Protein AF-A0AAJ0BU62-F1 (afdb_monomer)

Nearest PDB structures (foldseek):
  8j9i-assembly1_E3  TM=6.772E-01  e=5.057E-11  Euglena gracilis
  4ilk-assembly1_B  TM=6.597E-01  e=5.753E-09  Escherichia coli CFT073
  6jzu-assembly1_A  TM=4.439E-01  e=1.390E-05  Synechococcus elongatus PCC 7942 = FACHB-805
  8h4q-assembly1_A-2  TM=2.260E-01  e=6.495E-02  Pyrenophora teres f. teres 0-1
  8h4q-assembly1_N-2  TM=2.109E-01  e=2.427E-01  Pyrenophora teres f. teres 0-1

pLDDT: mean 70.89, std 25.56, range [24.36, 98.44]

Solvent-accessible surface area (backbone atoms only — not comparable to full-atom values): 36724 Å² total; per-residue (Å²): 133,83,88,74,76,83,58,76,54,33,54,24,40,27,30,74,58,75,37,57,43,85,61,55,41,81,40,82,42,68,49,79,76,82,85,53,97,57,45,39,79,43,76,47,86,44,44,57,86,65,63,66,61,55,39,51,41,44,40,82,40,52,92,84,48,83,82,76,68,62,36,47,37,70,39,69,56,76,49,38,70,43,46,58,80,74,74,76,45,22,26,40,16,49,46,25,59,44,49,57,80,52,64,75,86,78,55,87,90,54,56,57,55,47,62,41,54,41,53,67,29,36,28,32,40,49,56,37,50,54,54,44,26,50,76,59,29,96,84,51,44,79,46,57,70,32,33,34,39,32,53,38,41,92,37,71,50,26,38,35,37,43,27,42,40,42,68,72,44,48,38,55,38,35,35,28,26,39,50,67,97,42,56,74,51,46,53,74,76,43,64,89,46,58,77,39,82,42,36,66,79,84,48,58,67,61,67,75,73,30,66,40,60,24,42,37,32,52,38,66,49,70,49,56,77,69,50,59,57,30,34,16,51,77,65,7,32,34,36,24,68,26,64,88,47,39,38,69,58,46,25,49,46,50,26,63,87,75,51,54,69,70,56,33,51,52,28,40,51,51,45,52,50,52,50,62,76,44,60,98,40,57,53,46,75,48,68,50,77,65,48,41,67,39,56,69,58,38,50,54,28,49,46,41,46,67,70,61,47,43,74,78,84,82,80,90,69,54,84,86,41,53,65,57,45,26,50,57,50,40,52,46,57,56,50,52,65,45,53,58,55,74,58,55,77,87,71,91,70,95,73,78,82,81,91,80,85,89,80,87,87,81,88,85,92,83,91,84,86,82,88,83,87,89,86,79,85,87,91,81,85,87,87,91,86,83,88,86,88,85,91,90,79,89,77,94,68,84,70,83,82,67,94,82,67,75,54,72,62,57,53,47,54,55,50,50,52,53,52,53,52,51,53,52,55,50,51,61,61,66,78,70,76,89,85,85,86,85,86,84,82,89,88,87,84,88,80,90,85,83,85,88,88,90,87,87,87,88,88,89,88,87,82,88,82,92,77,93,76,82,83,65,78,67,81,78,68,81,69,82,80,82,84,86,87,87,85,87,81,87,79,82,90,78,82,87,71,82,81,76,62,41,15,78,87,75,61,51,60,65,55,99,85,70,76,93,81,89,79,92,78,84,90,75,72,90,76,77,42,41,15,81,84,76,64,49,41,40,43,72,94,48,40,48,64,63,90,83,78,51,44,31,34,53,80,74,68,74,71,82,82,91,66,87,96,60,77,98,75,88,83,90,78,89,81,87,132

Sequence (577 aa):
MASTSIPKRMRSLAVPKYCEPAGYQVMELPVPEIQEPDEILVKVHAAALNTGETQMLGGDMRLLFTPTFPVKLVYGLHFKHPTFPPQAPGFCSEYALTNECFLLAKPTHLSFEEAASLPGSTLTVYQSIKLALEYMGPSGGTLEGKTVFVPGALSATGSVGCQVLKNVYGVGKLISTVSTPKVPLVEQYMPGIVDEVIDYQTQNIVREVGAGKVDFIYNTQWGLTSTFPLANPKTGVIVSIASIPGSQTMRKVLGAHNIPFWMAWILDLVQLWYSFRLRGTNVQAAFVSGNPGNREDLEAAGEMIATGKVKAVMRVASLDDLEAVKKGAQEMVLKRKRSDSELSFSSGSAFSSPPRPCGGNIFDFSTMAMDADGHQHHSAFSPLRPSSTPSHLPSRTMKRFRDNRPSDEEVHQHTLSLLYSAQHHHQFRHSSGTSSSSNQQQQQQTVAAAVTAPVPPPPQTQNQTQATAQRSLHSFWNLPAPPTSSTIAPSPPTHRASAPTHCEDCGTGLGPGAGDASMDVDGCGLGDCSCGACGRAVCFGCSISNLGEQRRCLVCAGRRVWVGGIGWTGGAGVGVC

Foldseek 3Di:
DDPPPDDQWWWFFWAQAQAQLVRTDTDIDGQDDDDDPQKDKDQADEFEAAQVQNCVSNCVCVVLDDDDPRQGHDFFLAAAWQCPPPDRWRNSMRITIHGPLRDDDDQPPDDSHFSRLQQQLLLQLLVLQQVLQVLQDVVGHAQALFAEEQEDCLHSNNVSNLLCCVLPRNHNAYEYEDAPVCQVVNCVPPNPSHRYYDHLVPDQPCVVLPFQRHQEYEAEAALQLLCLRNANQEHHEYEYQHYQAALVVVCRHNNVVSQDPVNNVVSVVVVVVVCVSSPPGPYHYHYDDRGSVPSVSSVVSVVCSNVVSHTDSDDDDDPVPSVVVSVVSSVSVVVNVVSVPSSDPDDDPPDDDDDDDDDDDDDDDDDDDDDDDDDDDDDDDDDDDDDDDDDDDDDPDDPPDDPPDDDVVVVVVVVVVVVVVVVVVVVVVVVPDDDDDDDDDDDDDDDDDDDDDDDDDDDDDDDDDDDDDDDDPCVVPPDDDDDDDDDDDDDDDDDDDDDDQAFPVPGQGPDPPRDDDDDDDDDDPPDQQAFPVPRGRHDPVQWDDDPPDTIHGPVVVPDDDDDPDDDDDDDDDDDDD

InterPro domains:
  IPR011032 GroES-like superfamily [SSF50129] (6-157)
  IPR036291 NAD(P)-binding domain superfamily [SSF51735] (110-314)
  IPR050700 YIM1 and Zinc-containing Alcohol Dehydrogenase Families [PTHR11695] (86-322)

Mean predicted aligned error: 20.16 Å

Structure (mmCIF, N/CA/C/O backbone):
data_AF-A0AAJ0BU62-F1
#
_entry.id   AF-A0AAJ0BU62-F1
#
loop_
_atom_site.group_PDB
_atom_site.id
_atom_site.type_symbol
_atom_site.label_atom_id
_atom_site.label_alt_id
_atom_site.label_comp_id
_atom_site.label_asym_id
_atom_site.label_entity_id
_atom_site.label_seq_id
_atom_site.pdbx_PDB_ins_code
_atom_site.Cartn_x
_atom_site.Cartn_y
_atom_site.Cartn_z
_atom_site.occupancy
_atom_site.B_iso_or_equiv
_atom_site.auth_seq_id
_atom_site.auth_comp_id
_atom_site.auth_asym_id
_atom_site.auth_atom_id
_atom_site.pdbx_PDB_model_num
ATOM 1 N N . MET A 1 1 ? 19.453 -26.652 -20.756 1.00 41.22 1 MET A N 1
ATOM 2 C CA . MET A 1 1 ? 18.957 -25.262 -20.619 1.00 41.22 1 MET A CA 1
ATOM 3 C C . MET A 1 1 ? 19.431 -24.488 -21.837 1.00 41.22 1 MET A C 1
ATOM 5 O O . MET A 1 1 ? 20.573 -24.696 -22.228 1.00 41.22 1 MET A O 1
ATOM 9 N N . ALA A 1 2 ? 18.594 -23.663 -22.470 1.00 40.53 2 ALA A N 1
ATOM 10 C CA . ALA A 1 2 ? 19.044 -22.844 -23.597 1.00 40.53 2 ALA A CA 1
ATOM 11 C C . ALA A 1 2 ? 19.855 -21.649 -23.074 1.00 40.53 2 ALA A C 1
ATOM 13 O O . ALA A 1 2 ? 19.330 -20.858 -22.288 1.00 40.53 2 ALA A O 1
ATOM 14 N N . SER A 1 3 ? 21.114 -21.516 -23.505 1.00 45.94 3 SER A N 1
ATOM 15 C CA . SER A 1 3 ? 21.937 -20.340 -23.198 1.00 45.94 3 SER A CA 1
ATOM 16 C C . SER A 1 3 ? 21.379 -19.135 -23.954 1.00 45.94 3 SER A C 1
ATOM 18 O O . SER A 1 3 ? 21.709 -18.887 -25.112 1.00 45.94 3 SER A O 1
ATOM 20 N N . THR A 1 4 ? 20.442 -18.439 -23.316 1.00 60.41 4 THR A N 1
ATOM 21 C CA . THR A 1 4 ? 19.772 -17.278 -23.897 1.00 60.41 4 THR A CA 1
ATOM 22 C C . THR A 1 4 ? 20.652 -16.068 -23.620 1.00 60.41 4 THR A C 1
ATOM 24 O O . THR A 1 4 ? 20.589 -15.495 -22.535 1.00 60.41 4 THR A O 1
ATOM 27 N N . SER A 1 5 ? 21.521 -15.726 -24.575 1.00 85.56 5 SER A N 1
ATOM 28 C CA . SER A 1 5 ? 22.445 -14.595 -24.458 1.00 85.56 5 SER A CA 1
ATOM 29 C C . SER A 1 5 ? 21.695 -13.318 -24.073 1.00 85.56 5 SER A C 1
ATOM 31 O O . SER A 1 5 ? 20.761 -12.921 -24.775 1.00 85.56 5 SER A O 1
ATOM 33 N N . ILE A 1 6 ? 22.114 -12.678 -22.981 1.00 88.56 6 ILE A N 1
ATOM 34 C CA . ILE A 1 6 ? 21.528 -11.422 -22.504 1.00 88.56 6 ILE A CA 1
ATOM 35 C C . ILE A 1 6 ? 21.673 -10.364 -23.617 1.00 88.56 6 ILE A C 1
ATOM 37 O O . ILE A 1 6 ? 22.780 -10.179 -24.134 1.00 88.56 6 ILE A O 1
ATOM 41 N N . PRO A 1 7 ? 20.586 -9.696 -24.045 1.00 91.94 7 PRO A N 1
ATOM 42 C CA . PRO A 1 7 ? 20.655 -8.717 -25.121 1.00 91.94 7 PRO A CA 1
ATOM 43 C C . PRO A 1 7 ? 21.332 -7.427 -24.638 1.00 91.94 7 PRO A C 1
ATOM 45 O O . PRO A 1 7 ? 21.220 -7.047 -23.479 1.00 91.94 7 PRO A O 1
ATOM 48 N N . LYS A 1 8 ? 21.997 -6.695 -25.541 1.00 91.44 8 LYS A N 1
ATOM 49 C CA . LYS A 1 8 ? 22.639 -5.405 -25.198 1.00 91.44 8 LYS A CA 1
ATOM 50 C C . LYS A 1 8 ? 21.639 -4.269 -24.936 1.00 91.44 8 LYS A C 1
ATOM 52 O O . LYS A 1 8 ? 22.002 -3.234 -24.385 1.00 91.44 8 LYS A O 1
ATOM 57 N N . ARG A 1 9 ? 20.393 -4.428 -25.387 1.00 92.88 9 ARG A N 1
ATOM 58 C CA . ARG A 1 9 ? 19.305 -3.445 -25.296 1.00 92.88 9 ARG A CA 1
ATOM 59 C C . ARG A 1 9 ? 18.025 -4.157 -24.872 1.00 92.88 9 ARG A C 1
ATOM 61 O O . ARG A 1 9 ? 17.854 -5.338 -25.157 1.00 92.88 9 ARG A O 1
ATOM 68 N N . MET A 1 10 ? 17.149 -3.421 -24.205 1.00 91.06 10 MET A N 1
ATOM 69 C CA . MET A 1 10 ? 15.844 -3.872 -23.729 1.00 91.06 10 MET A CA 1
ATOM 70 C C . MET A 1 10 ? 14.812 -2.763 -23.889 1.00 91.06 10 MET A C 1
ATOM 72 O O . MET A 1 10 ? 15.153 -1.578 -23.858 1.00 91.06 10 MET A O 1
ATOM 76 N N . ARG A 1 11 ? 13.541 -3.141 -23.981 1.00 91.50 11 ARG A N 1
ATOM 77 C CA . ARG A 1 11 ? 12.420 -2.207 -23.889 1.00 91.50 11 ARG A CA 1
ATOM 78 C C . ARG A 1 11 ? 12.145 -1.866 -22.427 1.00 91.50 11 ARG A C 1
ATOM 80 O O . ARG A 1 11 ? 12.226 -2.720 -21.543 1.00 91.50 11 ARG A O 1
ATOM 87 N N . SER A 1 12 ? 11.834 -0.598 -22.181 1.00 89.56 12 SER A N 1
ATOM 88 C CA . SER A 1 12 ? 11.598 -0.018 -20.860 1.00 89.56 12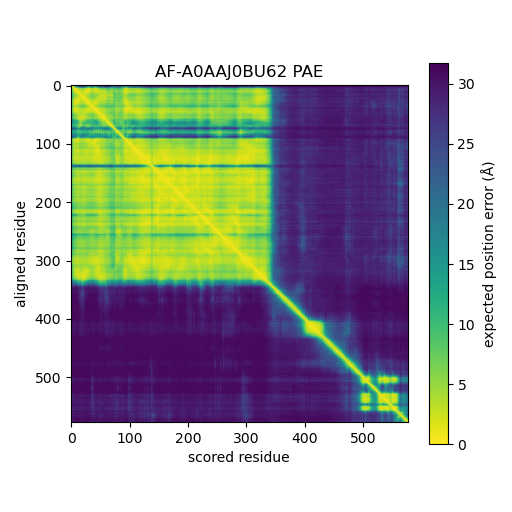 SER A CA 1
ATOM 89 C C . SER A 1 12 ? 10.511 1.044 -20.944 1.00 89.56 12 SER A C 1
ATOM 91 O O . SER A 1 12 ? 10.608 1.954 -21.766 1.00 89.56 12 SER A O 1
ATOM 93 N N . LEU A 1 13 ? 9.490 0.958 -20.094 1.00 88.25 13 LEU A N 1
ATOM 94 C CA . LEU A 1 13 ? 8.571 2.063 -19.854 1.00 88.25 13 LEU A CA 1
ATOM 95 C C . LEU A 1 13 ? 9.332 3.141 -19.078 1.00 88.25 13 LEU A C 1
ATOM 97 O O . LEU A 1 13 ? 9.721 2.952 -17.923 1.00 88.25 13 LEU A O 1
ATOM 101 N N . ALA A 1 14 ? 9.564 4.267 -19.736 1.00 85.31 14 ALA A N 1
ATOM 102 C CA . ALA A 1 14 ? 10.441 5.316 -19.265 1.00 85.31 14 ALA A CA 1
ATOM 103 C C . ALA A 1 14 ? 9.786 6.698 -19.353 1.00 85.31 14 ALA A C 1
ATOM 105 O O . ALA A 1 14 ? 8.870 6.967 -20.137 1.00 85.31 14 ALA A O 1
ATOM 106 N N . VAL A 1 15 ? 10.297 7.587 -18.512 1.00 84.31 15 VAL A N 1
ATOM 107 C CA . VAL A 1 15 ? 9.875 8.975 -18.374 1.00 84.31 15 VAL A CA 1
ATOM 108 C C . VAL A 1 15 ? 11.049 9.860 -18.797 1.00 84.31 15 VAL A C 1
ATOM 110 O O . VAL A 1 15 ? 12.072 9.852 -18.112 1.00 84.31 15 VAL A O 1
ATOM 113 N N . PRO A 1 16 ? 10.965 10.615 -19.911 1.00 81.50 16 PRO A N 1
ATOM 114 C CA . PRO A 1 16 ? 12.096 11.398 -20.426 1.00 81.50 16 PRO A CA 1
ATOM 115 C C . PRO A 1 16 ? 12.309 12.737 -19.698 1.00 81.50 16 PRO A C 1
ATOM 117 O O . PRO A 1 16 ? 13.363 13.352 -19.824 1.00 81.50 16 PRO A O 1
ATOM 120 N N . LYS A 1 17 ? 11.299 13.204 -18.959 1.00 84.44 17 LYS A N 1
ATOM 121 C CA . LYS A 1 17 ? 11.283 14.391 -18.087 1.00 84.44 17 LYS A CA 1
ATOM 122 C C . LYS A 1 17 ? 10.064 14.285 -17.170 1.00 84.44 17 LYS A C 1
ATOM 124 O O . LYS A 1 17 ? 9.131 13.576 -17.535 1.00 84.44 17 LYS A O 1
ATOM 129 N N . TYR A 1 18 ? 10.018 15.032 -16.065 1.00 84.62 18 TYR A N 1
ATOM 130 C CA . TYR A 1 18 ? 8.816 15.127 -15.220 1.00 84.62 18 TYR A CA 1
ATOM 131 C C . TYR A 1 18 ? 7.538 15.352 -16.054 1.00 84.62 18 TYR A C 1
ATOM 133 O O . TYR A 1 18 ? 7.469 16.312 -16.831 1.00 84.62 18 TYR A O 1
ATOM 141 N N . CYS A 1 19 ? 6.553 14.459 -15.921 1.00 85.19 19 CYS A N 1
ATOM 142 C CA . CYS A 1 19 ? 5.299 14.501 -16.672 1.00 85.19 19 CYS A CA 1
ATOM 143 C C . CYS A 1 19 ? 4.162 13.709 -15.998 1.00 85.19 19 CYS A C 1
ATOM 145 O O . CYS A 1 19 ? 4.378 12.720 -15.299 1.00 85.19 19 CYS A O 1
ATOM 147 N N . GLU A 1 20 ? 2.924 14.136 -16.262 1.00 87.31 20 GLU A N 1
ATOM 148 C CA . GLU A 1 20 ? 1.722 13.320 -16.036 1.00 87.31 20 GLU A CA 1
ATOM 149 C C . GLU A 1 20 ? 1.759 12.048 -16.917 1.00 87.31 20 GLU A C 1
ATOM 151 O O . GLU A 1 20 ? 2.364 12.084 -17.996 1.00 87.31 20 GLU A O 1
ATOM 156 N N . PRO A 1 21 ? 1.086 10.945 -16.525 1.00 88.19 21 PRO A N 1
ATOM 157 C CA . PRO A 1 21 ? 1.196 9.639 -17.182 1.00 88.19 21 PRO A CA 1
ATOM 158 C C . PRO A 1 21 ? 1.031 9.600 -18.704 1.00 88.19 21 PRO A C 1
ATOM 160 O O . PRO A 1 21 ? 1.674 8.783 -19.354 1.00 88.19 21 PRO A O 1
ATOM 163 N N . ALA A 1 22 ? 0.249 10.503 -19.304 1.00 88.38 22 ALA A N 1
ATOM 164 C CA . ALA A 1 22 ? 0.147 10.635 -20.762 1.00 88.38 22 ALA A CA 1
ATOM 165 C C . ALA A 1 22 ? 1.508 10.816 -21.480 1.00 88.38 22 ALA A C 1
ATOM 167 O O . ALA A 1 22 ? 1.636 10.469 -22.655 1.00 88.38 22 ALA A O 1
ATOM 168 N N . GLY A 1 23 ? 2.525 11.338 -20.782 1.00 88.44 23 GLY A N 1
ATOM 169 C CA . GLY A 1 23 ? 3.886 11.532 -21.287 1.00 88.44 23 GLY A CA 1
ATOM 170 C C . GLY A 1 23 ? 4.832 10.332 -21.142 1.00 88.44 23 GLY A C 1
ATOM 171 O O . GLY A 1 23 ? 6.008 10.481 -21.476 1.00 88.44 23 GLY A O 1
ATOM 172 N N . TYR A 1 24 ? 4.371 9.181 -20.638 1.00 90.06 24 TYR A N 1
ATOM 173 C CA . TYR A 1 24 ? 5.183 7.960 -20.525 1.00 90.06 24 TYR A CA 1
ATOM 174 C C . TYR A 1 24 ? 5.417 7.326 -21.907 1.00 90.06 24 TYR A C 1
ATOM 176 O O . TYR A 1 24 ? 4.551 7.387 -22.784 1.00 90.06 24 TYR A O 1
ATOM 184 N N . GLN A 1 25 ? 6.589 6.720 -22.116 1.00 90.50 25 GLN A N 1
ATOM 185 C CA . GLN A 1 25 ? 7.013 6.170 -23.410 1.00 90.50 25 GLN A CA 1
ATOM 186 C C . GLN A 1 25 ? 7.675 4.803 -23.226 1.00 90.50 25 GLN A C 1
ATOM 188 O O . GLN A 1 25 ? 8.401 4.608 -22.257 1.00 90.50 25 GLN A O 1
ATOM 193 N N . VAL A 1 26 ? 7.488 3.871 -24.164 1.00 91.00 26 VAL A N 1
ATOM 194 C CA . VAL A 1 26 ? 8.362 2.690 -24.245 1.00 91.00 26 VAL A CA 1
ATOM 195 C C . VAL A 1 26 ? 9.615 3.091 -25.019 1.00 91.00 26 VAL A C 1
ATOM 197 O O . VAL A 1 26 ? 9.529 3.511 -26.170 1.00 91.00 26 VAL A O 1
ATOM 200 N N . MET A 1 27 ? 10.774 2.987 -24.377 1.00 90.06 27 MET A N 1
ATOM 201 C CA . MET A 1 27 ? 12.081 3.329 -24.933 1.00 90.06 27 MET A CA 1
ATOM 202 C C . MET A 1 27 ? 12.975 2.089 -24.971 1.00 90.06 27 MET A C 1
ATOM 204 O O . MET A 1 27 ? 12.943 1.267 -24.054 1.00 90.06 27 MET A O 1
ATOM 208 N N . GLU A 1 28 ? 13.824 1.974 -25.991 1.00 91.75 28 GLU A N 1
ATOM 209 C CA . GLU A 1 28 ? 14.951 1.044 -25.930 1.00 91.75 28 GLU A CA 1
ATOM 210 C C . GLU A 1 28 ? 16.109 1.653 -25.134 1.00 91.75 28 GLU A C 1
ATOM 212 O O . GLU A 1 28 ? 16.685 2.673 -25.526 1.00 91.75 28 GLU A O 1
ATOM 217 N N . LEU A 1 29 ? 16.498 0.981 -24.056 1.00 88.06 29 LEU A N 1
ATOM 218 C CA . LEU A 1 29 ? 17.595 1.366 -23.172 1.00 88.06 29 LEU A CA 1
ATOM 219 C C . LEU A 1 29 ? 18.621 0.224 -23.086 1.00 88.06 29 LEU A C 1
ATOM 221 O O . LEU A 1 29 ? 18.272 -0.926 -23.365 1.00 88.06 29 LEU A O 1
ATOM 225 N N . PRO A 1 30 ? 19.885 0.489 -22.705 1.00 89.50 30 PRO A N 1
ATOM 226 C CA . PRO A 1 30 ? 20.825 -0.587 -22.407 1.00 89.50 30 PRO A CA 1
ATOM 227 C C . PRO A 1 30 ? 20.295 -1.468 -21.268 1.00 89.50 30 PRO A C 1
ATOM 229 O O . PRO A 1 30 ? 19.728 -0.964 -20.283 1.00 89.50 30 PRO A O 1
ATOM 232 N N . VAL A 1 31 ? 20.500 -2.781 -21.405 1.00 89.25 31 VAL A N 1
ATOM 233 C CA . VAL A 1 31 ? 20.364 -3.709 -20.274 1.00 89.25 31 VAL A CA 1
ATOM 234 C C . VAL A 1 31 ? 21.411 -3.311 -19.231 1.00 89.25 31 VAL A C 1
ATOM 236 O O . VAL A 1 31 ? 22.554 -3.054 -19.606 1.00 89.25 31 VAL A O 1
ATOM 239 N N . PRO A 1 32 ? 21.036 -3.172 -17.949 1.00 86.19 32 PRO A N 1
ATOM 240 C CA . PRO A 1 32 ? 21.987 -2.788 -16.916 1.00 86.19 32 PRO A CA 1
ATOM 241 C C . PRO A 1 32 ? 22.954 -3.945 -16.609 1.00 86.19 32 PRO A C 1
ATOM 243 O O . PRO A 1 32 ? 22.543 -5.101 -16.529 1.00 86.19 32 PRO A O 1
ATOM 246 N N . GLU A 1 33 ? 24.235 -3.621 -16.449 1.00 86.94 33 GLU A N 1
ATOM 247 C CA . GLU A 1 33 ? 25.305 -4.567 -16.113 1.00 86.94 33 GLU A CA 1
ATOM 248 C C . GLU A 1 33 ? 25.519 -4.585 -14.592 1.00 86.94 33 GLU A C 1
ATOM 250 O O . GLU A 1 33 ? 25.486 -3.524 -13.972 1.00 86.94 33 GLU A O 1
ATOM 255 N N . ILE A 1 34 ? 25.719 -5.774 -14.011 1.00 88.12 34 ILE A N 1
ATOM 256 C CA . ILE A 1 34 ? 25.971 -5.981 -12.572 1.00 88.12 34 ILE A CA 1
ATOM 257 C C . ILE A 1 34 ? 27.283 -5.284 -12.180 1.00 88.12 34 ILE A C 1
ATOM 259 O O . ILE A 1 34 ? 28.311 -5.523 -12.817 1.00 88.12 34 ILE A O 1
ATOM 263 N N . GLN A 1 35 ? 27.244 -4.445 -11.142 1.00 85.25 35 GLN A N 1
ATOM 264 C CA . GLN A 1 35 ? 28.392 -3.680 -10.635 1.00 85.25 35 GLN A CA 1
ATOM 265 C C . GLN A 1 35 ? 28.791 -4.122 -9.224 1.00 85.25 35 GLN A C 1
ATOM 267 O O . GLN A 1 35 ? 29.983 -4.196 -8.922 1.00 85.25 35 GLN A O 1
ATOM 272 N N . GLU A 1 36 ? 27.811 -4.437 -8.374 1.00 86.19 36 GLU A N 1
ATOM 273 C CA . GLU A 1 36 ? 28.018 -4.867 -6.985 1.00 86.19 36 GLU A CA 1
ATOM 274 C C . GLU A 1 36 ? 27.847 -6.399 -6.843 1.00 86.19 36 GLU A C 1
ATOM 276 O O . GLU A 1 36 ? 27.101 -7.014 -7.606 1.00 86.19 36 GLU A O 1
ATOM 281 N N . PRO A 1 37 ? 28.544 -7.071 -5.905 1.00 87.94 37 PRO A N 1
ATOM 282 C CA . PRO A 1 37 ? 28.557 -8.538 -5.832 1.00 87.94 37 PRO A CA 1
ATOM 283 C C . PRO A 1 37 ? 27.237 -9.160 -5.349 1.00 87.94 37 PRO A C 1
ATOM 285 O O . PRO A 1 37 ? 27.037 -10.358 -5.541 1.00 87.94 37 PRO A O 1
ATOM 288 N N . ASP A 1 38 ? 26.352 -8.378 -4.725 1.00 86.44 38 ASP A N 1
ATOM 289 C CA . ASP A 1 38 ? 25.009 -8.786 -4.305 1.00 86.44 38 ASP A CA 1
ATOM 290 C C . ASP A 1 38 ? 23.899 -8.350 -5.283 1.00 86.44 38 ASP A C 1
ATOM 292 O O . ASP A 1 38 ? 22.730 -8.677 -5.058 1.00 86.44 38 ASP A O 1
ATOM 296 N N . GLU A 1 39 ? 24.237 -7.659 -6.382 1.00 87.12 39 GLU A N 1
ATOM 297 C CA . GLU A 1 39 ? 23.305 -7.329 -7.467 1.00 87.12 39 GLU A CA 1
ATOM 298 C C . GLU A 1 39 ? 22.999 -8.538 -8.366 1.00 87.12 39 GLU A C 1
ATOM 300 O O . GLU A 1 39 ? 23.877 -9.236 -8.873 1.00 87.12 39 GLU A O 1
ATOM 305 N N . ILE A 1 40 ? 21.712 -8.731 -8.652 1.00 87.06 40 ILE A N 1
ATOM 306 C CA . ILE A 1 40 ? 21.184 -9.785 -9.516 1.00 87.06 40 ILE A CA 1
ATOM 307 C C . ILE A 1 40 ? 20.428 -9.146 -10.682 1.00 87.06 40 ILE A C 1
ATOM 309 O O . ILE A 1 40 ? 19.495 -8.363 -10.490 1.00 87.06 40 ILE A O 1
ATOM 313 N N . LEU A 1 41 ? 20.793 -9.523 -11.911 1.00 88.62 41 LEU A N 1
ATOM 314 C CA . LEU A 1 41 ? 20.069 -9.132 -13.120 1.00 88.62 41 LEU A CA 1
ATOM 315 C C . LEU A 1 41 ? 18.841 -10.031 -13.327 1.00 88.62 41 LEU A C 1
ATOM 317 O O . LEU A 1 41 ? 18.936 -11.158 -13.814 1.00 88.62 41 LEU A O 1
ATOM 321 N N . VAL A 1 42 ? 17.667 -9.509 -12.986 1.00 87.62 42 VAL A N 1
ATOM 322 C CA . VAL A 1 42 ? 16.377 -10.187 -13.132 1.00 87.62 42 VAL A CA 1
ATOM 323 C C . VAL A 1 42 ? 15.786 -9.893 -14.508 1.00 87.62 42 VAL A C 1
ATOM 325 O O . VAL A 1 42 ? 15.598 -8.735 -14.878 1.00 87.62 42 VAL A O 1
ATOM 328 N N . LYS A 1 43 ? 15.421 -10.944 -15.253 1.00 90.38 43 LYS A N 1
ATOM 329 C CA . LYS A 1 43 ? 14.521 -10.823 -16.408 1.00 90.38 43 LYS A CA 1
ATOM 330 C C . LYS A 1 43 ? 13.088 -10.667 -15.897 1.00 90.38 43 LYS A C 1
ATOM 332 O O . LYS A 1 43 ? 12.572 -11.568 -15.235 1.00 90.38 43 LYS A O 1
ATOM 337 N N . VAL A 1 44 ? 12.449 -9.540 -16.185 1.00 89.75 44 VAL A N 1
ATOM 338 C CA . VAL A 1 44 ? 11.126 -9.222 -15.635 1.00 89.75 44 VAL A CA 1
ATOM 339 C C . VAL A 1 44 ? 10.027 -9.820 -16.512 1.00 89.75 44 VAL A C 1
ATOM 341 O O . VAL A 1 44 ? 10.057 -9.704 -17.735 1.00 89.75 44 VAL A O 1
ATOM 344 N N . HIS A 1 45 ? 9.045 -10.456 -15.871 1.00 90.75 45 HIS A N 1
ATOM 345 C CA . HIS A 1 45 ? 7.859 -11.015 -16.530 1.00 90.75 45 HIS A CA 1
ATOM 346 C C . HIS A 1 45 ? 6.592 -10.164 -16.321 1.00 90.75 45 HIS A C 1
ATOM 348 O O . HIS A 1 45 ? 5.736 -10.143 -17.198 1.00 90.75 45 HIS A O 1
ATOM 354 N N . ALA A 1 46 ? 6.470 -9.458 -15.189 1.00 90.12 46 ALA A N 1
ATOM 355 C CA . ALA A 1 46 ? 5.349 -8.570 -14.870 1.00 90.12 46 ALA A CA 1
ATOM 356 C C . ALA A 1 46 ? 5.777 -7.460 -13.886 1.00 90.12 46 ALA A C 1
ATOM 358 O O . ALA A 1 46 ? 6.781 -7.605 -13.190 1.00 90.12 46 ALA A O 1
ATOM 359 N N . ALA A 1 47 ? 5.008 -6.367 -13.829 1.00 88.31 47 ALA A N 1
ATOM 360 C CA . ALA A 1 47 ? 5.275 -5.157 -13.041 1.00 88.31 47 ALA A CA 1
ATOM 361 C C . ALA A 1 47 ? 3.959 -4.510 -12.531 1.00 88.31 47 ALA A C 1
ATOM 363 O O . ALA A 1 47 ? 2.887 -4.923 -12.958 1.00 88.31 47 ALA A O 1
ATOM 364 N N . ALA A 1 48 ? 4.063 -3.521 -11.625 1.00 86.69 48 ALA A N 1
ATOM 365 C CA . ALA A 1 48 ? 3.020 -2.936 -10.749 1.00 86.69 48 ALA A CA 1
ATOM 366 C C . ALA A 1 48 ? 1.649 -2.520 -11.365 1.00 86.69 48 ALA A C 1
ATOM 368 O O . ALA A 1 48 ? 0.824 -3.358 -11.708 1.00 86.69 48 ALA A O 1
ATOM 369 N N . LEU A 1 49 ? 1.241 -1.242 -11.413 1.00 82.75 49 LEU A N 1
ATOM 370 C CA . LEU A 1 49 ? 1.904 0.025 -11.055 1.00 82.75 49 LEU A CA 1
ATOM 371 C C . LEU A 1 49 ? 1.324 0.640 -9.756 1.00 82.75 49 LEU A C 1
ATOM 373 O O . LEU A 1 49 ? 0.148 0.424 -9.463 1.00 82.75 49 LEU A O 1
ATOM 377 N N . ASN A 1 50 ? 2.094 1.458 -9.015 1.00 81.50 50 ASN A N 1
ATOM 378 C CA . ASN A 1 50 ? 1.638 2.107 -7.772 1.00 81.50 50 ASN A CA 1
ATOM 379 C C . ASN A 1 50 ? 1.426 3.629 -7.923 1.00 81.50 50 ASN A C 1
ATOM 381 O O . ASN A 1 50 ? 1.863 4.280 -8.871 1.00 81.50 50 ASN A O 1
ATOM 385 N N . THR A 1 51 ? 0.770 4.235 -6.927 1.00 79.81 51 THR A N 1
ATOM 386 C CA . THR A 1 51 ? 0.534 5.689 -6.884 1.00 79.81 51 THR A CA 1
ATOM 387 C C . THR A 1 51 ? 1.820 6.487 -6.633 1.00 79.81 51 THR A C 1
ATOM 389 O O . THR A 1 51 ? 1.991 7.559 -7.214 1.00 79.81 51 THR A O 1
ATOM 392 N N . GLY A 1 52 ? 2.732 5.979 -5.793 1.00 76.19 52 GLY A N 1
ATOM 393 C CA . GLY A 1 52 ? 3.928 6.706 -5.347 1.00 76.19 52 GLY A CA 1
ATOM 394 C C . GLY A 1 52 ? 4.856 7.109 -6.494 1.00 76.19 52 GLY A C 1
ATOM 395 O O . GLY A 1 52 ? 5.269 8.268 -6.573 1.00 76.19 52 GLY A O 1
ATOM 396 N N . GLU A 1 53 ? 5.104 6.203 -7.447 1.00 75.19 53 GLU A N 1
ATOM 397 C CA . GLU A 1 53 ? 5.932 6.527 -8.614 1.00 75.19 53 GLU A CA 1
ATOM 398 C C . GLU A 1 53 ? 5.246 7.570 -9.507 1.00 75.19 53 GLU A C 1
ATOM 400 O O . GLU A 1 53 ? 5.914 8.482 -9.987 1.00 75.19 53 GLU A O 1
ATOM 405 N N . THR A 1 54 ? 3.916 7.519 -9.677 1.00 79.44 54 THR A N 1
ATOM 406 C CA . THR A 1 54 ? 3.203 8.534 -10.482 1.00 79.44 54 THR A CA 1
ATOM 407 C C . THR A 1 54 ? 3.301 9.941 -9.887 1.00 79.44 54 THR A C 1
ATOM 409 O O . THR A 1 54 ? 3.422 10.906 -10.639 1.00 79.44 54 THR A O 1
ATOM 412 N N . GLN A 1 55 ? 3.334 10.073 -8.555 1.00 76.44 55 GLN A N 1
ATOM 413 C CA . GLN A 1 55 ? 3.580 11.355 -7.882 1.00 76.44 55 GLN A CA 1
ATOM 414 C C . GLN A 1 55 ? 5.030 11.818 -8.073 1.00 76.44 55 GLN A C 1
ATOM 416 O O . GLN A 1 55 ? 5.282 12.966 -8.443 1.00 76.44 55 GLN A O 1
ATOM 421 N N . MET A 1 56 ? 5.988 10.910 -7.869 1.00 76.50 56 MET A N 1
ATOM 422 C CA . MET A 1 56 ? 7.417 11.178 -8.039 1.00 76.50 56 MET A CA 1
ATOM 423 C C . MET A 1 56 ? 7.744 11.648 -9.464 1.00 76.50 56 MET A C 1
ATOM 425 O O . MET A 1 56 ? 8.442 12.642 -9.643 1.00 76.50 56 MET A O 1
ATOM 429 N N . LEU A 1 57 ? 7.187 10.974 -10.473 1.00 78.25 57 LEU A N 1
ATOM 430 C CA . LEU A 1 57 ? 7.417 11.231 -11.898 1.00 78.25 57 LEU A CA 1
ATOM 431 C C . LEU A 1 57 ? 6.578 12.398 -12.443 1.00 78.25 57 LEU A C 1
ATOM 433 O O . LEU A 1 57 ? 7.017 13.066 -13.377 1.00 78.25 57 LEU A O 1
ATOM 437 N N . GLY A 1 58 ? 5.430 12.701 -11.828 1.00 80.06 58 GLY A N 1
ATOM 438 C CA . GLY A 1 58 ? 4.681 13.939 -12.070 1.00 80.06 58 GLY A CA 1
ATOM 439 C C . GLY A 1 58 ? 5.396 15.190 -11.543 1.00 80.06 58 GLY A C 1
ATOM 440 O O . GLY A 1 58 ? 5.230 16.273 -12.100 1.00 80.06 58 GLY A O 1
ATOM 441 N N . GLY A 1 59 ? 6.245 15.031 -10.521 1.00 78.44 59 GLY A N 1
ATOM 442 C CA . GLY A 1 59 ? 7.057 16.098 -9.935 1.00 78.44 59 GLY A CA 1
ATOM 443 C C . GLY A 1 59 ? 6.621 16.562 -8.541 1.00 78.44 59 GLY A C 1
ATOM 444 O O . GLY A 1 59 ? 7.271 17.461 -8.005 1.00 78.44 59 GLY A O 1
ATOM 445 N N . ASP A 1 60 ? 5.608 15.932 -7.920 1.00 72.12 60 ASP A N 1
ATOM 446 C CA . ASP A 1 60 ? 5.112 16.248 -6.559 1.00 72.12 60 ASP A CA 1
ATOM 447 C C . ASP A 1 60 ? 6.257 16.271 -5.517 1.00 72.12 60 ASP A C 1
ATOM 449 O O . ASP A 1 60 ? 6.187 16.998 -4.529 1.00 72.12 60 ASP A O 1
ATOM 453 N N . MET A 1 61 ? 7.328 15.492 -5.737 1.00 67.81 61 MET A N 1
ATOM 454 C CA . MET A 1 61 ? 8.474 15.353 -4.822 1.00 67.81 61 MET A CA 1
ATOM 455 C C . MET A 1 61 ? 9.783 15.994 -5.323 1.00 67.81 61 MET A C 1
ATOM 457 O O . MET A 1 61 ? 10.841 15.735 -4.751 1.00 67.81 61 MET A O 1
ATOM 461 N N . ARG A 1 62 ? 9.748 16.863 -6.348 1.00 72.06 62 ARG A N 1
ATOM 462 C CA . ARG A 1 62 ? 10.949 17.443 -6.998 1.00 72.06 62 ARG A CA 1
ATOM 463 C C . ARG A 1 62 ? 11.913 18.197 -6.056 1.00 72.06 62 ARG A C 1
ATOM 465 O O . ARG A 1 62 ? 13.077 18.373 -6.398 1.00 72.06 62 ARG A O 1
ATOM 472 N N . LEU A 1 63 ? 11.445 18.655 -4.890 1.00 67.25 63 LEU A N 1
ATOM 473 C CA . LEU A 1 63 ? 12.282 19.310 -3.870 1.00 67.25 63 LEU A CA 1
ATOM 474 C C . LEU A 1 63 ? 13.123 18.318 -3.044 1.00 67.25 63 LEU A C 1
ATOM 476 O O . LEU A 1 63 ? 14.159 18.696 -2.508 1.00 67.25 63 LEU A O 1
ATOM 480 N N . LEU A 1 64 ? 12.672 17.066 -2.934 1.00 64.69 64 LEU A N 1
ATOM 481 C CA . LEU A 1 64 ? 13.361 15.984 -2.222 1.00 64.69 64 LEU A CA 1
ATOM 482 C C . LEU A 1 64 ? 14.160 15.098 -3.181 1.00 64.69 64 LEU A C 1
ATOM 484 O O . LEU A 1 64 ? 15.206 14.574 -2.820 1.00 64.69 64 LEU A O 1
ATOM 488 N N . PHE A 1 65 ? 13.645 14.910 -4.395 1.00 65.44 65 PHE A N 1
ATOM 489 C CA . PHE A 1 65 ? 14.103 13.913 -5.351 1.00 65.44 65 PHE A CA 1
ATOM 490 C C . PHE A 1 65 ? 14.452 14.582 -6.683 1.00 65.44 65 PHE A C 1
ATOM 492 O O . PHE A 1 65 ? 13.624 15.266 -7.283 1.00 65.44 65 PHE A O 1
ATOM 499 N N . THR A 1 66 ? 15.677 14.373 -7.164 1.00 66.38 66 THR A N 1
ATOM 500 C CA . THR A 1 66 ? 16.155 14.854 -8.470 1.00 66.38 66 THR A CA 1
ATOM 501 C C . THR A 1 66 ? 16.802 13.692 -9.228 1.00 66.38 66 THR A C 1
ATOM 503 O O . THR A 1 66 ? 17.979 13.413 -9.000 1.00 66.38 66 THR A O 1
ATOM 506 N N . PRO A 1 67 ? 16.063 12.981 -10.097 1.00 68.88 67 PRO A N 1
ATOM 507 C CA . PRO A 1 67 ? 16.593 11.819 -10.789 1.00 68.88 67 PRO A CA 1
ATOM 508 C C . PRO A 1 67 ? 17.348 12.217 -12.060 1.00 68.88 67 PRO A C 1
ATOM 510 O O . PRO A 1 67 ? 17.058 13.237 -12.692 1.00 68.88 67 PRO A O 1
ATOM 513 N N . THR A 1 68 ? 18.261 11.353 -12.492 1.00 68.75 68 THR A N 1
ATOM 514 C CA . THR A 1 68 ? 18.817 11.400 -13.847 1.00 68.75 68 THR A CA 1
ATOM 515 C C . THR A 1 68 ? 17.775 10.866 -14.832 1.00 68.75 68 THR A C 1
ATOM 517 O O . THR A 1 68 ? 17.296 9.743 -14.690 1.00 68.75 68 THR A O 1
ATOM 520 N N . PHE A 1 69 ? 17.408 11.672 -15.829 1.00 68.81 69 PHE A N 1
ATOM 521 C CA . PHE A 1 69 ? 16.480 11.275 -16.891 1.00 68.81 69 PHE A CA 1
ATOM 522 C C . PHE A 1 69 ? 17.232 10.618 -18.072 1.00 68.81 69 PHE A C 1
ATOM 524 O O . PHE A 1 69 ? 18.371 11.009 -18.338 1.00 68.81 69 PHE A O 1
ATOM 531 N N . PRO A 1 70 ? 16.622 9.671 -18.817 1.00 66.12 70 PRO A N 1
ATOM 532 C CA . PRO A 1 70 ? 15.261 9.156 -18.659 1.00 66.12 70 PRO A CA 1
ATOM 533 C C . PRO A 1 70 ? 15.132 8.195 -17.469 1.00 66.12 70 PRO A C 1
ATOM 535 O O . PRO A 1 70 ? 15.934 7.279 -17.300 1.00 66.12 70 PRO A O 1
ATOM 538 N N . VAL A 1 71 ? 14.083 8.374 -16.665 1.00 62.09 71 VAL A N 1
ATOM 539 C CA . VAL A 1 71 ? 13.808 7.496 -15.522 1.00 62.09 71 VAL A CA 1
ATOM 540 C C . VAL A 1 71 ? 13.054 6.270 -16.011 1.00 62.09 71 VAL A C 1
ATOM 542 O O . VAL A 1 71 ? 11.936 6.388 -16.514 1.00 62.09 71 VAL A O 1
ATOM 545 N N . LYS A 1 72 ? 13.654 5.092 -15.843 1.00 60.94 72 LYS A N 1
ATOM 546 C CA . LYS A 1 72 ? 12.972 3.804 -16.002 1.00 60.94 72 LYS A CA 1
ATOM 547 C C . LYS A 1 72 ? 11.924 3.669 -14.888 1.00 60.94 72 LYS A C 1
ATOM 549 O O . LYS A 1 72 ? 12.262 3.891 -13.727 1.00 60.94 72 LYS A O 1
ATOM 554 N N . LEU A 1 73 ? 10.676 3.311 -15.197 1.00 51.84 73 LEU A N 1
ATOM 555 C CA . LEU A 1 73 ? 9.653 3.125 -14.158 1.00 51.84 73 LEU A CA 1
ATOM 556 C C . LEU A 1 73 ? 9.998 1.930 -13.244 1.00 51.84 73 LEU A C 1
ATOM 558 O O . LEU A 1 73 ? 10.491 0.894 -13.698 1.00 51.84 73 LEU A O 1
ATOM 562 N N . VAL A 1 74 ? 9.771 2.104 -11.939 1.00 48.88 74 VAL A N 1
ATOM 563 C CA . VAL A 1 74 ? 10.323 1.265 -10.860 1.00 48.88 74 VAL A CA 1
ATOM 564 C C . VAL A 1 74 ? 9.258 0.316 -10.310 1.00 48.88 74 VAL A C 1
ATOM 566 O O . VAL A 1 74 ? 8.277 0.789 -9.752 1.00 48.88 74 VAL A O 1
ATOM 569 N N . TYR A 1 75 ? 9.467 -1.004 -10.416 1.00 44.69 75 TYR A N 1
ATOM 570 C CA . TYR A 1 75 ? 8.555 -2.049 -9.902 1.00 44.69 75 TYR A CA 1
ATOM 571 C C . TYR A 1 75 ? 9.251 -3.275 -9.307 1.00 44.69 75 TYR A C 1
ATOM 573 O O . TYR A 1 75 ? 9.170 -4.384 -9.826 1.00 44.69 75 TYR A O 1
ATOM 581 N N . GLY A 1 76 ? 9.896 -3.065 -8.169 1.00 48.97 76 GLY A N 1
ATOM 582 C CA . GLY A 1 76 ? 10.356 -4.134 -7.295 1.00 48.97 76 GLY A CA 1
ATOM 583 C C . GLY A 1 76 ? 10.375 -3.641 -5.856 1.00 48.97 76 GLY A C 1
ATOM 584 O O . GLY A 1 76 ? 10.192 -2.451 -5.595 1.00 48.97 76 GLY A O 1
ATOM 585 N N . LEU A 1 77 ? 10.638 -4.542 -4.915 1.00 56.38 77 LEU A N 1
ATOM 586 C CA . LEU A 1 77 ? 10.823 -4.219 -3.496 1.00 56.38 77 LEU A CA 1
ATOM 587 C C . LEU A 1 77 ? 12.196 -3.581 -3.209 1.00 56.38 77 LEU A C 1
ATOM 589 O O . LEU A 1 77 ? 12.822 -3.844 -2.191 1.00 56.38 77 LEU A O 1
ATOM 593 N N . HIS A 1 78 ? 12.684 -2.750 -4.122 1.00 61.53 78 HIS A N 1
ATOM 594 C CA . HIS A 1 78 ? 14.043 -2.232 -4.111 1.00 61.53 78 HIS A CA 1
ATOM 595 C C . HIS A 1 78 ? 14.056 -0.795 -3.590 1.00 61.53 78 HIS A C 1
ATOM 597 O O . HIS A 1 78 ? 14.175 0.170 -4.342 1.00 61.53 78 HIS A O 1
ATOM 603 N N . PHE A 1 79 ? 13.868 -0.664 -2.280 1.00 67.19 79 PHE A N 1
ATOM 604 C CA . PHE A 1 79 ? 14.237 0.527 -1.521 1.00 67.19 79 PHE A CA 1
ATOM 605 C C . PHE A 1 79 ? 14.383 0.147 -0.046 1.00 67.19 79 PHE A C 1
ATOM 607 O O . PHE A 1 79 ? 13.419 -0.202 0.632 1.00 67.19 79 PHE A O 1
ATOM 614 N N . LYS A 1 80 ? 15.609 0.204 0.469 1.00 70.31 80 LYS A N 1
ATOM 615 C CA . LYS A 1 80 ? 15.888 0.076 1.902 1.00 70.31 80 LYS A CA 1
ATOM 616 C C . LYS A 1 80 ? 15.843 1.463 2.537 1.00 70.31 80 LYS A C 1
ATOM 618 O O . LYS A 1 80 ? 16.233 2.441 1.909 1.00 70.31 80 LYS A O 1
ATOM 623 N N . HIS A 1 81 ? 15.381 1.567 3.779 1.00 78.00 81 HIS A N 1
ATOM 624 C CA . HIS A 1 81 ? 15.548 2.801 4.551 1.00 78.00 81 HIS A CA 1
ATOM 625 C C . HIS A 1 81 ? 16.986 2.882 5.114 1.00 78.00 81 HIS A C 1
ATOM 627 O O . HIS A 1 81 ? 17.419 1.912 5.746 1.00 78.00 81 HIS A O 1
ATOM 633 N N . PRO A 1 82 ? 17.715 4.007 4.956 1.00 74.81 82 PRO A N 1
ATOM 634 C CA . PRO A 1 82 ? 17.315 5.239 4.270 1.00 74.81 82 PRO A CA 1
ATOM 635 C C . PRO A 1 82 ? 17.431 5.150 2.736 1.00 74.81 82 PRO A C 1
ATOM 637 O O . PRO A 1 82 ? 18.420 4.648 2.215 1.00 74.81 82 PRO A O 1
ATOM 640 N N . THR A 1 83 ? 16.464 5.713 2.007 1.00 70.75 83 THR A N 1
ATOM 641 C CA . THR A 1 83 ? 16.331 5.595 0.539 1.00 70.75 83 THR A CA 1
ATOM 642 C C . THR A 1 83 ? 17.252 6.535 -0.262 1.00 70.75 83 THR A C 1
ATOM 644 O O . THR A 1 83 ? 16.870 7.000 -1.338 1.00 70.75 83 THR A O 1
ATOM 647 N N . PHE A 1 84 ? 18.414 6.905 0.283 1.00 61.50 84 PHE A N 1
ATOM 648 C CA . PHE A 1 84 ? 19.342 7.864 -0.326 1.00 61.50 84 PHE A CA 1
ATOM 649 C C . PHE A 1 84 ? 20.786 7.332 -0.334 1.00 61.50 84 PHE A C 1
ATOM 651 O O . PHE A 1 84 ? 21.256 6.902 0.720 1.00 61.50 84 PHE A O 1
ATOM 658 N N . PRO A 1 85 ? 21.518 7.427 -1.465 1.00 57.59 85 PRO A N 1
ATOM 659 C CA . PRO A 1 85 ? 21.094 8.002 -2.748 1.00 57.59 85 PRO A CA 1
ATOM 660 C C . PRO A 1 85 ? 19.962 7.193 -3.412 1.00 57.59 85 PRO A C 1
ATOM 662 O O . PRO A 1 85 ? 19.847 5.993 -3.168 1.00 57.59 85 PRO A O 1
ATOM 665 N N . PRO A 1 86 ? 19.097 7.832 -4.222 1.00 59.06 86 PRO A N 1
ATOM 666 C CA . PRO A 1 86 ? 17.977 7.150 -4.855 1.00 59.06 86 PRO A CA 1
ATOM 667 C C . PRO A 1 86 ? 18.464 6.187 -5.945 1.00 59.06 86 PRO A C 1
ATOM 669 O O . PRO A 1 86 ? 18.676 6.580 -7.093 1.00 59.06 86 PRO A O 1
ATOM 672 N N . GLN A 1 87 ? 18.618 4.913 -5.585 1.00 56.66 87 GLN A N 1
ATOM 673 C CA . GLN A 1 87 ? 18.791 3.822 -6.542 1.00 56.66 87 GLN A CA 1
ATOM 674 C C . GLN A 1 87 ? 17.560 3.773 -7.468 1.00 56.66 87 GLN A C 1
ATOM 676 O O . GLN A 1 87 ? 16.421 3.847 -7.004 1.00 56.66 87 GLN A O 1
ATOM 681 N N . ALA A 1 88 ? 17.781 3.682 -8.785 1.00 52.00 88 ALA A N 1
ATOM 682 C CA . ALA A 1 88 ? 16.731 3.785 -9.809 1.00 52.00 88 ALA A CA 1
ATOM 683 C C . ALA A 1 88 ? 16.578 2.489 -10.645 1.00 52.00 88 ALA A C 1
ATOM 685 O O . ALA A 1 88 ? 16.835 2.487 -11.855 1.00 52.00 88 ALA A O 1
ATOM 686 N N . PRO A 1 89 ? 16.169 1.366 -10.025 1.00 57.19 89 PRO A N 1
ATOM 687 C CA . PRO A 1 89 ? 16.030 0.074 -10.691 1.00 57.19 89 PRO A CA 1
ATOM 688 C C . PRO A 1 89 ? 14.769 0.036 -11.565 1.00 57.19 89 PRO A C 1
ATOM 690 O O . PRO A 1 89 ? 13.625 0.036 -11.108 1.00 57.19 89 PRO A O 1
ATOM 693 N N . GLY A 1 90 ? 14.979 -0.004 -12.874 1.00 57.72 90 GLY A N 1
ATOM 694 C CA . GLY A 1 90 ? 13.905 0.057 -13.856 1.00 57.72 90 GLY A CA 1
ATOM 695 C C . GLY A 1 90 ? 13.179 -1.260 -14.093 1.00 57.72 90 GLY A C 1
ATOM 696 O O . GLY A 1 90 ? 13.364 -1.833 -15.160 1.00 57.72 90 GLY A O 1
ATOM 697 N N . PHE A 1 91 ? 12.351 -1.746 -13.169 1.00 61.84 91 PHE A N 1
ATOM 698 C CA . PHE A 1 91 ? 11.621 -3.012 -13.375 1.00 61.84 91 PHE A CA 1
ATOM 699 C C . PHE A 1 91 ? 10.401 -2.924 -14.304 1.00 61.84 91 PHE A C 1
ATOM 701 O O . PHE A 1 91 ? 9.879 -3.955 -14.707 1.00 61.84 91 PHE A O 1
ATOM 708 N N . CYS A 1 92 ? 9.948 -1.740 -14.724 1.00 76.00 92 CYS A N 1
ATOM 709 C CA . CYS A 1 92 ? 9.011 -1.627 -15.851 1.00 76.00 92 CYS A CA 1
ATOM 710 C C . CYS A 1 92 ? 9.749 -1.792 -17.202 1.00 76.00 92 CYS A C 1
ATOM 712 O O . CYS A 1 92 ? 9.518 -1.055 -18.156 1.00 76.00 92 CYS A O 1
ATOM 714 N N . SER A 1 93 ? 10.692 -2.735 -17.259 1.00 86.06 93 SER A N 1
ATOM 715 C CA . SER A 1 93 ? 11.571 -3.042 -18.391 1.00 86.06 93 SER A CA 1
ATOM 716 C C . SER A 1 93 ? 11.807 -4.543 -18.451 1.00 86.06 93 SER A C 1
ATOM 718 O O . SER A 1 93 ? 11.672 -5.221 -17.441 1.00 86.06 93 SER A O 1
ATOM 720 N N . GLU A 1 94 ? 12.238 -5.062 -19.598 1.00 89.31 94 GLU A N 1
ATOM 721 C CA . GLU A 1 94 ? 12.445 -6.510 -19.777 1.00 89.31 94 GLU A CA 1
ATOM 722 C C . GLU A 1 94 ? 13.564 -7.085 -18.876 1.00 89.31 94 GLU A C 1
ATOM 724 O O . GLU A 1 94 ? 13.561 -8.283 -18.589 1.00 89.31 94 GLU A O 1
ATOM 729 N N . TYR A 1 95 ? 14.482 -6.241 -18.382 1.00 87.56 95 TYR A N 1
ATOM 730 C CA . TYR A 1 95 ? 15.498 -6.590 -17.382 1.00 87.56 95 TYR A CA 1
ATOM 731 C C . TYR A 1 95 ? 15.686 -5.478 -16.333 1.00 87.56 95 TYR A C 1
ATOM 733 O O . TYR A 1 95 ? 15.599 -4.288 -16.645 1.00 87.56 95 TYR A O 1
ATOM 741 N N . ALA A 1 96 ? 16.015 -5.853 -15.096 1.00 86.69 96 ALA A N 1
ATOM 742 C CA . ALA A 1 96 ? 16.346 -4.927 -14.012 1.00 86.69 96 ALA A CA 1
ATOM 743 C C . ALA A 1 96 ? 17.405 -5.513 -13.067 1.00 86.69 96 ALA A C 1
ATOM 745 O O . ALA A 1 96 ? 17.421 -6.720 -12.838 1.00 86.69 96 ALA A O 1
ATOM 746 N N . LEU A 1 97 ? 18.263 -4.659 -12.503 1.00 85.31 97 LEU A N 1
ATOM 747 C CA . LEU A 1 97 ? 19.124 -5.035 -11.379 1.00 85.31 97 LEU A CA 1
ATOM 748 C C . LEU A 1 97 ? 18.338 -4.953 -10.072 1.00 85.31 97 LEU A C 1
ATOM 750 O O . LEU A 1 97 ? 17.512 -4.054 -9.890 1.00 85.31 97 LEU A O 1
ATOM 754 N N . THR A 1 98 ? 18.614 -5.880 -9.159 1.00 84.06 98 THR A N 1
ATOM 755 C CA . THR A 1 98 ? 18.196 -5.786 -7.762 1.00 84.06 98 THR A CA 1
ATOM 756 C C . THR A 1 98 ? 19.116 -6.572 -6.848 1.00 84.06 98 THR A C 1
ATOM 758 O O . THR A 1 98 ? 19.570 -7.647 -7.224 1.00 84.06 98 THR A O 1
ATOM 761 N N . ASN A 1 99 ? 19.332 -6.092 -5.627 1.00 85.75 99 ASN A N 1
ATOM 762 C CA . ASN A 1 99 ? 20.140 -6.815 -4.653 1.00 85.75 99 ASN A CA 1
ATOM 763 C C . ASN A 1 99 ? 19.364 -8.029 -4.112 1.00 85.75 99 ASN A C 1
ATOM 765 O O . ASN A 1 99 ? 18.137 -7.965 -3.947 1.00 85.75 99 ASN A O 1
ATOM 769 N N . GLU A 1 100 ? 20.073 -9.124 -3.823 1.00 83.50 100 GLU A N 1
ATOM 770 C CA . GLU A 1 100 ? 19.493 -10.415 -3.413 1.00 83.50 100 GLU A CA 1
ATOM 771 C C . GLU A 1 100 ? 18.534 -10.295 -2.218 1.00 83.50 100 GLU A C 1
ATOM 773 O O . GLU A 1 100 ? 17.473 -10.922 -2.197 1.00 83.50 100 GLU A O 1
ATOM 778 N N . CYS A 1 101 ? 18.854 -9.436 -1.246 1.00 84.94 101 CYS A N 1
ATOM 779 C CA . CYS A 1 101 ? 18.066 -9.279 -0.022 1.00 84.94 101 CYS A CA 1
ATOM 780 C C . CYS A 1 101 ? 16.589 -8.899 -0.260 1.00 84.94 101 CYS A C 1
ATOM 782 O O . CYS A 1 101 ? 15.739 -9.257 0.562 1.00 84.94 101 CYS A O 1
ATOM 784 N N . PHE A 1 102 ? 16.275 -8.245 -1.386 1.00 85.56 102 PHE A N 1
ATOM 785 C CA . PHE A 1 102 ? 14.919 -7.846 -1.783 1.00 85.56 102 PHE A CA 1
ATOM 786 C C . PHE A 1 102 ? 14.126 -8.948 -2.513 1.00 85.56 102 PHE A C 1
ATOM 788 O O . PHE A 1 102 ? 12.947 -8.751 -2.817 1.00 85.56 102 PHE A O 1
ATOM 795 N N . LEU A 1 103 ? 14.745 -10.093 -2.824 1.00 86.12 103 LEU A N 1
ATOM 796 C CA . LEU A 1 103 ? 14.116 -11.188 -3.564 1.00 86.12 103 LEU A CA 1
ATOM 797 C C . LEU A 1 103 ? 13.458 -12.226 -2.647 1.00 86.12 103 LEU A C 1
ATOM 799 O O . LEU A 1 103 ? 13.980 -12.604 -1.598 1.00 86.12 103 LEU A O 1
ATOM 803 N N . LEU A 1 104 ? 12.321 -12.745 -3.107 1.00 89.25 104 LEU A N 1
ATOM 804 C CA . LEU A 1 104 ? 11.615 -13.887 -2.531 1.00 89.25 104 LEU A CA 1
ATOM 805 C C . LEU A 1 104 ? 11.384 -14.945 -3.611 1.00 89.25 104 LEU A C 1
ATOM 807 O O . LEU A 1 104 ? 11.186 -14.618 -4.784 1.00 89.25 104 LEU A O 1
ATOM 811 N N . ALA A 1 105 ? 11.355 -16.217 -3.214 1.00 89.62 105 ALA A N 1
ATOM 812 C CA . ALA A 1 105 ? 10.979 -17.300 -4.113 1.00 89.62 105 ALA A CA 1
ATOM 813 C C . ALA A 1 105 ? 9.504 -17.151 -4.523 1.00 89.62 105 ALA A C 1
ATOM 815 O O . ALA A 1 105 ? 8.607 -17.208 -3.682 1.00 89.62 105 ALA A O 1
ATOM 816 N N . LYS A 1 106 ? 9.242 -16.968 -5.824 1.00 92.62 106 LYS A N 1
ATOM 817 C CA . LYS A 1 106 ? 7.876 -16.878 -6.356 1.00 92.62 106 LYS A CA 1
ATOM 818 C C . LYS A 1 106 ? 7.113 -18.190 -6.078 1.00 92.62 106 LYS A C 1
ATOM 820 O O . LYS A 1 106 ? 7.549 -19.234 -6.570 1.00 92.62 106 LYS A O 1
ATOM 825 N N . PRO A 1 107 ? 5.936 -18.158 -5.422 1.00 91.94 107 PRO A N 1
ATOM 826 C CA . PRO A 1 107 ? 5.082 -19.336 -5.286 1.00 91.94 107 PRO A CA 1
ATOM 827 C C . PRO A 1 107 ? 4.695 -19.920 -6.651 1.00 91.94 107 PRO A C 1
ATOM 829 O O . PRO A 1 107 ? 4.330 -19.197 -7.586 1.00 91.94 107 PRO A O 1
ATOM 832 N N . THR A 1 108 ? 4.777 -21.243 -6.779 1.00 90.81 108 THR A N 1
ATOM 833 C CA . THR A 1 108 ? 4.594 -21.958 -8.056 1.00 90.81 108 THR A CA 1
ATOM 834 C C . THR A 1 108 ? 3.184 -21.829 -8.628 1.00 90.81 108 THR A C 1
ATOM 836 O O . THR A 1 108 ? 3.035 -21.797 -9.845 1.00 90.81 108 THR A O 1
ATOM 839 N N . HIS A 1 109 ? 2.171 -21.712 -7.766 1.00 93.50 109 HIS A N 1
ATOM 840 C CA . HIS A 1 109 ? 0.753 -21.672 -8.133 1.00 93.50 109 HIS A CA 1
ATOM 841 C C . HIS A 1 109 ? 0.228 -20.283 -8.539 1.00 93.50 109 HIS A C 1
ATOM 843 O O . HIS A 1 109 ? -0.866 -20.204 -9.087 1.00 93.50 109 HIS A O 1
ATOM 849 N N . LEU A 1 110 ? 0.969 -19.202 -8.265 1.00 94.06 110 LEU A N 1
ATOM 850 C CA . LEU A 1 110 ? 0.578 -17.839 -8.652 1.00 94.06 110 LEU A CA 1
ATOM 851 C C . LEU A 1 110 ? 0.968 -17.530 -10.101 1.00 94.06 110 LEU A C 1
ATOM 853 O O . LEU A 1 110 ? 1.934 -18.088 -10.628 1.00 94.06 110 LEU A O 1
ATOM 857 N N . SER A 1 111 ? 0.297 -16.564 -10.719 1.00 95.12 111 SER A N 1
ATOM 858 C CA . SER A 1 111 ? 0.753 -15.931 -11.959 1.00 95.12 111 SER A CA 1
ATOM 859 C C . SER A 1 111 ? 1.989 -15.034 -11.715 1.00 95.12 111 SER A C 1
ATOM 861 O O . SER A 1 111 ? 2.425 -14.835 -10.575 1.00 95.12 111 SER A O 1
ATOM 863 N N . PHE A 1 112 ? 2.613 -14.501 -12.773 1.00 93.06 112 PHE A N 1
ATOM 864 C CA . PHE A 1 112 ? 3.701 -13.521 -12.607 1.00 93.06 112 PHE A CA 1
ATOM 865 C C . PHE A 1 112 ? 3.166 -12.150 -12.174 1.00 93.06 112 PHE A C 1
ATOM 867 O O . PHE A 1 112 ? 3.788 -11.461 -11.373 1.00 93.06 112 PHE A O 1
ATOM 874 N N . GLU A 1 113 ? 1.988 -11.788 -12.665 1.00 93.12 113 GLU A N 1
ATOM 875 C CA . GLU A 1 113 ? 1.236 -10.571 -12.373 1.00 93.12 113 GLU A CA 1
ATOM 876 C C . GLU A 1 113 ? 0.756 -10.542 -10.909 1.00 93.12 113 GLU A C 1
ATOM 878 O O . GLU A 1 113 ? 0.871 -9.521 -10.227 1.00 93.12 113 GLU A O 1
ATOM 883 N N . GLU A 1 114 ? 0.298 -11.679 -10.373 1.00 92.62 114 GLU A N 1
ATOM 884 C CA . GLU A 1 114 ? -0.025 -11.829 -8.946 1.00 92.62 114 GLU A CA 1
ATOM 885 C C . GLU A 1 114 ? 1.233 -11.674 -8.083 1.00 92.62 114 GLU A C 1
ATOM 887 O O . GLU A 1 114 ? 1.247 -10.903 -7.121 1.00 92.62 114 GLU A O 1
ATOM 892 N N . ALA A 1 115 ? 2.321 -12.344 -8.472 1.00 91.81 115 ALA A N 1
ATOM 893 C CA . ALA A 1 115 ? 3.598 -12.263 -7.771 1.00 91.81 115 ALA A CA 1
ATOM 894 C C . ALA A 1 115 ? 4.234 -10.858 -7.808 1.00 91.81 115 ALA A C 1
ATOM 896 O O . ALA A 1 115 ? 4.934 -10.493 -6.867 1.00 91.81 115 ALA A O 1
ATOM 897 N N . ALA A 1 116 ? 3.984 -10.062 -8.852 1.00 89.88 116 ALA A N 1
ATOM 898 C CA . ALA A 1 116 ? 4.473 -8.686 -8.965 1.00 89.88 116 ALA A CA 1
ATOM 899 C C . ALA A 1 116 ? 3.616 -7.668 -8.187 1.00 89.88 116 ALA A C 1
ATOM 901 O O . ALA A 1 116 ? 4.147 -6.694 -7.654 1.00 89.88 116 ALA A O 1
ATOM 902 N N . SER A 1 117 ? 2.297 -7.875 -8.110 1.00 90.94 117 SER A N 1
ATOM 903 C CA . SER A 1 117 ? 1.354 -6.901 -7.533 1.00 90.94 117 SER A CA 1
ATOM 904 C C . SER A 1 117 ? 1.213 -6.970 -6.005 1.00 90.94 117 SER A C 1
ATOM 906 O O . SER A 1 117 ? 0.929 -5.955 -5.363 1.00 90.94 117 SER A O 1
ATOM 908 N N . LEU A 1 118 ? 1.417 -8.144 -5.402 1.00 92.94 118 LEU A N 1
ATOM 909 C CA . LEU A 1 118 ? 1.167 -8.372 -3.973 1.00 92.94 118 LEU A CA 1
ATOM 910 C C . LEU A 1 118 ? 2.270 -7.918 -2.987 1.00 92.94 118 LEU A C 1
ATOM 912 O O . LEU A 1 118 ? 1.898 -7.374 -1.939 1.00 92.94 118 LEU A O 1
ATOM 916 N N . PRO A 1 119 ? 3.586 -8.112 -3.229 1.00 91.62 119 PRO A N 1
ATOM 917 C CA . PRO A 1 119 ? 4.591 -8.008 -2.160 1.00 91.62 119 PRO A CA 1
ATOM 918 C C . PRO A 1 119 ? 4.702 -6.626 -1.499 1.00 91.62 119 PRO A C 1
ATOM 920 O O . PRO A 1 119 ? 4.677 -6.535 -0.273 1.00 91.62 119 PRO A O 1
ATOM 923 N N . GLY A 1 120 ? 4.742 -5.540 -2.283 1.00 89.38 120 GLY A N 1
ATOM 924 C CA . GLY A 1 120 ? 4.841 -4.162 -1.766 1.00 89.38 120 GLY A CA 1
ATOM 925 C C . GLY A 1 120 ? 3.667 -3.754 -0.877 1.00 89.38 120 GLY A C 1
ATOM 926 O O . GLY A 1 120 ? 3.857 -3.193 0.207 1.00 89.38 120 GLY A O 1
ATOM 927 N N . SER A 1 121 ? 2.451 -4.102 -1.301 1.00 93.00 121 SER A N 1
ATOM 928 C CA . SER A 1 121 ? 1.237 -3.852 -0.522 1.00 93.00 121 SER A CA 1
ATOM 929 C C . SER A 1 121 ? 1.196 -4.714 0.742 1.00 93.00 121 SER A C 1
ATOM 931 O O . SER A 1 121 ? 0.898 -4.196 1.815 1.00 93.00 121 SER A O 1
ATOM 933 N N . THR A 1 122 ? 1.552 -5.999 0.645 1.00 95.62 122 THR A N 1
ATOM 934 C CA . THR A 1 122 ? 1.480 -6.954 1.769 1.00 95.62 122 THR A CA 1
ATOM 935 C C . THR A 1 122 ? 2.488 -6.625 2.864 1.00 95.62 122 THR A C 1
ATOM 937 O O . THR A 1 122 ? 2.117 -6.573 4.034 1.00 95.62 122 THR A O 1
ATOM 940 N N . LEU A 1 123 ? 3.729 -6.298 2.496 1.00 95.31 123 LEU A N 1
ATOM 941 C CA . LEU A 1 123 ? 4.757 -5.838 3.430 1.00 95.31 123 LEU A CA 1
ATOM 942 C C . LEU A 1 123 ? 4.338 -4.555 4.159 1.00 95.31 123 LEU A C 1
ATOM 944 O O . LEU A 1 123 ? 4.432 -4.470 5.382 1.00 95.31 123 LEU A O 1
ATOM 948 N N . THR A 1 124 ? 3.844 -3.564 3.413 1.00 94.62 124 THR A N 1
ATOM 949 C CA . THR A 1 124 ? 3.441 -2.272 3.986 1.00 94.62 124 THR A CA 1
ATOM 950 C C . THR A 1 124 ? 2.249 -2.433 4.935 1.00 94.62 124 THR A C 1
ATOM 952 O O . THR A 1 124 ? 2.210 -1.799 5.990 1.00 94.62 124 THR A O 1
ATOM 955 N N . VAL A 1 125 ? 1.295 -3.309 4.600 1.00 97.00 125 VAL A N 1
ATOM 956 C CA . VAL A 1 125 ? 0.175 -3.693 5.473 1.00 97.00 125 VAL A CA 1
ATOM 957 C C . VAL A 1 125 ? 0.681 -4.396 6.734 1.00 97.00 125 VAL A C 1
ATOM 959 O O . VAL A 1 125 ? 0.317 -3.984 7.833 1.00 97.00 125 VAL A O 1
ATOM 962 N N . TYR A 1 126 ? 1.561 -5.393 6.602 1.00 97.19 126 TYR A N 1
ATOM 963 C CA . TYR A 1 126 ? 2.123 -6.136 7.733 1.00 97.19 126 TYR A CA 1
ATOM 964 C C . TYR A 1 126 ? 2.862 -5.221 8.716 1.00 97.19 126 TYR A C 1
ATOM 966 O O . TYR A 1 126 ? 2.547 -5.213 9.903 1.00 97.19 126 TYR A O 1
ATOM 974 N N . GLN A 1 127 ? 3.770 -4.373 8.222 1.00 96.44 127 GLN A N 1
ATOM 975 C CA . GLN A 1 127 ? 4.504 -3.404 9.045 1.00 96.44 127 GLN A CA 1
ATOM 976 C C . GLN A 1 127 ? 3.571 -2.366 9.694 1.00 96.44 127 GLN A C 1
ATOM 978 O O . GLN A 1 127 ? 3.808 -1.945 10.826 1.00 96.44 127 GLN A O 1
ATOM 983 N N . SER A 1 128 ? 2.472 -2.001 9.025 1.00 97.06 128 SER A N 1
ATOM 984 C CA . SER A 1 128 ? 1.457 -1.105 9.593 1.00 97.06 128 SER A CA 1
ATOM 985 C C . SER A 1 128 ? 0.642 -1.760 10.712 1.00 97.06 128 SER A C 1
ATOM 987 O O . SER A 1 128 ? 0.346 -1.104 11.708 1.00 97.06 128 SER A O 1
ATOM 989 N N . ILE A 1 129 ? 0.297 -3.044 10.577 1.00 96.94 129 ILE A N 1
ATOM 990 C CA . ILE A 1 129 ? -0.415 -3.801 11.616 1.00 96.94 129 ILE A CA 1
ATOM 991 C C . ILE A 1 129 ? 0.519 -4.099 12.793 1.00 96.94 129 ILE A C 1
ATOM 993 O O . ILE A 1 129 ? 0.127 -3.874 13.931 1.00 96.94 129 ILE A O 1
ATOM 997 N N . LYS A 1 130 ? 1.767 -4.511 12.538 1.00 95.44 130 LYS A N 1
ATOM 998 C CA . LYS A 1 130 ? 2.806 -4.739 13.559 1.00 95.44 130 LYS A CA 1
ATOM 999 C C . LYS A 1 130 ? 2.949 -3.525 14.489 1.00 95.44 130 LYS A C 1
ATOM 1001 O O . LYS A 1 130 ? 2.746 -3.652 15.694 1.00 95.44 130 LYS A O 1
ATOM 1006 N N . LEU A 1 131 ? 3.135 -2.333 13.914 1.00 94.94 131 LEU A N 1
ATOM 1007 C CA . LEU A 1 131 ? 3.181 -1.076 14.669 1.00 94.94 131 LEU A CA 1
ATOM 1008 C C . LEU A 1 131 ? 1.857 -0.763 15.393 1.00 94.94 131 LEU A C 1
ATOM 1010 O O . LEU A 1 131 ? 1.864 -0.220 16.497 1.00 94.94 131 LEU A O 1
ATOM 1014 N N . ALA A 1 132 ? 0.705 -1.102 14.807 1.00 95.88 132 ALA A N 1
ATOM 1015 C CA . ALA A 1 132 ? -0.581 -0.907 15.473 1.00 95.88 132 ALA A CA 1
ATOM 1016 C C . ALA A 1 132 ? -0.733 -1.789 16.724 1.00 95.88 132 ALA A C 1
ATOM 1018 O O . ALA A 1 132 ? -1.222 -1.312 17.747 1.00 95.88 132 ALA A O 1
ATOM 1019 N N . LEU A 1 133 ? -0.275 -3.045 16.668 1.00 95.19 133 LEU A N 1
ATOM 1020 C CA . LEU A 1 133 ? -0.275 -3.964 17.809 1.00 95.19 133 LEU A CA 1
ATOM 1021 C C . LEU A 1 133 ? 0.671 -3.494 18.923 1.00 95.19 133 LEU A C 1
ATOM 1023 O O . LEU A 1 133 ? 0.310 -3.612 20.093 1.00 95.19 133 LEU A O 1
ATOM 1027 N N . GLU A 1 134 ? 1.825 -2.915 18.576 1.00 93.81 134 GLU A N 1
ATOM 1028 C CA . GLU A 1 134 ? 2.746 -2.271 19.530 1.00 93.81 134 GLU A CA 1
ATOM 1029 C C . GLU A 1 134 ? 2.072 -1.089 20.258 1.00 93.81 134 GLU A C 1
ATOM 1031 O O . GLU A 1 134 ? 2.134 -0.995 21.485 1.00 93.81 134 GLU A O 1
ATOM 1036 N N . TYR A 1 135 ? 1.349 -0.223 19.534 1.00 93.12 135 TYR A N 1
ATOM 1037 C CA . TYR A 1 135 ? 0.584 0.880 20.137 1.00 93.12 135 TYR A CA 1
ATOM 1038 C C . TYR A 1 135 ? -0.621 0.427 20.977 1.00 93.12 135 TYR A C 1
ATOM 1040 O O . TYR A 1 135 ? -1.060 1.175 21.852 1.00 93.12 135 TYR A O 1
ATOM 1048 N N . MET A 1 136 ? -1.163 -0.772 20.737 1.00 90.62 136 MET A N 1
ATOM 1049 C CA . MET A 1 136 ? -2.261 -1.333 21.534 1.00 90.62 136 MET A CA 1
ATOM 1050 C C . MET A 1 136 ? -1.811 -1.924 22.879 1.00 90.62 136 MET A C 1
ATOM 1052 O O . MET A 1 136 ? -2.647 -2.079 23.770 1.00 90.62 136 MET A O 1
ATOM 1056 N N . GLY A 1 137 ? -0.522 -2.226 23.065 1.00 83.00 137 GLY A N 1
ATOM 1057 C CA . GLY A 1 137 ? 0.016 -2.610 24.370 1.00 83.00 137 GLY A CA 1
ATOM 1058 C C . GLY A 1 137 ? 1.417 -3.232 24.325 1.00 83.00 137 GLY A C 1
ATOM 1059 O O . GLY A 1 137 ? 1.799 -3.829 23.320 1.00 83.00 137 GLY A O 1
ATOM 1060 N N . PRO A 1 138 ? 2.179 -3.175 25.437 1.00 66.25 138 PRO A N 1
ATOM 1061 C CA . PRO A 1 138 ? 3.577 -3.622 25.493 1.00 66.25 138 PRO A CA 1
ATOM 1062 C C . PRO A 1 138 ? 3.774 -5.140 25.327 1.00 66.25 138 PRO A C 1
ATOM 1064 O O . PRO A 1 138 ? 4.898 -5.588 25.135 1.00 66.25 138 PRO A O 1
ATOM 1067 N N . SER A 1 139 ? 2.703 -5.934 25.400 1.00 59.34 139 SER A N 1
ATOM 1068 C CA . SER A 1 139 ? 2.714 -7.380 25.122 1.00 59.34 139 SER A CA 1
ATOM 1069 C C . SER A 1 139 ? 2.401 -7.723 23.657 1.00 59.34 139 SER A C 1
ATOM 1071 O O . SER A 1 139 ? 2.353 -8.901 23.315 1.00 59.34 139 SER A O 1
ATOM 1073 N N . GLY A 1 140 ? 2.150 -6.711 22.818 1.00 62.75 140 GLY A N 1
ATOM 1074 C CA . GLY A 1 140 ? 1.388 -6.848 21.580 1.00 62.75 140 GLY A CA 1
ATOM 1075 C C . GLY A 1 140 ? -0.115 -6.902 21.876 1.00 62.75 140 GLY A C 1
ATOM 1076 O O . GLY A 1 140 ? -0.573 -7.695 22.698 1.00 62.75 140 GLY A O 1
ATOM 1077 N N . GLY A 1 141 ? -0.895 -6.029 21.238 1.00 82.25 141 GLY A N 1
ATOM 1078 C CA . GLY A 1 141 ? -2.357 -6.103 21.281 1.00 82.25 141 GLY A CA 1
ATOM 1079 C C . GLY A 1 141 ? -2.927 -7.289 20.491 1.00 82.25 141 GLY A C 1
ATOM 1080 O O . GLY A 1 141 ? -2.198 -8.066 19.880 1.00 82.25 141 GLY A O 1
ATOM 1081 N N . THR A 1 142 ? -4.258 -7.380 20.438 1.00 90.94 142 THR A N 1
ATOM 1082 C CA . THR A 1 142 ? -4.977 -8.244 19.486 1.00 90.94 142 THR A CA 1
ATOM 1083 C C . THR A 1 142 ? -6.017 -7.438 18.710 1.00 90.94 142 THR A C 1
ATOM 1085 O O . THR A 1 142 ? -6.604 -6.485 19.233 1.00 90.94 142 THR A O 1
ATOM 1088 N N . LEU A 1 143 ? -6.234 -7.834 17.454 1.00 94.44 143 LEU A N 1
ATOM 1089 C CA . LEU A 1 143 ? -7.287 -7.322 16.575 1.00 94.44 143 LEU A CA 1
ATOM 1090 C C . LEU A 1 143 ? -8.507 -8.258 16.508 1.00 94.44 143 LEU A C 1
ATOM 1092 O O . LEU A 1 143 ? -9.527 -7.894 15.919 1.00 94.44 143 LEU A O 1
ATOM 1096 N N . GLU A 1 144 ? -8.446 -9.423 17.156 1.00 94.81 144 GLU A N 1
ATOM 1097 C CA . GLU A 1 144 ? -9.573 -10.348 17.254 1.00 94.81 144 GLU A CA 1
ATOM 1098 C C . GLU A 1 144 ? -10.770 -9.675 17.938 1.00 94.81 144 GLU A C 1
ATOM 1100 O O . GLU A 1 144 ? -10.638 -8.996 18.959 1.00 94.81 144 GLU A O 1
ATOM 1105 N N . GLY A 1 145 ? -11.956 -9.805 17.338 1.00 93.44 145 GLY A N 1
ATOM 1106 C CA . GLY A 1 145 ? -13.178 -9.164 17.839 1.00 93.44 145 GLY A CA 1
ATOM 1107 C C . GLY A 1 145 ? -13.208 -7.626 17.752 1.00 93.44 145 GLY A C 1
ATOM 1108 O O . GLY A 1 145 ? -14.233 -7.029 18.077 1.00 93.44 145 GLY A O 1
ATOM 1109 N N . LYS A 1 146 ? -12.131 -6.966 17.301 1.00 96.19 146 LYS A N 1
ATOM 1110 C CA . LYS A 1 146 ? -12.058 -5.502 17.181 1.00 96.19 146 LYS A CA 1
ATOM 1111 C C . LYS A 1 146 ? -12.828 -4.962 15.977 1.00 96.19 146 LYS A C 1
ATOM 1113 O O . LYS A 1 146 ? -13.050 -5.671 14.993 1.00 96.19 146 LYS A O 1
ATOM 1118 N N . THR A 1 147 ? -13.189 -3.677 16.042 1.00 98.31 147 THR A N 1
ATOM 1119 C CA . THR A 1 147 ? -13.703 -2.926 14.888 1.00 98.31 147 THR A CA 1
ATOM 1120 C C . THR A 1 147 ? -12.560 -2.187 14.198 1.00 98.31 147 THR A C 1
ATOM 1122 O O . THR A 1 147 ? -11.847 -1.407 14.830 1.00 98.31 147 THR A O 1
ATOM 1125 N N . VAL A 1 148 ? -12.402 -2.400 12.892 1.00 98.38 148 VAL A N 1
ATOM 1126 C CA . VAL A 1 148 ? -11.313 -1.844 12.079 1.00 98.38 148 VAL A CA 1
ATOM 1127 C C . VAL A 1 148 ? -11.867 -1.099 10.866 1.00 98.38 148 VAL A C 1
ATOM 1129 O O . VAL A 1 148 ? -12.809 -1.565 10.227 1.00 98.38 148 VAL A O 1
ATOM 1132 N N . PHE A 1 149 ? -11.275 0.051 10.533 1.00 98.31 149 PHE A N 1
ATOM 1133 C CA . PHE A 1 149 ? -11.627 0.843 9.351 1.00 98.31 149 PHE A CA 1
ATOM 1134 C C . PHE A 1 149 ? -10.467 0.911 8.351 1.00 98.31 149 PHE A C 1
ATOM 1136 O O . PHE A 1 149 ? -9.350 1.301 8.701 1.00 98.31 149 PHE A O 1
ATOM 1143 N N . VAL A 1 150 ? -10.754 0.576 7.092 1.00 98.00 150 VAL A N 1
ATOM 1144 C CA . VAL A 1 150 ? -9.805 0.621 5.970 1.00 98.00 150 VAL A CA 1
ATOM 1145 C C . VAL A 1 150 ? -10.452 1.382 4.809 1.00 98.00 150 VAL A C 1
ATOM 1147 O O . VAL A 1 150 ? -11.258 0.797 4.090 1.00 98.00 150 VAL A O 1
ATOM 1150 N N . PRO A 1 151 ? -10.169 2.673 4.571 1.00 95.56 151 PRO A N 1
ATOM 1151 C CA . PRO A 1 151 ? -10.735 3.368 3.420 1.00 95.56 151 PRO A CA 1
ATOM 1152 C C . PRO A 1 151 ? -10.198 2.791 2.098 1.00 95.56 151 PRO A C 1
ATOM 1154 O O . PRO A 1 151 ? -9.026 2.426 1.989 1.00 95.56 151 PRO A O 1
ATOM 1157 N N . GLY A 1 152 ? -11.047 2.746 1.068 1.00 93.81 152 GLY A N 1
ATOM 1158 C CA . GLY A 1 152 ? -10.666 2.337 -0.285 1.00 93.81 152 GLY A CA 1
ATOM 1159 C C . GLY A 1 152 ? -10.466 0.828 -0.477 1.00 93.81 152 GLY A C 1
ATOM 1160 O O . GLY A 1 152 ? -9.379 0.428 -0.898 1.00 93.81 152 GLY A O 1
ATOM 1161 N N . ALA A 1 153 ? -11.506 0.009 -0.258 1.00 95.44 153 ALA A N 1
ATOM 1162 C CA . ALA A 1 153 ? -11.459 -1.465 -0.342 1.00 95.44 153 ALA A CA 1
ATOM 1163 C C . ALA A 1 153 ? -10.780 -1.988 -1.620 1.00 95.44 153 ALA A C 1
ATOM 1165 O O . ALA A 1 153 ? -10.008 -2.935 -1.587 1.00 95.44 153 ALA A O 1
ATOM 1166 N N . LEU A 1 154 ? -11.054 -1.345 -2.760 1.00 94.06 154 LEU A N 1
ATOM 1167 C CA . LEU A 1 154 ? -10.518 -1.699 -4.079 1.00 94.06 154 LEU A CA 1
ATOM 1168 C C . LEU A 1 154 ? -9.416 -0.710 -4.500 1.00 94.06 154 LEU A C 1
ATOM 1170 O O . LEU A 1 154 ? -9.526 -0.007 -5.516 1.00 94.06 154 LEU A O 1
ATOM 1174 N N . SER A 1 155 ? -8.394 -0.626 -3.648 1.00 91.25 155 SER A N 1
ATOM 1175 C CA . SER A 1 155 ? -7.077 -0.015 -3.877 1.00 91.25 155 SER A CA 1
ATOM 1176 C C . SER A 1 155 ? -5.981 -1.050 -3.575 1.00 91.25 155 SER A C 1
ATOM 1178 O O . SER A 1 155 ? -6.261 -2.044 -2.905 1.00 91.25 155 SER A O 1
ATOM 1180 N N . ALA A 1 156 ? -4.750 -0.851 -4.061 1.00 88.00 156 ALA A N 1
ATOM 1181 C CA . ALA A 1 156 ? -3.678 -1.850 -3.939 1.00 88.00 156 ALA A CA 1
ATOM 1182 C C . ALA A 1 156 ? -3.391 -2.238 -2.473 1.00 88.00 156 ALA A C 1
ATOM 1184 O O . ALA A 1 156 ? -3.501 -3.402 -2.101 1.00 88.00 156 ALA A O 1
ATOM 1185 N N . THR A 1 157 ? -3.144 -1.252 -1.610 1.00 92.00 157 THR A N 1
ATOM 1186 C CA . THR A 1 157 ? -2.949 -1.469 -0.169 1.00 92.00 157 THR A CA 1
ATOM 1187 C C . THR A 1 157 ? -4.251 -1.693 0.594 1.00 92.00 157 THR A C 1
ATOM 1189 O O . THR A 1 157 ? -4.243 -2.440 1.565 1.00 92.00 157 THR A O 1
ATOM 1192 N N . GLY A 1 158 ? -5.380 -1.113 0.170 1.00 95.38 158 GLY A N 1
ATOM 1193 C CA . GLY A 1 158 ? -6.674 -1.327 0.831 1.00 95.38 158 GLY A CA 1
ATOM 1194 C C . GLY A 1 158 ? -7.193 -2.762 0.693 1.00 95.38 158 GLY A C 1
ATOM 1195 O O . GLY A 1 158 ? -7.581 -3.359 1.690 1.00 95.38 158 GLY A O 1
ATOM 1196 N N . SER A 1 159 ? -7.133 -3.348 -0.506 1.00 96.56 159 SER A N 1
ATOM 1197 C CA . SER A 1 159 ? -7.602 -4.722 -0.768 1.00 96.56 159 SER A CA 1
ATOM 1198 C C . SER A 1 159 ? -6.755 -5.775 -0.056 1.00 96.56 159 SER A C 1
ATOM 1200 O O . SER A 1 159 ? -7.286 -6.725 0.521 1.00 96.56 159 SER A O 1
ATOM 1202 N N . VAL A 1 160 ? -5.435 -5.582 -0.039 1.00 97.25 160 VAL A N 1
ATOM 1203 C CA . VAL A 1 160 ? -4.509 -6.410 0.740 1.00 97.25 160 VAL A CA 1
ATOM 1204 C C . VAL A 1 160 ? -4.715 -6.191 2.241 1.00 97.25 160 VAL A C 1
ATOM 1206 O O . VAL A 1 160 ? -4.797 -7.161 2.988 1.00 97.25 160 VAL A O 1
ATOM 1209 N N . GLY A 1 161 ? -4.894 -4.940 2.676 1.00 97.56 161 GLY A N 1
ATOM 1210 C CA . GLY A 1 161 ? -5.201 -4.574 4.058 1.00 97.56 161 GLY A CA 1
ATOM 1211 C C . GLY A 1 161 ? -6.429 -5.302 4.592 1.00 97.56 161 GLY A C 1
ATOM 1212 O O . GLY A 1 161 ? -6.337 -5.984 5.610 1.00 97.56 161 GLY A O 1
ATOM 1213 N N . CYS A 1 162 ? -7.553 -5.227 3.871 1.00 98.38 162 CYS A N 1
ATOM 1214 C CA . CYS A 1 162 ? -8.789 -5.910 4.244 1.00 98.38 162 CYS A CA 1
ATOM 1215 C C . CYS A 1 162 ? -8.589 -7.430 4.384 1.00 98.38 162 CYS A C 1
ATOM 1217 O O . CYS A 1 162 ? -8.994 -8.020 5.384 1.00 98.38 162 CYS A O 1
ATOM 1219 N N . GLN A 1 163 ? -7.917 -8.059 3.415 1.00 98.12 163 GLN A N 1
ATOM 1220 C CA . GLN A 1 163 ? -7.676 -9.504 3.426 1.00 98.12 163 GLN A CA 1
ATOM 1221 C C . GLN A 1 163 ? -6.742 -9.946 4.558 1.00 98.12 163 GLN A C 1
ATOM 1223 O O . GLN A 1 163 ? -7.067 -10.899 5.256 1.00 98.12 163 GLN A O 1
ATOM 1228 N N . VAL A 1 164 ? -5.624 -9.254 4.799 1.00 98.00 164 VAL A N 1
ATOM 1229 C CA . VAL A 1 164 ? -4.707 -9.584 5.907 1.00 98.00 164 VAL A CA 1
ATOM 1230 C C . VAL A 1 164 ? -5.420 -9.439 7.258 1.00 98.00 164 VAL A C 1
ATOM 1232 O O . VAL A 1 164 ? -5.367 -10.343 8.092 1.00 98.00 164 VAL A O 1
ATOM 1235 N N . LEU A 1 165 ? -6.156 -8.343 7.461 1.00 98.00 165 LEU A N 1
ATOM 1236 C CA . LEU A 1 165 ? -6.904 -8.090 8.695 1.00 98.00 165 LEU A CA 1
ATOM 1237 C C . LEU A 1 165 ? -7.950 -9.176 8.994 1.00 98.00 165 LEU A C 1
ATOM 1239 O O . LEU A 1 165 ? -8.054 -9.622 10.137 1.00 98.00 165 LEU A O 1
ATOM 1243 N N . LYS A 1 166 ? -8.689 -9.640 7.977 1.00 96.81 166 LYS A N 1
ATOM 1244 C CA . LYS A 1 166 ? -9.712 -10.684 8.140 1.00 96.81 166 LYS A CA 1
ATOM 1245 C C . LYS A 1 166 ? -9.111 -12.096 8.222 1.00 96.81 166 LYS A C 1
ATOM 1247 O O . LYS A 1 166 ? -9.444 -12.852 9.130 1.00 96.81 166 LYS A O 1
ATOM 1252 N N . ASN A 1 167 ? -8.196 -12.441 7.312 1.00 96.81 167 ASN A N 1
ATOM 1253 C CA . ASN A 1 167 ? -7.714 -13.815 7.107 1.00 96.81 167 ASN A CA 1
ATOM 1254 C C . ASN A 1 167 ? -6.528 -14.209 8.004 1.00 96.81 167 ASN A C 1
ATOM 1256 O O . ASN A 1 167 ? -6.247 -15.406 8.135 1.00 96.81 167 ASN A O 1
ATOM 1260 N N . VAL A 1 168 ? -5.804 -13.237 8.572 1.00 96.25 168 VAL A N 1
ATOM 1261 C CA . VAL A 1 168 ? -4.601 -13.461 9.401 1.00 96.25 168 VAL A CA 1
ATOM 1262 C C . VAL A 1 168 ? -4.805 -12.973 10.836 1.00 96.25 168 VAL A C 1
ATOM 1264 O O . VAL A 1 168 ? -4.446 -13.691 11.761 1.00 96.25 168 VAL A O 1
ATOM 1267 N N . TYR A 1 169 ? -5.428 -11.805 11.031 1.00 95.88 169 TYR A N 1
ATOM 1268 C CA . TYR A 1 169 ? -5.590 -11.175 12.354 1.00 95.88 169 TYR A CA 1
ATOM 1269 C C . TYR A 1 169 ? -6.996 -11.296 12.974 1.00 95.88 169 TYR A C 1
ATOM 1271 O O . TYR A 1 169 ? -7.262 -10.673 14.001 1.00 95.88 169 TYR A O 1
ATOM 1279 N N . GLY A 1 170 ? -7.901 -12.076 12.368 1.00 95.31 170 GLY A N 1
ATOM 1280 C CA . GLY A 1 170 ? -9.186 -12.448 12.978 1.00 95.31 170 GLY A CA 1
ATOM 1281 C C . GLY A 1 170 ? -10.137 -11.280 13.279 1.00 95.31 170 GLY A C 1
ATOM 1282 O O . GLY A 1 170 ? -10.940 -11.371 14.210 1.00 95.31 170 GLY A O 1
ATOM 1283 N N . VAL A 1 171 ? -10.043 -10.173 12.530 1.00 97.00 171 VAL A N 1
ATOM 1284 C CA . VAL A 1 171 ? -10.812 -8.945 12.798 1.00 97.00 171 VAL A CA 1
ATOM 1285 C C . VAL A 1 171 ? -12.318 -9.202 12.882 1.00 97.00 171 VAL A C 1
ATOM 1287 O O . VAL A 1 171 ? -12.941 -9.712 11.945 1.00 97.00 171 VAL A O 1
ATOM 1290 N N . GLY A 1 172 ? -12.905 -8.778 14.007 1.00 96.81 172 GLY A N 1
ATOM 1291 C CA . GLY A 1 172 ? -14.321 -8.978 14.314 1.00 96.81 172 GLY A CA 1
ATOM 1292 C C . GLY A 1 172 ? -15.245 -8.243 13.347 1.00 96.81 172 GLY A C 1
ATOM 1293 O O . GLY A 1 172 ? -16.117 -8.867 12.748 1.00 96.81 172 GLY A O 1
ATOM 1294 N N . LYS A 1 173 ? -15.024 -6.936 13.156 1.00 97.94 173 LYS A N 1
ATOM 1295 C CA . LYS A 1 173 ? -15.760 -6.123 12.179 1.00 97.94 173 LYS A CA 1
ATOM 1296 C C . LYS A 1 173 ? -14.814 -5.254 11.357 1.00 97.94 173 LYS A C 1
ATOM 1298 O O . LYS A 1 173 ? -14.100 -4.419 11.905 1.00 97.94 173 LYS A O 1
ATOM 1303 N N . LEU A 1 174 ? -14.867 -5.402 10.041 1.00 98.44 174 LEU A N 1
ATOM 1304 C CA . LEU A 1 174 ? -14.058 -4.687 9.068 1.00 98.44 174 LEU A CA 1
ATOM 1305 C C . LEU A 1 174 ? -14.954 -3.796 8.206 1.00 98.44 174 LEU A C 1
ATOM 1307 O O . LEU A 1 174 ? -15.783 -4.275 7.434 1.00 98.44 174 LEU A O 1
ATOM 1311 N N . ILE A 1 175 ? -14.773 -2.484 8.346 1.00 98.31 175 ILE A N 1
ATOM 1312 C CA . ILE A 1 175 ? -15.536 -1.462 7.630 1.00 98.31 175 ILE A CA 1
ATOM 1313 C C . ILE A 1 175 ? -14.642 -0.826 6.564 1.00 98.31 175 ILE A C 1
ATOM 1315 O O . ILE A 1 175 ? -13.501 -0.449 6.846 1.00 98.31 175 ILE A O 1
ATOM 1319 N N . SER A 1 176 ? -15.146 -0.675 5.340 1.00 98.00 176 SER A N 1
ATOM 1320 C CA . SER A 1 176 ? -14.379 -0.099 4.233 1.00 98.00 176 SER A CA 1
ATOM 1321 C C . SER A 1 176 ? -15.208 0.824 3.345 1.00 98.00 176 SER A C 1
ATOM 1323 O O . SER A 1 176 ? -16.436 0.775 3.341 1.00 98.00 176 SER A O 1
ATOM 1325 N N . THR A 1 177 ? -14.533 1.685 2.579 1.00 96.81 177 THR A N 1
ATOM 1326 C CA . THR A 1 177 ? -15.179 2.626 1.653 1.00 96.81 177 THR A CA 1
ATOM 1327 C C . THR A 1 177 ? -14.862 2.316 0.197 1.00 96.81 177 THR A C 1
ATOM 1329 O O . THR A 1 177 ? -13.734 1.955 -0.149 1.00 96.81 177 THR A O 1
ATOM 1332 N N . VAL A 1 178 ? -15.836 2.534 -0.684 1.00 95.69 178 VAL A N 1
ATOM 1333 C CA . VAL A 1 178 ? -15.646 2.590 -2.140 1.00 95.69 178 VAL A CA 1
ATOM 1334 C C . VAL A 1 178 ? -16.546 3.663 -2.759 1.00 95.69 178 VAL A C 1
ATOM 1336 O O . VAL A 1 178 ? -17.377 4.253 -2.085 1.00 95.69 178 VAL A O 1
ATOM 1339 N N . SER A 1 179 ? -16.341 3.949 -4.041 1.00 93.56 179 SER A N 1
ATOM 1340 C CA . SER A 1 179 ? -17.205 4.805 -4.864 1.00 93.56 179 SER A CA 1
ATOM 1341 C C . SER A 1 179 ? -18.441 4.037 -5.347 1.00 93.56 179 SER A C 1
ATOM 1343 O O . SER A 1 179 ? -18.281 2.863 -5.678 1.00 93.56 179 SER A O 1
ATOM 1345 N N . THR A 1 180 ? -19.598 4.675 -5.541 1.00 94.06 180 THR A N 1
ATOM 1346 C CA . THR A 1 180 ? -20.863 4.056 -6.005 1.00 94.06 180 THR A CA 1
ATOM 1347 C C . THR A 1 180 ? -20.710 2.930 -7.052 1.00 94.06 180 THR A C 1
ATOM 1349 O O . THR A 1 180 ? -21.126 1.806 -6.767 1.00 94.06 180 THR A O 1
ATOM 1352 N N . PRO A 1 181 ? -20.046 3.119 -8.220 1.00 94.88 181 PRO A N 1
ATOM 1353 C CA . PRO A 1 181 ? -19.917 2.065 -9.244 1.00 94.88 181 PRO A CA 1
ATOM 1354 C C . PRO A 1 181 ? -19.004 0.884 -8.853 1.00 94.88 181 PRO A C 1
ATOM 1356 O O . PRO A 1 181 ? -18.832 -0.048 -9.632 1.00 94.88 181 PRO A O 1
ATOM 1359 N N . LYS A 1 182 ? -18.380 0.928 -7.672 1.00 94.94 182 LYS A N 1
ATOM 1360 C CA . LYS A 1 182 ? -17.510 -0.118 -7.119 1.00 94.94 182 LYS A CA 1
ATOM 1361 C C . LYS A 1 182 ? -18.145 -0.906 -5.971 1.00 94.94 182 LYS A C 1
ATOM 1363 O O . LYS A 1 182 ? -17.566 -1.917 -5.593 1.00 94.94 182 LYS A O 1
ATOM 1368 N N . VAL A 1 183 ? -19.288 -0.483 -5.421 1.00 96.69 183 VAL A N 1
ATOM 1369 C CA . VAL A 1 183 ? -19.972 -1.193 -4.321 1.00 96.69 183 VAL A CA 1
ATOM 1370 C C . VAL A 1 183 ? -20.179 -2.690 -4.626 1.00 96.69 183 VAL A C 1
ATOM 1372 O O . VAL A 1 183 ? -19.672 -3.502 -3.853 1.00 96.69 183 VAL A O 1
ATOM 1375 N N . PRO A 1 184 ? -20.786 -3.102 -5.764 1.00 97.00 184 PRO A N 1
ATOM 1376 C CA . PRO A 1 184 ? -20.948 -4.529 -6.079 1.00 97.00 184 PRO A CA 1
ATOM 1377 C C . PRO A 1 184 ? -19.622 -5.255 -6.364 1.00 97.00 184 PRO A C 1
ATOM 1379 O O . PRO A 1 184 ? -19.545 -6.474 -6.238 1.00 97.00 184 PRO A O 1
ATOM 1382 N N . LEU A 1 185 ? -18.561 -4.522 -6.721 1.00 96.81 185 LEU A N 1
ATOM 1383 C CA . LEU A 1 185 ? -17.255 -5.111 -7.014 1.00 96.81 185 LEU A CA 1
ATOM 1384 C C . LEU A 1 185 ? -16.519 -5.569 -5.743 1.00 96.81 185 LEU A C 1
ATOM 1386 O O . LEU A 1 185 ? -15.592 -6.368 -5.847 1.00 96.81 185 LEU A O 1
ATOM 1390 N N . VAL A 1 186 ? -16.894 -5.081 -4.551 1.00 97.31 186 VAL A N 1
ATOM 1391 C CA . VAL A 1 186 ? -16.254 -5.518 -3.295 1.00 97.31 186 VAL A CA 1
ATOM 1392 C C . VAL A 1 186 ? -16.554 -6.991 -3.038 1.00 97.31 186 VAL A C 1
ATOM 1394 O O . VAL A 1 186 ? -15.619 -7.772 -2.899 1.00 97.31 186 VAL A O 1
ATOM 1397 N N . GLU A 1 187 ? -17.827 -7.384 -3.076 1.00 95.56 187 GLU A N 1
ATOM 1398 C CA . GLU A 1 187 ? -18.233 -8.783 -2.893 1.00 95.56 187 GLU A CA 1
ATOM 1399 C C . GLU A 1 187 ? -17.803 -9.663 -4.081 1.00 95.56 187 GLU A C 1
ATOM 1401 O O . GLU A 1 187 ? -17.441 -10.818 -3.892 1.00 95.56 187 GLU A O 1
ATOM 1406 N N . GLN A 1 188 ? -17.739 -9.115 -5.304 1.00 96.31 188 GLN A N 1
ATOM 1407 C CA . GLN A 1 188 ? -17.242 -9.856 -6.472 1.00 96.31 188 GLN A CA 1
ATOM 1408 C C . GLN A 1 188 ? -15.764 -10.278 -6.339 1.00 96.31 188 GLN A C 1
ATOM 1410 O O . GLN A 1 188 ? -15.412 -11.385 -6.744 1.00 96.31 188 GLN A O 1
ATOM 1415 N N . TYR A 1 189 ? -14.891 -9.399 -5.830 1.00 95.88 189 TYR A N 1
ATOM 1416 C CA . TYR A 1 189 ? -13.442 -9.653 -5.768 1.00 95.88 189 TYR A CA 1
ATOM 1417 C C . TYR A 1 189 ? -12.939 -10.089 -4.385 1.00 95.88 189 TYR A C 1
ATOM 1419 O O . TYR A 1 189 ? -11.874 -10.697 -4.294 1.00 95.88 189 TYR A O 1
ATOM 1427 N N . MET A 1 190 ? -13.669 -9.778 -3.312 1.00 96.31 190 MET A N 1
ATOM 1428 C CA . MET A 1 190 ? -13.295 -10.068 -1.923 1.00 96.31 190 MET A CA 1
ATOM 1429 C C . MET A 1 190 ? -14.516 -10.547 -1.104 1.00 96.31 190 MET A C 1
ATOM 1431 O O . MET A 1 190 ? -14.848 -9.919 -0.093 1.00 96.31 190 MET A O 1
ATOM 1435 N N . PRO A 1 191 ? -15.198 -11.633 -1.525 1.00 95.88 191 PRO A N 1
ATOM 1436 C CA . PRO A 1 191 ? -16.450 -12.077 -0.916 1.00 95.88 191 PRO A CA 1
ATOM 1437 C C . PRO A 1 191 ? -16.298 -12.368 0.579 1.00 95.88 191 PRO A C 1
ATOM 1439 O O . PRO A 1 191 ? -15.381 -13.086 0.985 1.00 95.88 191 PRO A O 1
ATOM 1442 N N . GLY A 1 192 ? -17.175 -11.786 1.401 1.00 94.12 192 GLY A N 1
ATOM 1443 C CA . GLY A 1 192 ? -17.170 -11.957 2.861 1.00 94.12 192 GLY A CA 1
ATOM 1444 C C . GLY A 1 192 ? -15.959 -11.376 3.617 1.00 94.12 192 GLY A C 1
ATOM 1445 O O . GLY A 1 192 ? -15.829 -11.605 4.819 1.00 94.12 192 GLY A O 1
ATOM 1446 N N . ILE A 1 193 ? -15.065 -10.627 2.956 1.00 97.50 193 ILE A N 1
ATOM 1447 C CA . ILE A 1 193 ? -13.881 -10.017 3.599 1.00 97.50 193 ILE A CA 1
ATOM 1448 C C . ILE A 1 193 ? -14.224 -8.700 4.317 1.00 97.50 193 ILE A C 1
ATOM 1450 O O . ILE A 1 193 ? -13.591 -8.357 5.317 1.00 97.50 193 ILE A O 1
ATOM 1454 N N . VAL A 1 194 ? -15.202 -7.949 3.803 1.00 97.94 194 VAL A N 1
ATOM 1455 C CA . VAL A 1 194 ? -15.610 -6.636 4.323 1.00 97.94 194 VAL A CA 1
ATOM 1456 C C . VAL A 1 194 ? -17.028 -6.739 4.881 1.00 97.94 194 VAL A C 1
ATOM 1458 O O . VAL A 1 194 ? -17.968 -6.960 4.125 1.00 97.94 194 VAL A O 1
ATOM 1461 N N . ASP A 1 195 ? -17.188 -6.557 6.192 1.00 97.75 195 ASP A N 1
ATOM 1462 C CA . ASP A 1 195 ? -18.483 -6.701 6.876 1.00 97.75 195 ASP A CA 1
ATOM 1463 C C . ASP A 1 195 ? -19.420 -5.500 6.646 1.00 97.75 195 ASP A C 1
ATOM 1465 O O . ASP A 1 195 ? -20.634 -5.616 6.793 1.00 97.75 195 ASP A O 1
ATOM 1469 N N . GLU A 1 196 ? -18.869 -4.328 6.312 1.00 97.50 196 GLU A N 1
ATOM 1470 C CA . GLU A 1 196 ? -19.635 -3.111 6.019 1.00 97.50 196 GLU A CA 1
ATOM 1471 C C . GLU A 1 196 ? -18.953 -2.288 4.914 1.00 97.50 196 GLU A C 1
ATOM 1473 O O . GLU A 1 196 ? -17.820 -1.823 5.068 1.00 97.50 196 GLU A O 1
ATOM 1478 N N . VAL A 1 197 ? -19.655 -2.100 3.792 1.00 97.94 197 VAL A N 1
ATOM 1479 C CA . VAL A 1 197 ? -19.186 -1.333 2.628 1.00 97.94 197 VAL A CA 1
ATOM 1480 C C . VAL A 1 197 ? -19.946 -0.012 2.554 1.00 97.94 197 VAL A C 1
ATOM 1482 O O . VAL A 1 197 ? -21.155 -0.004 2.338 1.00 97.94 197 VAL A O 1
ATOM 1485 N N . ILE A 1 198 ? -19.229 1.101 2.697 1.00 97.00 198 ILE A N 1
ATOM 1486 C CA . ILE A 1 198 ? -19.783 2.460 2.641 1.00 97.00 198 ILE A CA 1
ATOM 1487 C C . ILE A 1 198 ? -19.486 3.082 1.271 1.00 97.00 198 ILE A C 1
ATOM 1489 O O . ILE A 1 198 ? -18.324 3.158 0.854 1.00 97.00 198 ILE A O 1
ATOM 1493 N N . ASP A 1 199 ? -20.514 3.589 0.590 1.00 96.31 199 ASP A N 1
ATOM 1494 C CA . ASP A 1 199 ? -20.338 4.442 -0.586 1.00 96.31 199 ASP A CA 1
ATOM 1495 C C . ASP A 1 199 ? -20.005 5.876 -0.159 1.00 96.31 199 ASP A C 1
ATOM 1497 O O . ASP A 1 199 ? -20.881 6.650 0.232 1.00 96.31 199 ASP A O 1
ATOM 1501 N N . TYR A 1 200 ? -18.733 6.262 -0.270 1.00 92.62 200 TYR A N 1
ATOM 1502 C CA . TYR A 1 200 ? -18.289 7.594 0.149 1.00 92.62 200 TYR A CA 1
ATOM 1503 C C . TYR A 1 200 ? -18.833 8.735 -0.729 1.00 92.62 200 TYR A C 1
ATOM 1505 O O . TYR A 1 200 ? -18.650 9.897 -0.373 1.00 92.62 200 TYR A O 1
ATOM 1513 N N . GLN A 1 201 ? -19.471 8.439 -1.869 1.00 92.19 201 GLN A N 1
ATOM 1514 C CA . GLN A 1 201 ? -20.085 9.453 -2.733 1.00 92.19 201 GLN A CA 1
ATOM 1515 C C . GLN A 1 201 ? -21.535 9.784 -2.353 1.00 92.19 201 GLN A C 1
ATOM 1517 O O . GLN A 1 201 ? -22.057 10.802 -2.803 1.00 92.19 201 GLN A O 1
ATOM 1522 N N . THR A 1 202 ? -22.195 8.937 -1.555 1.00 93.00 202 THR A N 1
ATOM 1523 C CA . THR A 1 202 ? -23.615 9.096 -1.185 1.00 93.00 202 THR A CA 1
ATOM 1524 C C . THR A 1 202 ? -23.866 9.047 0.325 1.00 93.00 202 THR A C 1
ATOM 1526 O O . THR A 1 202 ? -24.846 9.625 0.794 1.00 93.00 202 THR A O 1
ATOM 1529 N N . GLN A 1 203 ? -22.975 8.424 1.103 1.00 93.12 203 GLN A N 1
ATOM 1530 C CA . GLN A 1 203 ? -23.096 8.248 2.552 1.00 93.12 203 GLN A CA 1
ATOM 1531 C C . GLN A 1 203 ? -22.031 9.040 3.322 1.00 93.12 203 GLN A C 1
ATOM 1533 O O . GLN A 1 203 ? -20.918 9.269 2.847 1.00 93.12 203 GLN A O 1
ATOM 1538 N N . ASN A 1 204 ? -22.339 9.431 4.564 1.00 93.25 204 ASN A N 1
ATOM 1539 C CA . ASN A 1 204 ? -21.375 10.126 5.417 1.00 93.25 204 ASN A CA 1
ATOM 1540 C C . ASN A 1 204 ? -20.675 9.139 6.358 1.00 93.25 204 ASN A C 1
ATOM 1542 O O . ASN A 1 204 ? -21.267 8.695 7.338 1.00 93.25 204 ASN A O 1
ATOM 1546 N N . ILE A 1 205 ? -19.390 8.869 6.108 1.00 92.94 205 ILE A N 1
ATOM 1547 C CA . ILE A 1 205 ? -18.576 7.870 6.829 1.00 92.94 205 ILE A CA 1
ATOM 1548 C C . ILE A 1 205 ? -18.719 7.976 8.363 1.00 92.94 205 ILE A C 1
ATOM 1550 O O . ILE A 1 205 ? -18.873 6.964 9.039 1.00 92.94 205 ILE A O 1
ATOM 1554 N N . VAL A 1 206 ? -18.721 9.191 8.929 1.00 92.75 206 VAL A N 1
ATOM 1555 C CA . VAL A 1 206 ? -18.810 9.403 10.390 1.00 92.75 206 VAL A CA 1
ATOM 1556 C C . VAL A 1 206 ? -20.199 9.070 10.955 1.00 92.75 206 VAL A C 1
ATOM 1558 O O . VAL A 1 206 ? -20.304 8.716 12.130 1.00 92.75 206 VAL A O 1
ATOM 1561 N N . ARG A 1 207 ? -21.262 9.148 10.142 1.00 92.88 207 ARG A N 1
ATOM 1562 C CA . ARG A 1 207 ? -22.624 8.750 10.535 1.00 92.88 207 ARG A CA 1
ATOM 1563 C C . ARG A 1 207 ? -22.819 7.238 10.470 1.00 92.88 207 ARG A C 1
ATOM 1565 O O . ARG A 1 207 ? -23.289 6.684 11.458 1.00 92.88 207 ARG A O 1
ATOM 1572 N N . GLU A 1 208 ? -22.420 6.596 9.369 1.00 93.75 208 GLU A N 1
ATOM 1573 C CA . GLU A 1 208 ? -22.610 5.146 9.178 1.00 93.75 208 GLU A CA 1
ATOM 1574 C C . GLU A 1 208 ? -21.786 4.341 10.202 1.00 93.75 208 GLU A C 1
ATOM 1576 O O . GLU A 1 208 ? -22.341 3.621 11.034 1.00 93.75 208 GLU A O 1
ATOM 1581 N N . VAL A 1 209 ? -20.463 4.568 10.241 1.00 94.69 209 VAL A N 1
ATOM 1582 C CA . VAL A 1 209 ? -19.558 3.945 11.227 1.00 94.69 209 VAL A CA 1
ATOM 1583 C C . VAL A 1 209 ? -19.989 4.322 12.649 1.00 94.69 209 VAL A C 1
ATOM 1585 O O . VAL A 1 209 ? -20.060 3.483 13.551 1.00 94.69 209 VAL A O 1
ATOM 1588 N N . GLY A 1 210 ? -20.324 5.598 12.849 1.00 92.56 210 GLY A N 1
ATOM 1589 C CA . GLY A 1 210 ? -20.553 6.222 14.146 1.00 92.56 210 GLY A CA 1
ATOM 1590 C C . GLY A 1 210 ? -19.251 6.618 14.847 1.00 92.56 210 GLY A C 1
ATOM 1591 O O . GLY A 1 210 ? -18.240 5.917 14.794 1.00 92.56 210 GLY A O 1
ATOM 1592 N N . ALA A 1 211 ? -19.283 7.760 15.533 1.00 94.12 211 ALA A N 1
ATOM 1593 C CA . ALA A 1 211 ? -18.103 8.316 16.182 1.00 94.12 211 ALA A CA 1
ATOM 1594 C C . ALA A 1 211 ? -17.585 7.442 17.343 1.00 94.12 211 ALA A C 1
ATOM 1596 O O . ALA A 1 211 ? -18.367 6.909 18.132 1.00 94.12 211 ALA A O 1
ATOM 1597 N N . GLY A 1 212 ? -16.260 7.338 17.469 1.00 95.31 212 GLY A N 1
ATOM 1598 C CA . GLY A 1 212 ? -15.577 6.669 18.579 1.00 95.31 212 GLY A CA 1
ATOM 1599 C C . GLY A 1 212 ? -15.688 5.141 18.633 1.00 95.31 212 GLY A C 1
ATOM 1600 O O . GLY A 1 212 ? -15.356 4.568 19.671 1.00 95.31 212 GLY A O 1
ATOM 1601 N N . LYS A 1 213 ? -16.160 4.475 17.570 1.00 96.19 213 LYS A N 1
ATOM 1602 C CA . LYS A 1 213 ? -16.390 3.017 17.555 1.00 96.19 213 LYS A CA 1
ATOM 1603 C C . LYS A 1 213 ? -15.226 2.170 17.029 1.00 96.19 213 LYS A C 1
ATOM 1605 O O . LYS A 1 213 ? -15.286 0.953 17.160 1.00 96.19 213 LYS A O 1
ATOM 1610 N N . VAL A 1 214 ? -14.208 2.764 16.407 1.00 98.00 214 VAL A N 1
ATOM 1611 C CA . VAL A 1 214 ? -13.157 2.015 15.696 1.00 98.00 214 VAL A CA 1
ATOM 1612 C C . VAL A 1 214 ? -11.899 1.869 16.556 1.00 98.00 214 VAL A C 1
ATOM 1614 O O . VAL A 1 214 ? -11.333 2.865 17.003 1.00 98.00 214 VAL A O 1
ATOM 1617 N N . ASP A 1 215 ? -11.438 0.637 16.771 1.00 97.31 215 ASP A N 1
ATOM 1618 C CA . ASP A 1 215 ? -10.214 0.329 17.521 1.00 97.31 215 ASP A CA 1
ATOM 1619 C C . ASP A 1 215 ? -8.944 0.554 16.685 1.00 97.31 215 ASP A C 1
ATOM 1621 O O . ASP A 1 215 ? -7.957 1.073 17.201 1.00 97.31 215 ASP A O 1
ATOM 1625 N N . PHE A 1 216 ? -8.963 0.189 15.397 1.00 98.19 216 PHE A N 1
ATOM 1626 C CA . PHE A 1 216 ? -7.828 0.373 14.485 1.00 98.19 216 PHE A CA 1
ATOM 1627 C C . PHE A 1 216 ? -8.243 1.015 13.158 1.00 98.19 216 PHE A C 1
ATOM 1629 O O . PHE A 1 216 ? -9.227 0.621 12.536 1.00 98.19 216 PHE A O 1
ATOM 1636 N N . ILE A 1 217 ? -7.467 1.989 12.693 1.00 98.19 217 ILE A N 1
ATOM 1637 C CA . ILE A 1 217 ? -7.631 2.623 11.387 1.00 98.19 217 ILE A CA 1
ATOM 1638 C C . ILE A 1 217 ? -6.348 2.434 10.581 1.00 98.19 217 ILE A C 1
ATOM 1640 O O . ILE A 1 217 ? -5.313 3.006 10.926 1.00 98.19 217 ILE A O 1
ATOM 1644 N N . TYR A 1 218 ? -6.436 1.689 9.478 1.00 97.94 218 TYR A N 1
ATOM 1645 C CA . TYR A 1 218 ? -5.361 1.587 8.492 1.00 97.94 218 TYR A CA 1
ATOM 1646 C C . TYR A 1 218 ? -5.615 2.592 7.363 1.00 97.94 218 TYR A C 1
ATOM 1648 O O . TYR A 1 218 ? -6.330 2.310 6.402 1.00 97.94 218 TYR A O 1
ATOM 1656 N N . ASN A 1 219 ? -5.086 3.809 7.503 1.00 95.81 219 ASN A N 1
ATOM 1657 C CA . ASN A 1 219 ? -5.401 4.912 6.601 1.00 95.81 219 ASN A CA 1
ATOM 1658 C C . ASN A 1 219 ? -4.580 4.874 5.297 1.00 95.81 219 ASN A C 1
ATOM 1660 O O . ASN A 1 219 ? -3.365 5.087 5.297 1.00 95.81 219 ASN A O 1
ATOM 1664 N N . THR A 1 220 ? -5.283 4.706 4.175 1.00 91.75 220 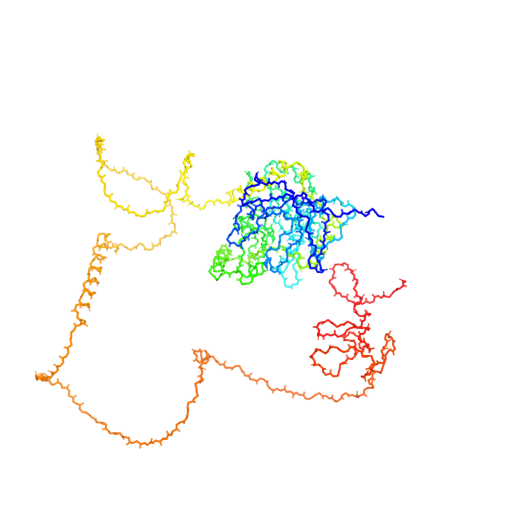THR A N 1
ATOM 1665 C CA . THR A 1 220 ? -4.727 4.684 2.810 1.00 91.75 220 THR A CA 1
ATOM 1666 C C . THR A 1 220 ? -4.914 6.000 2.036 1.00 91.75 220 THR A C 1
ATOM 1668 O O . THR A 1 220 ? -4.463 6.094 0.896 1.00 91.75 220 THR A O 1
ATOM 1671 N N . GLN A 1 221 ? -5.595 7.008 2.605 1.00 89.19 221 GLN A N 1
ATOM 1672 C CA . GLN A 1 221 ? -5.997 8.242 1.908 1.00 89.19 221 GLN A CA 1
ATOM 1673 C C . GLN A 1 221 ? -5.399 9.498 2.562 1.00 89.19 221 GLN A C 1
ATOM 1675 O O . GLN A 1 221 ? -5.296 9.575 3.782 1.00 89.19 221 GLN A O 1
ATOM 1680 N N . TRP A 1 222 ? -5.085 10.530 1.771 1.00 81.12 222 TRP A N 1
ATOM 1681 C CA . TRP A 1 222 ? -4.395 11.746 2.242 1.00 81.12 222 TRP A CA 1
ATOM 1682 C C . TRP A 1 222 ? -5.145 12.573 3.311 1.00 81.12 222 TRP A C 1
ATOM 1684 O O . TRP A 1 222 ? -4.536 13.372 4.024 1.00 81.12 222 TRP A O 1
ATOM 1694 N N . GLY A 1 223 ? -6.453 12.361 3.483 1.00 80.56 223 GLY A N 1
ATOM 1695 C CA . GLY A 1 223 ? -7.304 13.075 4.442 1.00 80.56 223 GLY A CA 1
ATOM 1696 C C . GLY A 1 223 ? -7.288 12.522 5.874 1.00 80.56 223 GLY A C 1
ATOM 1697 O O . GLY A 1 223 ? -8.361 12.302 6.435 1.00 80.56 223 GLY A O 1
ATOM 1698 N N . LEU A 1 224 ? -6.116 12.304 6.487 1.00 86.50 224 LEU A N 1
ATOM 1699 C CA . LEU A 1 224 ? -5.966 11.649 7.806 1.00 86.50 224 LEU A CA 1
ATOM 1700 C C . LEU A 1 224 ? -6.938 12.167 8.890 1.00 86.50 224 LEU A C 1
ATOM 1702 O O . LEU A 1 224 ? -7.556 11.377 9.605 1.00 86.50 224 LEU A O 1
ATOM 1706 N N . THR A 1 225 ? -7.129 13.485 8.995 1.00 89.88 225 THR A N 1
ATOM 1707 C CA . THR A 1 225 ? -7.975 14.113 10.030 1.00 89.88 225 THR A CA 1
ATOM 1708 C C . THR A 1 225 ? -9.476 13.845 9.881 1.00 89.88 225 THR A C 1
ATOM 1710 O O . THR A 1 225 ? -10.217 14.084 10.838 1.00 89.88 225 THR A O 1
ATOM 1713 N N . SER A 1 226 ? -9.929 13.330 8.731 1.00 89.25 226 SER A N 1
ATOM 1714 C CA . SER A 1 226 ? -11.309 12.860 8.524 1.00 89.25 226 SER A CA 1
ATOM 1715 C C . SER A 1 226 ? -11.606 11.558 9.279 1.00 89.25 226 SER A C 1
ATOM 1717 O O . SER A 1 226 ? -12.756 11.293 9.617 1.00 89.25 226 SER A O 1
ATOM 1719 N N . THR A 1 227 ? -10.567 10.777 9.601 1.00 92.88 227 THR A N 1
ATOM 1720 C CA . THR A 1 227 ? -10.682 9.493 10.312 1.00 92.88 227 THR A CA 1
ATOM 1721 C C . THR A 1 227 ? -10.716 9.651 11.835 1.00 92.88 227 THR A C 1
ATOM 1723 O O . THR A 1 227 ? -11.248 8.792 12.535 1.00 92.88 227 THR A O 1
ATOM 1726 N N . PHE A 1 228 ? -10.216 10.775 12.365 1.00 95.50 228 PHE A N 1
ATOM 1727 C CA . PHE A 1 228 ? -10.118 11.036 13.807 1.00 95.50 228 PHE A CA 1
ATOM 1728 C C . PHE A 1 228 ? -11.449 10.903 14.576 1.00 95.50 228 PHE A C 1
ATOM 1730 O O . PHE A 1 228 ? -11.410 10.373 15.683 1.00 95.50 228 PHE A O 1
ATOM 1737 N N . PRO A 1 229 ? -12.626 11.308 14.045 1.00 95.81 229 PRO A N 1
ATOM 1738 C CA . PRO A 1 229 ? -13.901 11.094 14.731 1.00 95.81 229 PRO A CA 1
ATOM 1739 C C . PRO A 1 229 ? -14.311 9.619 14.857 1.00 95.81 229 PRO A C 1
ATOM 1741 O O . PRO A 1 229 ? -15.151 9.307 15.694 1.00 95.81 229 PRO A O 1
ATOM 1744 N N . LEU A 1 230 ? -13.771 8.721 14.023 1.00 96.62 230 LEU A N 1
ATOM 1745 C CA . LEU A 1 230 ? -14.106 7.291 14.018 1.00 96.62 230 LEU A CA 1
ATOM 1746 C C . LEU A 1 230 ? -13.370 6.532 15.135 1.00 96.62 230 LEU A C 1
ATOM 1748 O O . LEU A 1 230 ? -13.925 5.604 15.723 1.00 96.62 230 LEU A O 1
ATOM 1752 N N . ALA A 1 231 ? -12.129 6.937 15.421 1.00 97.31 231 ALA A N 1
ATOM 1753 C CA . ALA A 1 231 ? -11.233 6.266 16.356 1.00 97.31 231 ALA A CA 1
ATOM 1754 C C . ALA A 1 231 ? -11.734 6.336 17.807 1.00 97.31 231 ALA A C 1
ATOM 1756 O O . ALA A 1 231 ? -12.148 7.387 18.299 1.00 97.31 231 ALA A O 1
ATOM 1757 N N . ASN A 1 232 ? -11.658 5.208 18.511 1.00 96.62 232 ASN A N 1
ATOM 1758 C CA . ASN A 1 232 ? -12.035 5.075 19.912 1.00 96.62 232 ASN A CA 1
ATOM 1759 C C . ASN A 1 232 ? -11.197 6.030 20.787 1.00 96.62 232 ASN A C 1
ATOM 1761 O O . ASN A 1 232 ? -9.987 5.836 20.909 1.00 96.62 232 ASN A O 1
ATOM 1765 N N . PRO A 1 233 ? -11.796 7.030 21.464 1.00 96.31 233 PRO A N 1
ATOM 1766 C CA . PRO A 1 233 ? -11.039 8.088 22.137 1.00 96.31 233 PRO A CA 1
ATOM 1767 C C . PRO A 1 233 ? -10.213 7.611 23.344 1.00 96.31 233 PRO A C 1
ATOM 1769 O O . PRO A 1 233 ? -9.437 8.394 23.889 1.00 96.31 233 PRO A O 1
ATOM 1772 N N . LYS A 1 234 ? -10.366 6.351 23.782 1.00 94.25 234 LYS A N 1
ATOM 1773 C CA . LYS A 1 234 ? -9.612 5.760 24.900 1.00 94.25 234 LYS A CA 1
ATOM 1774 C C . LYS A 1 234 ? -8.475 4.827 24.474 1.00 94.25 234 LYS A C 1
ATOM 1776 O O . LYS A 1 234 ? -7.562 4.631 25.270 1.00 94.25 234 LYS A O 1
ATOM 1781 N N . THR A 1 235 ? -8.570 4.211 23.292 1.00 93.88 235 THR A N 1
ATOM 1782 C CA . THR A 1 235 ? -7.712 3.074 22.874 1.00 93.88 235 THR A CA 1
ATOM 1783 C C . THR A 1 235 ? -7.454 2.988 21.363 1.00 93.88 235 THR A C 1
ATOM 1785 O O . THR A 1 235 ? -6.759 2.081 20.919 1.00 93.88 235 THR A O 1
ATOM 1788 N N . GLY A 1 236 ? -8.022 3.895 20.564 1.00 96.19 236 GLY A N 1
ATOM 1789 C CA . GLY A 1 236 ? -7.955 3.840 19.109 1.00 96.19 236 GLY A CA 1
ATOM 1790 C C . GLY A 1 236 ? -6.543 4.076 18.579 1.00 96.19 236 GLY A C 1
ATOM 1791 O O . GLY A 1 236 ? -5.851 4.993 19.022 1.00 96.19 236 GLY A O 1
ATOM 1792 N N . VAL A 1 237 ? -6.139 3.281 17.594 1.00 97.25 237 VAL A N 1
ATOM 1793 C CA . VAL A 1 237 ? -4.849 3.412 16.911 1.00 97.25 237 VAL A CA 1
ATOM 1794 C C . VAL A 1 237 ? -5.083 3.728 15.437 1.00 97.25 237 VAL A C 1
ATOM 1796 O O . VAL A 1 237 ? -5.914 3.106 14.779 1.00 97.25 237 VAL A O 1
ATOM 1799 N N . ILE A 1 238 ? -4.347 4.697 14.901 1.00 97.44 238 ILE A N 1
ATOM 1800 C CA . ILE A 1 238 ? -4.408 5.125 13.505 1.00 97.44 238 ILE A CA 1
ATOM 1801 C C . ILE A 1 238 ? -3.009 4.982 12.908 1.00 97.44 238 ILE A C 1
ATOM 1803 O O . ILE A 1 238 ? -2.111 5.756 13.239 1.00 97.44 238 ILE A O 1
ATOM 1807 N N . VAL A 1 239 ? -2.821 4.016 12.009 1.00 97.38 239 VAL A N 1
ATOM 1808 C CA . VAL A 1 239 ? -1.580 3.882 11.234 1.00 97.38 239 VAL A CA 1
ATOM 1809 C C . VAL A 1 239 ? -1.862 4.265 9.790 1.00 97.38 239 VAL A C 1
ATOM 1811 O O . VAL A 1 239 ? -2.778 3.748 9.155 1.00 97.38 239 VAL A O 1
ATOM 1814 N N . SER A 1 240 ? -1.088 5.218 9.285 1.00 95.69 240 SER A N 1
ATOM 1815 C CA . SER A 1 240 ? -1.311 5.871 8.002 1.00 95.69 240 SER A CA 1
ATOM 1816 C C . SER A 1 240 ? -0.136 5.658 7.059 1.00 95.69 240 SER A C 1
ATOM 1818 O O . SER A 1 240 ? 1.012 5.860 7.441 1.00 95.69 240 SER A O 1
ATOM 1820 N N . ILE A 1 241 ? -0.433 5.318 5.808 1.00 93.00 241 ILE A N 1
ATOM 1821 C CA . ILE A 1 241 ? 0.550 5.273 4.710 1.00 93.00 241 ILE A CA 1
ATOM 1822 C C . ILE A 1 241 ? 0.432 6.488 3.776 1.00 93.00 241 ILE A C 1
ATOM 1824 O O . ILE A 1 241 ? 1.206 6.642 2.837 1.00 93.00 241 ILE A O 1
ATOM 1828 N N . ALA A 1 242 ? -0.560 7.350 4.018 1.00 89.44 242 ALA A N 1
ATOM 1829 C CA . ALA A 1 242 ? -0.900 8.508 3.198 1.00 89.44 242 ALA A CA 1
ATOM 1830 C C . ALA A 1 242 ? -1.193 9.713 4.106 1.00 89.44 242 ALA A C 1
ATOM 1832 O O . ALA A 1 242 ? -2.333 10.129 4.295 1.00 89.44 242 ALA A O 1
ATOM 1833 N N . SER A 1 243 ? -0.153 10.245 4.742 1.00 88.44 243 SER A N 1
ATOM 1834 C CA . SER A 1 243 ? -0.215 11.472 5.542 1.00 88.44 243 SER A CA 1
ATOM 1835 C C . SER A 1 243 ? 1.178 12.074 5.694 1.00 88.44 243 SER A C 1
ATOM 1837 O O . SER A 1 243 ? 2.171 11.460 5.316 1.00 88.44 243 SER A O 1
ATOM 1839 N N . ILE A 1 244 ? 1.268 13.273 6.269 1.00 89.25 244 ILE A N 1
ATOM 1840 C CA . ILE A 1 244 ? 2.552 13.941 6.502 1.00 89.25 244 ILE A CA 1
ATOM 1841 C C . ILE A 1 244 ? 3.251 13.278 7.709 1.00 89.25 244 ILE A C 1
ATOM 1843 O O . ILE A 1 244 ? 2.682 13.308 8.804 1.00 89.25 244 ILE A O 1
ATOM 1847 N N . PRO A 1 245 ? 4.450 12.681 7.556 1.00 90.38 245 PRO A N 1
ATOM 1848 C CA . PRO A 1 245 ? 5.184 12.066 8.662 1.00 90.38 245 PRO A CA 1
ATOM 1849 C C . PRO A 1 245 ? 5.821 13.108 9.590 1.00 90.38 245 PRO A C 1
ATOM 1851 O O . PRO A 1 245 ? 6.131 14.220 9.169 1.00 90.38 245 PRO A O 1
ATOM 1854 N N . GLY A 1 246 ? 6.102 12.723 10.838 1.00 91.62 246 GLY A N 1
ATOM 1855 C CA . GLY A 1 246 ? 6.970 13.501 11.730 1.00 91.62 246 GLY A CA 1
ATOM 1856 C C . GLY A 1 246 ? 8.439 13.462 11.298 1.00 91.62 246 GLY A C 1
ATOM 1857 O O . GLY A 1 246 ? 8.870 12.548 10.585 1.00 91.62 246 GLY A O 1
ATOM 1858 N N . SER A 1 247 ? 9.241 14.429 11.753 1.00 91.94 247 SER A N 1
ATOM 1859 C CA . SER A 1 247 ? 10.625 14.596 11.296 1.00 91.94 247 SER A CA 1
ATOM 1860 C C . SER A 1 247 ? 11.515 13.393 11.606 1.00 91.94 247 SER A C 1
ATOM 1862 O O . SER A 1 247 ? 12.392 13.062 10.811 1.00 91.94 247 SER A O 1
ATOM 1864 N N . GLN A 1 248 ? 11.282 12.691 12.721 1.00 90.56 248 GLN A N 1
ATOM 1865 C CA . GLN A 1 248 ? 12.019 11.470 13.064 1.00 90.56 248 GLN A CA 1
ATOM 1866 C C . GLN A 1 248 ? 11.771 10.347 12.048 1.00 90.56 248 GLN A C 1
ATOM 1868 O O . GLN A 1 248 ? 12.723 9.733 11.571 1.00 90.56 248 GLN A O 1
ATOM 1873 N N . THR A 1 249 ? 10.511 10.110 11.672 1.00 89.81 249 THR A N 1
ATOM 1874 C CA . THR A 1 249 ? 10.158 9.111 10.655 1.00 89.81 249 THR A CA 1
ATOM 1875 C C . THR A 1 249 ? 10.707 9.520 9.292 1.00 89.81 249 THR A C 1
ATOM 1877 O O . THR A 1 249 ? 11.324 8.697 8.625 1.00 89.81 249 THR A O 1
ATOM 1880 N N . MET A 1 250 ? 10.611 10.799 8.914 1.00 88.50 250 MET A N 1
ATOM 1881 C CA . MET A 1 250 ? 11.179 11.277 7.648 1.00 88.50 250 MET A CA 1
ATOM 1882 C C . MET A 1 250 ? 12.714 11.135 7.591 1.00 88.50 250 MET A C 1
ATOM 1884 O O . MET A 1 250 ? 13.248 10.729 6.563 1.00 88.50 250 MET A O 1
ATOM 1888 N N . ARG A 1 251 ? 13.431 11.375 8.702 1.00 90.00 251 ARG A N 1
ATOM 1889 C CA . ARG A 1 251 ? 14.883 11.114 8.813 1.00 90.00 251 ARG A CA 1
ATOM 1890 C C . ARG A 1 251 ? 15.236 9.626 8.728 1.00 90.00 251 ARG A C 1
ATOM 1892 O O . ARG A 1 251 ? 16.307 9.309 8.222 1.00 90.00 251 ARG A O 1
ATOM 1899 N N . LYS A 1 252 ? 14.371 8.719 9.201 1.00 87.94 252 LYS A N 1
ATOM 1900 C CA . LYS A 1 252 ? 14.554 7.267 9.012 1.00 87.94 252 LYS A CA 1
ATOM 1901 C C . LYS A 1 252 ? 14.362 6.870 7.544 1.00 87.94 252 LYS A C 1
ATOM 1903 O O . LYS A 1 252 ? 15.177 6.124 7.020 1.00 87.94 252 LYS A O 1
ATOM 1908 N N . VAL A 1 253 ? 13.320 7.388 6.887 1.00 86.00 253 VAL A N 1
ATOM 1909 C CA . VAL A 1 253 ? 12.983 7.047 5.493 1.00 86.00 253 VAL A CA 1
ATOM 1910 C C . VAL A 1 253 ? 13.991 7.638 4.503 1.00 86.00 253 VAL A C 1
ATOM 1912 O O . VAL A 1 253 ? 14.531 6.893 3.698 1.00 86.00 253 VAL A O 1
ATOM 1915 N N . LEU A 1 254 ? 14.300 8.939 4.569 1.00 83.12 254 LEU A N 1
ATOM 1916 C CA . LEU A 1 254 ? 15.150 9.622 3.573 1.00 83.12 254 LEU A CA 1
ATOM 1917 C C . LEU A 1 254 ? 16.615 9.811 4.018 1.00 83.12 254 LEU A C 1
ATOM 1919 O O . LEU A 1 254 ? 17.427 10.330 3.257 1.00 83.12 254 LEU A O 1
ATOM 1923 N N . GLY A 1 255 ? 16.970 9.412 5.242 1.00 83.94 255 GLY A N 1
ATOM 1924 C CA . GLY A 1 255 ? 18.298 9.618 5.830 1.00 83.94 255 GLY A CA 1
ATOM 1925 C C . GLY A 1 255 ? 18.421 10.940 6.595 1.00 83.94 255 GLY A C 1
ATOM 1926 O O . GLY A 1 255 ? 17.916 11.983 6.179 1.00 83.94 255 GLY A O 1
ATOM 1927 N N . ALA A 1 256 ? 19.109 10.910 7.741 1.00 81.81 256 ALA A N 1
ATOM 1928 C CA . ALA A 1 256 ? 19.112 12.020 8.699 1.00 81.81 256 ALA A CA 1
ATOM 1929 C C . ALA A 1 256 ? 19.693 13.334 8.144 1.00 81.81 256 ALA A C 1
ATOM 1931 O O . ALA A 1 256 ? 19.200 14.408 8.490 1.00 81.81 256 ALA A O 1
ATOM 1932 N N . HIS A 1 257 ? 20.701 13.246 7.271 1.00 80.50 257 HIS A N 1
ATOM 1933 C CA . HIS A 1 257 ? 21.379 14.399 6.669 1.00 80.50 257 HIS A CA 1
ATOM 1934 C C . HIS A 1 257 ? 20.569 15.068 5.545 1.00 80.50 257 HIS A C 1
ATOM 1936 O O . HIS A 1 257 ? 20.774 16.247 5.270 1.00 80.50 257 HIS A O 1
ATOM 1942 N N . ASN A 1 258 ? 19.609 14.357 4.946 1.00 80.69 258 ASN A N 1
ATOM 1943 C CA . ASN A 1 258 ? 18.804 14.846 3.819 1.00 80.69 258 ASN A CA 1
ATOM 1944 C C . ASN A 1 258 ? 17.556 15.632 4.263 1.00 80.69 258 ASN A C 1
ATOM 1946 O O . ASN A 1 258 ? 16.746 16.036 3.432 1.00 80.69 258 ASN A O 1
ATOM 1950 N N . ILE A 1 259 ? 17.388 15.862 5.573 1.00 83.69 259 ILE A N 1
ATOM 1951 C CA . ILE A 1 259 ? 16.273 16.616 6.158 1.00 83.69 259 ILE A CA 1
ATOM 1952 C C . ILE A 1 259 ? 16.798 17.924 6.774 1.00 83.69 259 ILE A C 1
ATOM 1954 O O . ILE A 1 259 ? 17.206 17.929 7.941 1.00 83.69 259 ILE A O 1
ATOM 1958 N N . PRO A 1 260 ? 16.763 19.056 6.040 1.00 86.75 260 PRO A N 1
ATOM 1959 C CA . PRO A 1 260 ? 17.099 20.365 6.591 1.00 86.75 260 PRO A CA 1
ATOM 1960 C C . PRO A 1 260 ? 16.282 20.695 7.844 1.00 86.75 260 PRO A C 1
ATOM 1962 O O . PRO A 1 260 ? 15.100 20.353 7.941 1.00 86.75 260 PRO A O 1
ATOM 1965 N N . PHE A 1 261 ? 16.891 21.413 8.793 1.00 89.44 261 PHE A N 1
ATOM 1966 C CA . PHE A 1 261 ? 16.257 21.721 10.081 1.00 89.44 261 PHE A CA 1
ATOM 1967 C C . PHE A 1 261 ? 14.893 22.416 9.917 1.00 89.44 261 PHE A C 1
ATOM 1969 O O . PHE A 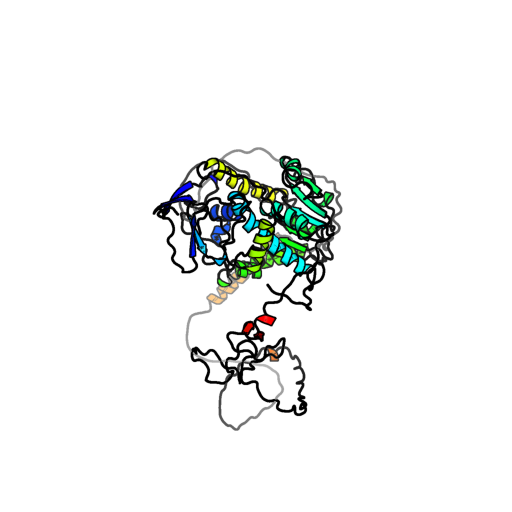1 261 ? 13.941 22.060 10.606 1.00 89.44 261 PHE A O 1
ATOM 1976 N N . TRP A 1 262 ? 14.770 23.353 8.970 1.00 90.00 262 TRP A N 1
ATOM 1977 C CA . TRP A 1 262 ? 13.528 24.084 8.708 1.00 90.00 262 TRP A CA 1
ATOM 1978 C C . TRP A 1 262 ? 12.405 23.161 8.211 1.00 90.00 262 TRP A C 1
ATOM 1980 O O . TRP A 1 262 ? 11.248 23.339 8.584 1.00 90.00 262 TRP A O 1
ATOM 1990 N N . MET A 1 263 ? 12.741 22.127 7.433 1.00 89.12 263 MET A N 1
ATOM 1991 C CA . MET A 1 263 ? 11.772 21.148 6.944 1.00 89.12 263 MET A CA 1
ATOM 1992 C C . MET A 1 263 ? 11.332 20.206 8.069 1.00 89.12 263 MET A C 1
ATOM 1994 O O . MET A 1 263 ? 10.145 19.918 8.190 1.00 89.12 263 MET A O 1
ATOM 1998 N N . ALA A 1 264 ? 12.254 19.797 8.948 1.00 91.19 264 ALA A N 1
ATOM 1999 C CA . ALA A 1 264 ? 11.907 19.063 10.165 1.00 91.19 264 ALA A CA 1
ATOM 2000 C C . ALA A 1 264 ? 10.924 19.850 11.053 1.00 91.19 264 ALA A C 1
ATOM 2002 O O . ALA A 1 264 ? 9.923 19.287 11.489 1.00 91.19 264 ALA A O 1
ATOM 2003 N N . TRP A 1 265 ? 11.156 21.155 11.245 1.00 93.75 265 TRP A N 1
ATOM 2004 C CA . TRP A 1 265 ? 10.232 22.040 11.965 1.00 93.75 265 TRP A CA 1
ATOM 2005 C C . TRP A 1 265 ? 8.833 22.081 11.332 1.00 93.75 265 TRP A C 1
ATOM 2007 O O . TRP A 1 265 ? 7.847 21.998 12.057 1.00 93.75 265 TRP A O 1
ATOM 2017 N N . ILE A 1 266 ? 8.717 22.161 10.000 1.00 92.62 266 ILE A N 1
ATOM 2018 C CA . ILE A 1 266 ? 7.411 22.136 9.314 1.00 92.62 266 ILE A CA 1
ATOM 2019 C C . ILE A 1 266 ? 6.695 20.793 9.528 1.00 92.62 266 ILE A C 1
ATOM 2021 O O . ILE A 1 266 ? 5.510 20.779 9.862 1.00 92.62 266 ILE A O 1
ATOM 2025 N N . LEU A 1 267 ? 7.403 19.668 9.382 1.00 92.88 267 LEU A N 1
ATOM 2026 C CA . LEU A 1 267 ? 6.837 18.330 9.595 1.00 92.88 267 LEU A CA 1
ATOM 2027 C C . LEU A 1 267 ? 6.321 18.149 11.032 1.00 92.88 267 LEU A C 1
ATOM 2029 O O . LEU A 1 267 ? 5.216 17.637 11.230 1.00 92.88 267 LEU A O 1
ATOM 2033 N N . ASP A 1 268 ? 7.081 18.617 12.024 1.00 94.00 268 ASP A N 1
ATOM 2034 C CA . ASP A 1 268 ? 6.723 18.507 13.441 1.00 94.00 268 ASP A CA 1
ATOM 2035 C C . ASP A 1 268 ? 5.629 19.512 13.855 1.00 94.00 268 ASP A C 1
ATOM 2037 O O . ASP A 1 268 ? 4.787 19.183 14.690 1.00 94.00 268 ASP A O 1
ATOM 2041 N N . LEU A 1 269 ? 5.531 20.683 13.210 1.00 94.62 269 LEU A N 1
ATOM 2042 C CA . LEU A 1 269 ? 4.374 21.585 13.343 1.00 94.62 269 LEU A CA 1
ATOM 2043 C C . LEU A 1 269 ? 3.074 20.937 12.834 1.00 94.62 269 LEU A C 1
ATOM 2045 O O . LEU A 1 269 ? 2.018 21.123 13.443 1.00 94.62 269 LEU A O 1
ATOM 2049 N N . VAL A 1 270 ? 3.136 20.133 11.766 1.00 92.00 270 VAL A N 1
ATOM 2050 C CA . VAL A 1 270 ? 1.979 19.344 11.308 1.00 92.00 270 VAL A CA 1
ATOM 2051 C C . VAL A 1 270 ? 1.631 18.236 12.309 1.00 92.00 270 VAL A C 1
ATOM 2053 O O . VAL A 1 270 ? 0.448 18.036 12.589 1.00 92.00 270 VAL A O 1
ATOM 2056 N N . GLN A 1 271 ? 2.621 17.581 12.931 1.00 93.62 271 GLN A N 1
ATOM 2057 C CA . GLN A 1 271 ? 2.342 16.615 14.004 1.00 93.62 271 GLN A CA 1
ATOM 2058 C C . GLN A 1 271 ? 1.688 17.292 15.217 1.00 93.62 271 GLN A C 1
ATOM 2060 O O . GLN A 1 271 ? 0.696 16.785 15.734 1.00 93.62 271 GLN A O 1
ATOM 2065 N N . LEU A 1 272 ? 2.159 18.478 15.621 1.00 93.75 272 LEU A N 1
ATOM 2066 C CA . LEU A 1 272 ? 1.534 19.275 16.684 1.00 93.75 272 LEU A CA 1
ATOM 2067 C C . LEU A 1 272 ? 0.080 19.649 16.351 1.00 93.75 272 LEU A C 1
ATOM 2069 O O . LEU A 1 272 ? -0.767 19.655 17.245 1.00 93.75 272 LEU A O 1
ATOM 2073 N N . TRP A 1 273 ? -0.248 19.901 15.079 1.00 93.75 273 TRP A N 1
ATOM 2074 C CA . TRP A 1 273 ? -1.633 20.102 14.643 1.00 93.75 273 TRP A CA 1
ATOM 2075 C C . TRP A 1 273 ? -2.475 18.819 14.727 1.00 93.75 273 TRP A C 1
ATOM 2077 O O . TRP A 1 273 ? -3.607 18.876 15.216 1.00 93.75 273 TRP A O 1
ATOM 2087 N N . TYR A 1 274 ? -1.937 17.656 14.335 1.00 93.94 274 TYR A N 1
ATOM 2088 C CA . TYR A 1 274 ? -2.610 16.367 14.539 1.00 93.94 274 TYR A CA 1
ATOM 2089 C C . TYR A 1 274 ? -2.855 16.092 16.036 1.00 93.94 274 TYR A C 1
ATOM 2091 O O . TYR A 1 274 ? -3.990 15.813 16.425 1.00 93.94 274 TYR A O 1
ATOM 2099 N N . SER A 1 275 ? -1.848 16.274 16.898 1.00 92.75 275 SER A N 1
ATOM 2100 C CA . SER A 1 275 ? -1.981 16.133 18.356 1.00 92.75 275 SER A CA 1
ATOM 2101 C C . SER A 1 275 ? -2.976 17.133 18.958 1.00 92.75 275 SER A C 1
ATOM 2103 O O . SER A 1 275 ? -3.759 16.770 19.831 1.00 92.75 275 SER A O 1
ATOM 2105 N N . PHE A 1 276 ? -3.027 18.376 18.465 1.00 95.19 276 PHE A N 1
ATOM 2106 C CA . PHE A 1 276 ? -4.046 19.349 18.874 1.00 95.19 276 PHE A CA 1
ATOM 2107 C C . PHE A 1 276 ? -5.461 18.932 18.442 1.00 95.19 276 PHE A C 1
ATOM 2109 O O . PHE A 1 276 ? -6.422 19.151 19.180 1.00 95.19 276 PHE A O 1
ATOM 2116 N N . ARG A 1 277 ? -5.612 18.306 17.269 1.00 94.44 277 ARG A N 1
ATOM 2117 C CA . ARG A 1 277 ? -6.894 17.765 16.789 1.00 94.44 277 ARG A CA 1
ATOM 2118 C C . ARG A 1 277 ? -7.349 16.525 17.571 1.00 94.44 277 ARG A C 1
ATOM 2120 O O . ARG A 1 277 ? -8.555 16.331 17.687 1.00 94.44 277 ARG A O 1
ATOM 2127 N N . LEU A 1 278 ? -6.420 15.750 18.135 1.00 95.06 278 LEU A N 1
ATOM 2128 C CA . LEU A 1 278 ? -6.675 14.583 18.997 1.00 95.06 278 LEU A CA 1
ATOM 2129 C C . LEU A 1 278 ? -6.657 14.901 20.510 1.00 95.06 278 LEU A C 1
ATOM 2131 O O . LEU A 1 278 ? -6.801 13.995 21.332 1.00 95.06 278 LEU A O 1
ATOM 2135 N N . ARG A 1 279 ? -6.493 16.172 20.909 1.00 94.31 279 ARG A N 1
ATOM 2136 C CA . ARG A 1 279 ? -6.356 16.573 22.322 1.00 94.31 279 ARG A CA 1
ATOM 2137 C C . ARG A 1 279 ? -7.540 16.105 23.181 1.00 94.31 279 ARG A C 1
ATOM 2139 O O . ARG A 1 279 ? -8.697 16.278 22.804 1.00 94.31 279 ARG A O 1
ATOM 2146 N N . GLY A 1 280 ? -7.247 15.569 24.365 1.00 93.62 280 GLY A N 1
ATOM 2147 C CA . GLY A 1 280 ? -8.263 14.987 25.251 1.00 93.62 280 GLY A CA 1
ATOM 2148 C C . GLY A 1 280 ? -8.703 13.569 24.861 1.00 93.62 280 GLY A C 1
ATOM 2149 O O . GLY A 1 280 ? -9.658 13.058 25.440 1.00 93.62 280 GLY A O 1
ATOM 2150 N N . THR A 1 281 ? -8.011 12.934 23.913 1.00 95.81 281 THR A N 1
ATOM 2151 C CA . THR A 1 281 ? -8.120 11.501 23.611 1.00 95.81 281 THR A CA 1
ATOM 2152 C C . THR A 1 281 ? -6.768 10.817 23.815 1.00 95.81 281 THR A C 1
ATOM 2154 O O . THR A 1 281 ? -5.729 11.476 23.788 1.00 95.81 281 THR A O 1
ATOM 2157 N N . ASN A 1 282 ? -6.784 9.495 23.971 1.00 94.75 282 ASN A N 1
ATOM 2158 C CA . ASN A 1 282 ? -5.588 8.648 24.006 1.00 94.75 282 ASN A CA 1
ATOM 2159 C C . ASN A 1 282 ? -5.268 8.040 22.624 1.00 94.75 282 ASN A C 1
ATOM 2161 O O . ASN A 1 282 ? -4.572 7.027 22.551 1.00 94.75 282 ASN A O 1
ATOM 2165 N N . VAL A 1 283 ? -5.820 8.598 21.537 1.00 96.31 283 VAL A N 1
ATOM 2166 C CA . VAL A 1 283 ? -5.671 8.036 20.188 1.00 96.31 283 VAL A CA 1
ATOM 2167 C C . VAL A 1 283 ? -4.217 8.134 19.736 1.00 96.31 283 VAL A C 1
ATOM 2169 O O . VAL A 1 283 ? -3.667 9.231 19.633 1.00 96.31 283 VAL A O 1
ATOM 2172 N N . GLN A 1 284 ? -3.610 6.989 19.431 1.00 94.25 284 GLN A N 1
ATOM 2173 C CA . GLN A 1 284 ? -2.268 6.932 18.854 1.00 94.25 284 GLN A CA 1
ATOM 2174 C C . GLN A 1 284 ? -2.364 7.133 17.343 1.00 94.25 284 GLN A C 1
ATOM 2176 O O . GLN A 1 284 ? -3.181 6.491 16.685 1.00 94.25 284 GLN A O 1
ATOM 2181 N N . ALA A 1 285 ? -1.538 8.016 16.783 1.00 94.12 285 ALA A N 1
ATOM 2182 C CA . ALA A 1 285 ? -1.499 8.289 15.350 1.00 94.12 285 ALA A CA 1
ATOM 2183 C C . ALA A 1 285 ? -0.054 8.239 14.842 1.00 94.12 285 ALA A C 1
ATOM 2185 O O . ALA A 1 285 ? 0.804 8.964 15.344 1.00 94.12 285 ALA A O 1
ATOM 2186 N N . ALA A 1 286 ? 0.209 7.394 13.845 1.00 93.44 286 ALA A N 1
ATOM 2187 C CA . ALA A 1 286 ? 1.543 7.163 13.301 1.00 93.44 286 ALA A CA 1
ATOM 2188 C C . ALA A 1 286 ? 1.540 7.056 11.770 1.00 93.44 286 ALA A C 1
ATOM 2190 O O . ALA A 1 286 ? 0.539 6.690 11.152 1.00 93.44 286 ALA A O 1
ATOM 2191 N N . PHE A 1 287 ? 2.692 7.347 11.162 1.00 93.94 287 PHE A N 1
ATOM 2192 C CA . PHE A 1 287 ? 2.939 7.133 9.737 1.00 93.94 287 PHE A CA 1
ATOM 2193 C C . PHE A 1 287 ? 3.907 5.966 9.521 1.00 93.94 287 PHE A C 1
ATOM 2195 O O . PHE A 1 287 ? 4.939 5.896 10.192 1.00 93.94 287 PHE A O 1
ATOM 2202 N N . VAL A 1 288 ? 3.607 5.109 8.543 1.00 92.69 288 VAL A N 1
ATOM 2203 C CA . VAL A 1 288 ? 4.461 4.001 8.095 1.00 92.69 288 VAL A CA 1
ATOM 2204 C C . VAL A 1 288 ? 4.765 4.147 6.606 1.00 92.69 288 VAL A C 1
ATOM 2206 O O . VAL A 1 288 ? 3.868 4.327 5.788 1.00 92.69 288 VAL A O 1
ATOM 2209 N N . SER A 1 289 ? 6.045 4.006 6.262 1.00 89.19 289 SER A N 1
ATOM 2210 C CA . SER A 1 289 ? 6.502 3.654 4.915 1.00 89.19 289 SER A CA 1
ATOM 2211 C C . SER A 1 289 ? 7.000 2.214 4.966 1.00 89.19 289 SER A C 1
ATOM 2213 O O . SER A 1 289 ? 7.683 1.855 5.929 1.00 89.19 289 SER A O 1
ATOM 2215 N N . GLY A 1 290 ? 6.667 1.403 3.961 1.00 88.31 290 GLY A N 1
ATOM 2216 C CA . GLY A 1 290 ? 7.169 0.033 3.864 1.00 88.31 290 GLY A CA 1
ATOM 2217 C C . GLY A 1 290 ? 8.696 0.008 3.747 1.00 88.31 290 GLY A C 1
ATOM 2218 O O . GLY A 1 290 ? 9.276 0.883 3.115 1.00 88.31 290 GLY A O 1
ATOM 2219 N N . ASN A 1 291 ? 9.350 -0.978 4.360 1.00 89.75 291 ASN A N 1
ATOM 2220 C CA . ASN A 1 291 ? 10.804 -1.146 4.324 1.00 89.75 291 ASN A CA 1
ATOM 2221 C C . ASN A 1 291 ? 11.172 -2.610 4.028 1.00 89.75 291 ASN A C 1
ATOM 2223 O O . ASN A 1 291 ? 11.329 -3.391 4.973 1.00 89.75 291 ASN A O 1
ATOM 2227 N N . PRO A 1 292 ? 11.334 -2.998 2.748 1.00 85.25 292 PRO A N 1
ATOM 2228 C CA . PRO A 1 292 ? 11.779 -4.345 2.365 1.00 85.25 292 PRO A CA 1
ATOM 2229 C C . PRO A 1 292 ? 13.225 -4.649 2.762 1.00 85.25 292 PRO A C 1
ATOM 2231 O O . PRO A 1 292 ? 13.648 -5.797 2.708 1.00 85.25 292 PRO A O 1
ATOM 2234 N N . GLY A 1 293 ? 13.972 -3.647 3.235 1.00 85.50 293 GLY A N 1
ATOM 2235 C CA . GLY A 1 293 ? 15.256 -3.855 3.894 1.00 85.50 293 GLY A CA 1
ATOM 2236 C C . GLY A 1 293 ? 15.177 -4.533 5.269 1.00 85.50 293 GLY A C 1
ATOM 2237 O O . GLY A 1 293 ? 16.237 -4.825 5.822 1.00 85.50 293 GLY A O 1
ATOM 2238 N N . ASN A 1 294 ? 13.980 -4.778 5.829 1.00 90.38 294 ASN A N 1
ATOM 2239 C CA . ASN A 1 294 ? 13.808 -5.740 6.921 1.00 90.38 294 ASN A CA 1
ATOM 2240 C C . ASN A 1 294 ? 13.410 -7.113 6.359 1.00 90.38 294 ASN A C 1
ATOM 2242 O O . ASN A 1 294 ? 12.283 -7.298 5.896 1.00 90.38 294 ASN A O 1
ATOM 2246 N N . ARG A 1 295 ? 14.333 -8.077 6.443 1.00 90.19 295 ARG A N 1
ATOM 2247 C CA . ARG A 1 295 ? 14.159 -9.418 5.880 1.00 90.19 295 ARG A CA 1
ATOM 2248 C C . ARG A 1 295 ? 13.033 -10.209 6.550 1.00 90.19 295 ARG A C 1
ATOM 2250 O O . ARG A 1 295 ? 12.266 -10.851 5.845 1.00 90.19 295 ARG A O 1
ATOM 2257 N N . GLU A 1 296 ? 12.887 -10.106 7.871 1.00 93.88 296 GLU A N 1
ATOM 2258 C CA . GLU A 1 296 ? 11.855 -10.835 8.627 1.00 93.88 296 GLU A CA 1
ATOM 2259 C C . GLU A 1 296 ? 10.438 -10.404 8.215 1.00 93.88 296 GLU A C 1
ATOM 2261 O O . GLU A 1 296 ? 9.563 -11.235 7.976 1.00 93.88 296 GLU A O 1
ATOM 2266 N N . ASP A 1 297 ? 10.217 -9.091 8.082 1.00 95.00 297 ASP A N 1
ATOM 2267 C CA . ASP A 1 297 ? 8.922 -8.550 7.656 1.00 95.00 297 ASP A CA 1
ATOM 2268 C C . ASP A 1 297 ? 8.621 -8.885 6.187 1.00 95.00 297 ASP A C 1
ATOM 2270 O O . ASP A 1 297 ? 7.461 -9.077 5.814 1.00 95.00 297 ASP A O 1
ATOM 2274 N N . LEU A 1 298 ? 9.665 -8.964 5.356 1.00 92.94 298 LEU A N 1
ATOM 2275 C CA . LEU A 1 298 ? 9.565 -9.357 3.957 1.00 92.94 298 LEU A CA 1
ATOM 2276 C C . LEU A 1 298 ? 9.203 -10.842 3.807 1.00 92.94 298 LEU A C 1
ATOM 2278 O O . LEU A 1 298 ? 8.307 -11.174 3.034 1.00 92.94 298 LEU A O 1
ATOM 2282 N N . GLU A 1 299 ? 9.838 -11.734 4.563 1.00 93.75 299 GLU A N 1
ATOM 2283 C CA . GLU A 1 299 ? 9.530 -13.167 4.529 1.00 93.75 299 GLU A CA 1
ATOM 2284 C C . GLU A 1 299 ? 8.130 -13.463 5.085 1.00 93.75 299 GLU A C 1
ATOM 2286 O O . GLU A 1 299 ? 7.392 -14.220 4.456 1.00 93.75 299 GLU A O 1
ATOM 2291 N N . ALA A 1 300 ? 7.693 -12.776 6.148 1.00 95.94 300 ALA A N 1
ATOM 2292 C CA . ALA A 1 300 ? 6.311 -12.856 6.637 1.00 95.94 300 ALA A CA 1
ATOM 2293 C C . ALA A 1 300 ? 5.278 -12.382 5.590 1.00 95.94 300 ALA A C 1
ATOM 2295 O O . ALA A 1 300 ? 4.221 -12.996 5.418 1.00 95.94 300 ALA A O 1
ATOM 2296 N N . ALA A 1 301 ? 5.584 -11.316 4.838 1.00 95.50 301 ALA A N 1
ATOM 2297 C CA . ALA A 1 301 ? 4.762 -10.886 3.705 1.00 95.50 301 ALA A CA 1
ATOM 2298 C C . ALA A 1 301 ? 4.739 -11.932 2.574 1.00 95.50 301 ALA A C 1
ATOM 2300 O O . ALA A 1 301 ? 3.682 -12.189 1.994 1.00 95.50 301 ALA A O 1
ATOM 2301 N N . GLY A 1 302 ? 5.879 -12.572 2.301 1.00 94.31 302 GLY A N 1
ATOM 2302 C CA . GLY A 1 302 ? 5.997 -13.694 1.371 1.00 94.31 302 GLY A CA 1
ATOM 2303 C C . GLY A 1 302 ? 5.157 -14.905 1.778 1.00 94.31 302 GLY A C 1
ATOM 2304 O O . GLY A 1 302 ? 4.459 -15.467 0.937 1.00 94.31 302 GLY A O 1
ATOM 2305 N N . GLU A 1 303 ? 5.161 -15.275 3.059 1.00 95.62 303 GLU A N 1
ATOM 2306 C CA . GLU A 1 303 ? 4.383 -16.399 3.591 1.00 95.62 303 GLU A CA 1
ATOM 2307 C C . GLU A 1 303 ? 2.871 -16.152 3.485 1.00 95.62 303 GLU A C 1
ATOM 2309 O O . GLU A 1 303 ? 2.138 -17.027 3.023 1.00 95.62 303 GLU A O 1
ATOM 2314 N N . MET A 1 304 ? 2.384 -14.949 3.814 1.00 96.25 304 MET A N 1
ATOM 2315 C CA . MET A 1 304 ? 0.963 -14.597 3.647 1.00 96.25 304 MET A CA 1
ATOM 2316 C C . MET A 1 304 ? 0.495 -14.667 2.182 1.00 96.25 304 MET A C 1
ATOM 2318 O O . MET A 1 304 ? -0.657 -15.018 1.913 1.00 96.25 304 MET A O 1
ATOM 2322 N N . ILE A 1 305 ? 1.384 -14.381 1.230 1.00 95.69 305 ILE A N 1
ATOM 2323 C CA . ILE A 1 305 ? 1.121 -14.545 -0.206 1.00 95.69 305 ILE A CA 1
ATOM 2324 C C . ILE A 1 305 ? 1.156 -16.036 -0.588 1.00 95.69 305 ILE A C 1
ATOM 2326 O O . ILE A 1 305 ? 0.214 -16.540 -1.193 1.00 95.69 305 ILE A O 1
ATOM 2330 N N . ALA A 1 306 ? 2.201 -16.767 -0.188 1.00 94.31 306 ALA A N 1
ATOM 2331 C CA . ALA A 1 306 ? 2.405 -18.180 -0.521 1.00 94.31 306 ALA A CA 1
ATOM 2332 C C . ALA A 1 306 ? 1.362 -19.131 0.098 1.00 94.31 306 ALA A C 1
ATOM 2334 O O . ALA A 1 306 ? 1.097 -20.197 -0.453 1.00 94.31 306 ALA A O 1
ATOM 2335 N N . THR A 1 307 ? 0.755 -18.749 1.223 1.00 96.06 307 THR A N 1
ATOM 2336 C CA . THR A 1 307 ? -0.345 -19.480 1.880 1.00 96.06 307 THR A CA 1
ATOM 2337 C C . THR A 1 307 ? -1.733 -19.081 1.362 1.00 96.06 307 THR A C 1
ATOM 2339 O O . THR A 1 307 ? -2.742 -19.581 1.858 1.00 96.06 307 THR A O 1
ATOM 2342 N N . GLY A 1 308 ? -1.819 -18.180 0.373 1.00 94.75 308 GLY A N 1
ATOM 2343 C CA . GLY A 1 308 ? -3.084 -17.744 -0.226 1.00 94.75 308 GLY A CA 1
ATOM 2344 C C . GLY A 1 308 ? -3.978 -16.907 0.698 1.00 94.75 308 GLY A C 1
ATOM 2345 O O . GLY A 1 308 ? -5.165 -16.739 0.408 1.00 94.75 308 GLY A O 1
ATOM 2346 N N . LYS A 1 309 ? -3.435 -16.370 1.804 1.00 95.69 309 LYS A N 1
ATOM 2347 C CA . LYS A 1 309 ? -4.155 -15.478 2.735 1.00 95.69 309 LYS A CA 1
ATOM 2348 C C . LYS A 1 309 ? -4.506 -14.130 2.102 1.00 95.69 309 LYS A C 1
ATOM 2350 O O . LYS A 1 309 ? -5.430 -13.464 2.572 1.00 95.69 309 LYS A O 1
ATOM 2355 N N . VAL A 1 310 ? -3.794 -13.752 1.041 1.00 95.00 310 VAL A N 1
ATOM 2356 C CA . VAL A 1 310 ? -4.024 -12.551 0.234 1.00 95.00 310 VAL A CA 1
ATOM 2357 C C . VAL A 1 310 ? -4.112 -12.941 -1.240 1.00 95.00 310 VAL A C 1
ATOM 2359 O O . VAL A 1 310 ? -3.221 -13.608 -1.760 1.00 95.00 310 VAL A O 1
ATOM 2362 N N . LYS A 1 311 ? -5.165 -12.488 -1.923 1.00 93.94 311 LYS A N 1
ATOM 2363 C CA . LYS A 1 311 ? -5.356 -12.597 -3.375 1.00 93.94 311 LYS A CA 1
ATOM 2364 C C . LYS A 1 311 ? -5.255 -11.220 -4.026 1.00 93.94 311 LYS A C 1
ATOM 2366 O O . LYS A 1 311 ? -5.620 -10.208 -3.422 1.00 93.94 311 LYS A O 1
ATOM 2371 N N . ALA A 1 312 ? -4.761 -11.175 -5.259 1.00 93.25 312 ALA A N 1
ATOM 2372 C CA . ALA A 1 312 ? -4.562 -9.921 -5.975 1.00 93.25 312 ALA A CA 1
ATOM 2373 C C . ALA A 1 312 ? -5.876 -9.376 -6.560 1.00 93.25 312 ALA A C 1
ATOM 2375 O O . ALA A 1 312 ? -6.603 -10.077 -7.260 1.00 93.25 312 ALA A O 1
ATOM 2376 N N . VAL A 1 313 ? -6.146 -8.090 -6.327 1.00 93.75 313 VAL A N 1
ATOM 2377 C CA . VAL A 1 313 ? -7.278 -7.357 -6.914 1.00 93.75 313 VAL A CA 1
ATOM 2378 C C . VAL A 1 313 ? -6.715 -6.326 -7.893 1.00 93.75 313 VAL A C 1
ATOM 2380 O O . VAL A 1 313 ? -6.422 -5.188 -7.526 1.00 93.75 313 VAL A O 1
ATOM 2383 N N . MET A 1 314 ? -6.492 -6.751 -9.139 1.00 91.69 314 MET A N 1
ATOM 2384 C CA . MET A 1 314 ? -5.688 -6.015 -10.126 1.00 91.69 314 MET A CA 1
ATOM 2385 C C . MET A 1 314 ? -6.392 -5.812 -11.479 1.00 91.69 314 MET A C 1
ATOM 2387 O O . MET A 1 314 ? -7.494 -6.300 -11.720 1.00 91.69 314 MET A O 1
ATOM 2391 N N . ARG A 1 315 ? -5.707 -5.119 -12.395 1.00 91.75 315 ARG A N 1
ATOM 2392 C CA . ARG A 1 315 ? -5.939 -5.179 -13.846 1.00 91.75 315 ARG A CA 1
ATOM 2393 C C . ARG A 1 315 ? -4.581 -5.330 -14.525 1.00 91.75 315 ARG A C 1
ATOM 2395 O O . ARG A 1 315 ? -3.642 -4.659 -14.109 1.00 91.75 315 ARG A O 1
ATOM 2402 N N . VAL A 1 316 ? -4.502 -6.149 -15.569 1.00 92.81 316 VAL A N 1
ATOM 2403 C CA . VAL A 1 316 ? -3.282 -6.363 -16.363 1.00 92.81 316 VAL A CA 1
ATOM 2404 C C . VAL A 1 316 ? -3.385 -5.583 -17.677 1.00 92.81 316 VAL A C 1
ATOM 2406 O O . VAL A 1 316 ? -4.472 -5.466 -18.243 1.00 92.81 316 VAL A O 1
ATOM 2409 N N . ALA A 1 317 ? -2.262 -5.055 -18.160 1.00 92.31 317 ALA A N 1
ATOM 2410 C CA . ALA A 1 317 ? -2.098 -4.484 -19.496 1.00 92.31 317 ALA A CA 1
ATOM 2411 C C . ALA A 1 317 ? -0.747 -4.948 -20.062 1.00 92.31 317 ALA A C 1
ATOM 2413 O O . ALA A 1 317 ? 0.207 -5.087 -19.294 1.00 92.31 317 ALA A O 1
ATOM 2414 N N . SER A 1 318 ? -0.647 -5.188 -21.375 1.00 92.06 318 SER A N 1
ATOM 2415 C CA . SER A 1 318 ? 0.664 -5.459 -21.986 1.00 92.06 318 SER A CA 1
ATOM 2416 C C . SER A 1 318 ? 1.502 -4.181 -22.023 1.00 92.06 318 SER A C 1
ATOM 2418 O O . SER A 1 318 ? 0.966 -3.096 -22.239 1.00 92.06 318 SER A O 1
ATOM 2420 N N . LEU A 1 319 ? 2.825 -4.320 -21.911 1.00 89.00 319 LEU A N 1
ATOM 2421 C CA . LEU A 1 319 ? 3.777 -3.243 -22.199 1.00 89.00 319 LEU A CA 1
ATOM 2422 C C . LEU A 1 319 ? 3.665 -2.750 -23.657 1.00 89.00 319 LEU A C 1
ATOM 2424 O O . LEU A 1 319 ? 3.999 -1.602 -23.940 1.00 89.00 319 LEU A O 1
ATOM 2428 N N . ASP A 1 320 ? 3.168 -3.595 -24.566 1.00 90.44 320 ASP A N 1
ATOM 2429 C CA . ASP A 1 320 ? 2.902 -3.226 -25.962 1.00 90.44 320 ASP A CA 1
ATOM 2430 C C . ASP A 1 320 ? 1.675 -2.300 -26.101 1.00 90.44 320 ASP A C 1
ATOM 2432 O O . ASP A 1 320 ? 1.629 -1.470 -27.008 1.00 90.44 320 ASP A O 1
ATOM 2436 N N . ASP A 1 321 ? 0.701 -2.390 -25.183 1.00 93.31 321 ASP A N 1
ATOM 2437 C CA . ASP A 1 321 ? -0.455 -1.484 -25.113 1.00 93.31 321 ASP A CA 1
ATOM 2438 C C . ASP A 1 321 ? -0.145 -0.306 -24.178 1.00 93.31 321 ASP A C 1
ATOM 2440 O O . ASP A 1 321 ? -0.662 -0.163 -23.062 1.00 93.31 321 ASP A O 1
ATOM 2444 N N . LEU A 1 322 ? 0.742 0.563 -24.664 1.00 90.69 322 LEU A N 1
ATOM 2445 C CA . LEU A 1 322 ? 1.158 1.773 -23.962 1.00 90.69 322 LEU A CA 1
ATOM 2446 C C . LEU A 1 322 ? -0.034 2.677 -23.592 1.00 90.69 322 LEU A C 1
ATOM 2448 O O . LEU A 1 322 ? 0.019 3.350 -22.564 1.00 90.69 322 LEU A O 1
ATOM 2452 N N . GLU A 1 323 ? -1.121 2.694 -24.368 1.00 92.19 323 GLU A N 1
ATOM 2453 C CA . GLU A 1 323 ? -2.285 3.533 -24.059 1.00 92.19 323 GLU A CA 1
ATOM 2454 C C . GLU A 1 323 ? -3.139 2.949 -22.922 1.00 92.19 323 GLU A C 1
ATOM 2456 O O . GLU A 1 323 ? -3.590 3.707 -22.058 1.00 92.19 323 GLU A O 1
ATOM 2461 N N . ALA A 1 324 ? -3.288 1.623 -22.819 1.00 91.12 324 ALA A N 1
ATOM 2462 C CA . ALA A 1 324 ? -3.864 0.994 -21.628 1.00 91.12 324 ALA A CA 1
ATOM 2463 C C . ALA A 1 324 ? -3.002 1.229 -20.377 1.00 91.12 324 ALA A C 1
ATOM 2465 O O . ALA A 1 324 ? -3.545 1.545 -19.313 1.00 91.12 324 ALA A O 1
ATOM 2466 N N . VAL A 1 325 ? -1.671 1.156 -20.500 1.00 90.06 325 VAL A N 1
ATOM 2467 C CA . VAL A 1 325 ? -0.729 1.450 -19.404 1.00 90.06 325 VAL A CA 1
ATOM 2468 C C . VAL A 1 325 ? -0.845 2.912 -18.947 1.00 90.06 325 VAL A C 1
ATOM 2470 O O . VAL A 1 325 ? -1.067 3.174 -17.760 1.00 90.06 325 VAL A O 1
ATOM 2473 N N . LYS A 1 326 ? -0.789 3.876 -19.880 1.00 90.94 326 LYS A N 1
ATOM 2474 C CA . LYS A 1 326 ? -0.995 5.311 -19.608 1.00 90.94 326 LYS A CA 1
ATOM 2475 C C . LYS A 1 326 ? -2.343 5.575 -18.947 1.00 90.94 326 LYS A C 1
ATOM 2477 O O . LYS A 1 326 ? -2.399 6.278 -17.941 1.00 90.94 326 LYS A O 1
ATOM 2482 N N . LYS A 1 327 ? -3.427 4.992 -19.470 1.00 90.88 327 LYS A N 1
ATOM 2483 C CA . LYS A 1 327 ? -4.783 5.104 -18.910 1.00 90.88 327 LYS A CA 1
ATOM 2484 C C . LYS A 1 327 ? -4.849 4.558 -17.482 1.00 90.88 327 LYS A C 1
ATOM 2486 O O . LYS A 1 327 ? -5.417 5.214 -16.609 1.00 90.88 327 LYS A O 1
ATOM 2491 N N . GLY A 1 328 ? -4.235 3.401 -17.229 1.00 88.19 328 GLY A N 1
ATOM 2492 C CA . GLY A 1 328 ? -4.138 2.795 -15.901 1.00 88.19 328 GLY A CA 1
ATOM 2493 C C . GLY A 1 328 ? -3.453 3.712 -14.885 1.00 88.19 328 GLY A C 1
ATOM 2494 O O . GLY A 1 328 ? -3.995 3.934 -13.801 1.00 88.19 328 GLY A O 1
ATOM 2495 N N . ALA A 1 329 ? -2.318 4.307 -15.257 1.00 86.81 329 ALA A N 1
ATOM 2496 C CA . ALA A 1 329 ? -1.589 5.258 -14.420 1.00 86.81 329 ALA A CA 1
ATOM 2497 C C . ALA A 1 329 ? -2.326 6.605 -14.256 1.00 86.81 329 ALA A C 1
ATOM 2499 O O . ALA A 1 329 ? -2.445 7.112 -13.139 1.00 86.81 329 ALA A O 1
ATOM 2500 N N . GLN A 1 330 ? -2.905 7.160 -15.326 1.00 87.56 330 GLN A N 1
ATOM 2501 C CA . GLN A 1 330 ? -3.668 8.415 -15.276 1.00 87.56 330 GLN A CA 1
ATOM 2502 C C . GLN A 1 330 ? -4.904 8.296 -14.375 1.00 87.56 330 GLN A C 1
ATOM 2504 O O . GLN A 1 330 ? -5.225 9.221 -13.626 1.00 87.56 330 GLN A O 1
ATOM 2509 N N . GLU A 1 331 ? -5.570 7.138 -14.386 1.00 85.06 331 GLU A N 1
ATOM 2510 C CA . GLU A 1 331 ? -6.645 6.824 -13.451 1.00 85.06 331 GLU A CA 1
ATOM 2511 C C . GLU A 1 331 ? -6.198 6.882 -11.977 1.00 85.06 331 GLU A C 1
ATOM 2513 O O . GLU A 1 331 ? -7.013 7.253 -11.133 1.00 85.06 331 GLU A O 1
ATOM 2518 N N . MET A 1 332 ? -4.956 6.512 -11.634 1.00 82.94 332 MET A N 1
ATOM 2519 C CA . MET A 1 332 ? -4.460 6.590 -10.249 1.00 82.94 332 MET A CA 1
ATOM 2520 C C . MET A 1 332 ? -4.323 8.047 -9.794 1.00 82.94 332 MET A C 1
ATOM 2522 O O . MET A 1 332 ? -4.860 8.419 -8.747 1.00 82.94 332 MET A O 1
ATOM 2526 N N . VAL A 1 333 ? -3.709 8.894 -10.627 1.00 79.88 333 VAL A N 1
ATOM 2527 C CA . VAL A 1 333 ? -3.558 10.334 -10.358 1.00 79.88 333 VAL A CA 1
ATOM 2528 C C . VAL A 1 333 ? -4.923 11.027 -10.234 1.00 79.88 333 VAL A C 1
ATOM 2530 O O . VAL A 1 333 ? -5.143 11.817 -9.315 1.00 79.88 333 VAL A O 1
ATOM 2533 N N . LEU A 1 334 ? -5.877 10.702 -11.115 1.00 74.75 334 LEU A N 1
ATOM 2534 C CA . LEU A 1 334 ? -7.228 11.277 -11.078 1.00 74.75 334 LEU A CA 1
ATOM 2535 C C . LEU A 1 334 ? -8.047 10.820 -9.860 1.00 74.75 334 LEU A C 1
ATOM 2537 O O . LEU A 1 334 ? -8.829 11.609 -9.332 1.00 74.75 334 LEU A O 1
ATOM 2541 N N . LYS A 1 335 ? -7.865 9.580 -9.384 1.00 65.31 335 LYS A N 1
ATOM 2542 C CA . LYS A 1 335 ? -8.506 9.097 -8.146 1.00 65.31 335 LYS A CA 1
ATOM 2543 C C . LYS A 1 335 ? -7.983 9.862 -6.927 1.00 65.31 335 LYS A C 1
ATOM 2545 O O . LYS A 1 335 ? -8.799 10.361 -6.158 1.00 65.31 335 LYS A O 1
ATOM 2550 N N . ARG A 1 336 ? -6.659 10.055 -6.810 1.00 65.12 336 ARG A N 1
ATOM 2551 C CA . ARG A 1 336 ? -6.043 10.874 -5.745 1.00 65.12 336 ARG A CA 1
ATOM 2552 C C . ARG A 1 336 ? -6.623 12.292 -5.711 1.00 65.12 336 ARG A C 1
ATOM 2554 O O . ARG A 1 336 ? -7.117 12.715 -4.673 1.00 65.12 336 ARG A O 1
ATOM 2561 N N . LYS A 1 337 ? -6.652 12.987 -6.856 1.00 58.34 337 LYS A N 1
ATOM 2562 C CA . LYS A 1 337 ? -7.163 14.370 -6.952 1.00 58.34 337 LYS A CA 1
ATOM 2563 C C . LYS A 1 337 ? -8.641 14.521 -6.533 1.00 58.34 337 LYS A C 1
ATOM 2565 O O . LYS A 1 337 ? -9.032 15.623 -6.174 1.00 58.34 337 LYS A O 1
ATOM 2570 N N . ARG A 1 338 ? -9.443 13.441 -6.537 1.00 55.03 338 ARG A N 1
ATOM 2571 C CA . ARG A 1 338 ? -10.816 13.420 -5.986 1.00 55.03 338 ARG A CA 1
ATOM 2572 C C . ARG A 1 338 ? -10.870 13.073 -4.494 1.00 55.03 338 ARG A C 1
ATOM 2574 O O . ARG A 1 338 ? -11.652 13.683 -3.774 1.00 55.03 338 ARG A O 1
ATOM 2581 N N . SER A 1 339 ? -10.047 12.134 -4.011 1.00 55.38 339 SER A N 1
ATOM 2582 C CA . SER A 1 339 ? -9.953 11.837 -2.568 1.00 55.38 339 SER A CA 1
ATOM 2583 C C . SER A 1 339 ? -9.570 13.081 -1.757 1.00 55.38 339 SER A C 1
ATOM 2585 O O . SER A 1 339 ? -10.128 13.313 -0.687 1.00 55.38 339 SER A O 1
ATOM 2587 N N . ASP A 1 340 ? -8.652 13.899 -2.281 1.00 54.72 340 ASP A N 1
ATOM 2588 C CA . ASP A 1 340 ? -8.198 15.135 -1.637 1.00 54.72 340 ASP A CA 1
ATOM 2589 C C . ASP A 1 340 ? -9.327 16.184 -1.510 1.00 54.72 340 ASP A C 1
ATOM 2591 O O . ASP A 1 340 ? -9.401 16.886 -0.500 1.00 54.72 340 ASP A O 1
ATOM 2595 N N . SER A 1 341 ? -10.224 16.296 -2.502 1.00 39.94 341 SER A N 1
ATOM 2596 C CA . SER A 1 341 ? -11.305 17.294 -2.502 1.00 39.94 341 SER A CA 1
ATOM 2597 C C . SER A 1 341 ? -12.525 16.870 -1.677 1.00 39.94 341 SER A C 1
ATOM 2599 O O . SER A 1 341 ? -13.023 17.668 -0.888 1.00 39.94 341 SER A O 1
ATOM 2601 N N . GLU A 1 342 ? -12.985 15.620 -1.800 1.00 43.84 342 GLU A N 1
ATOM 2602 C CA . GLU A 1 342 ? -14.196 15.140 -1.104 1.00 43.84 342 GLU A CA 1
ATOM 2603 C C . GLU A 1 342 ? -13.998 14.995 0.418 1.00 43.84 342 GLU A C 1
ATOM 2605 O O . GLU A 1 342 ? -14.939 15.145 1.194 1.00 43.84 342 GLU A O 1
ATOM 2610 N N . LEU A 1 343 ? -12.764 14.753 0.879 1.00 35.75 343 LEU A N 1
ATOM 2611 C CA . LEU A 1 343 ? -12.441 14.716 2.314 1.00 35.75 343 LEU A CA 1
ATOM 2612 C C . LEU A 1 343 ? -12.227 16.119 2.925 1.00 35.75 343 LEU A C 1
ATOM 2614 O O . LEU A 1 343 ? -12.054 16.234 4.140 1.00 35.75 343 LEU A O 1
ATOM 2618 N N . SER A 1 344 ? -12.272 17.184 2.116 1.00 29.61 344 SER A N 1
ATOM 2619 C CA . SER A 1 344 ? -11.949 18.567 2.506 1.00 29.61 344 SER A CA 1
ATOM 2620 C C . SER A 1 344 ? -13.186 19.440 2.775 1.00 29.61 344 SER A C 1
ATOM 2622 O O . SER A 1 344 ? -13.280 20.580 2.316 1.00 29.61 344 SER A O 1
ATOM 2624 N N . PHE A 1 345 ? -14.148 18.943 3.559 1.00 27.92 345 PHE A N 1
ATOM 2625 C CA . PHE A 1 345 ? -15.326 19.738 3.927 1.00 27.92 345 PHE A CA 1
ATOM 2626 C C . PHE A 1 345 ? -15.009 20.879 4.914 1.00 27.92 345 PHE A C 1
ATOM 2628 O O . PHE A 1 345 ? -14.563 20.667 6.042 1.00 27.92 345 PHE A O 1
ATOM 2635 N N . SER A 1 346 ? -15.349 22.102 4.495 1.00 31.16 346 SER A N 1
ATOM 2636 C CA . SER A 1 346 ? -15.531 23.295 5.339 1.00 31.16 346 SER A CA 1
ATOM 2637 C C . SER A 1 346 ? -14.313 23.791 6.137 1.00 31.16 346 SER A C 1
ATOM 2639 O O . SER A 1 346 ? -14.394 24.044 7.337 1.00 31.16 346 SER A O 1
ATOM 2641 N N . SER A 1 347 ? -13.223 24.102 5.434 1.00 28.48 347 SER A N 1
ATOM 2642 C CA . SER A 1 347 ? -12.422 25.299 5.753 1.00 28.48 347 SER A CA 1
ATOM 2643 C C . SER A 1 347 ? -12.584 26.309 4.619 1.00 28.48 347 SER A C 1
ATOM 2645 O O . SER A 1 347 ? -12.354 25.969 3.464 1.00 28.48 347 SER A O 1
ATOM 2647 N N . GLY A 1 348 ? -13.034 27.529 4.925 1.00 29.97 348 GLY A N 1
ATOM 2648 C CA . GLY A 1 348 ? -13.379 28.533 3.912 1.00 29.97 348 GLY A CA 1
ATOM 2649 C C . GLY A 1 348 ? -12.152 29.102 3.198 1.00 29.97 348 GLY A C 1
ATOM 2650 O O . GLY A 1 348 ? -11.604 30.116 3.625 1.00 29.97 348 GLY A O 1
ATOM 2651 N N . SER A 1 349 ? -11.724 28.466 2.108 1.00 28.64 349 SER A N 1
ATOM 2652 C CA . SER A 1 349 ? -10.596 28.907 1.286 1.00 28.64 349 SER A CA 1
ATOM 2653 C C . SER A 1 349 ? -10.974 30.113 0.422 1.00 28.64 349 SER A C 1
ATOM 2655 O O . SER A 1 349 ? -11.367 29.969 -0.735 1.00 28.64 349 SER A O 1
ATOM 2657 N N . ALA A 1 350 ? -10.802 31.322 0.962 1.00 30.22 350 ALA A N 1
ATOM 2658 C CA . ALA A 1 350 ? -10.987 32.596 0.256 1.00 30.22 350 ALA A CA 1
ATOM 2659 C C . ALA A 1 350 ? -9.900 32.892 -0.813 1.00 30.22 350 ALA A C 1
ATOM 2661 O O . ALA A 1 350 ? -9.549 34.042 -1.050 1.00 30.22 350 ALA A O 1
ATOM 2662 N N . PHE A 1 351 ? -9.373 31.849 -1.463 1.00 32.38 351 PHE A N 1
ATOM 2663 C CA . PHE A 1 351 ? -8.442 31.911 -2.587 1.00 32.38 351 PHE A CA 1
ATOM 2664 C C . PHE A 1 351 ? -8.780 30.797 -3.584 1.00 32.38 351 PHE A C 1
ATOM 2666 O O . PHE A 1 351 ? -8.369 29.648 -3.436 1.00 32.38 351 PHE A O 1
ATOM 2673 N N . SER A 1 352 ? -9.574 31.137 -4.596 1.00 27.09 352 SER A N 1
ATOM 2674 C CA . SER A 1 352 ? -9.877 30.284 -5.751 1.00 27.09 352 SER A CA 1
ATOM 2675 C C . SER A 1 352 ? -10.253 31.179 -6.928 1.00 27.09 352 SER A C 1
ATOM 2677 O O . SER A 1 352 ? -11.420 31.506 -7.133 1.00 27.09 352 SER A O 1
ATOM 2679 N N . SER A 1 353 ? -9.243 31.636 -7.668 1.00 28.23 353 SER A N 1
ATOM 2680 C CA . SER A 1 353 ? -9.441 32.445 -8.874 1.00 28.23 353 SER A CA 1
ATOM 2681 C C . SER A 1 353 ? -10.031 31.586 -10.005 1.00 28.23 353 SER A C 1
ATOM 2683 O O . SER A 1 353 ? -9.574 30.457 -10.197 1.00 28.23 353 SER A O 1
ATOM 2685 N N . PRO A 1 354 ? -11.016 32.085 -10.774 1.00 29.89 354 PRO A N 1
ATOM 2686 C CA . PRO A 1 354 ? -11.617 31.326 -11.869 1.00 29.89 354 PRO A CA 1
ATOM 2687 C C . PRO A 1 354 ? -10.655 31.184 -13.066 1.00 29.89 354 PRO A C 1
ATOM 2689 O O . PRO A 1 354 ? -9.826 32.068 -13.297 1.00 29.89 354 PRO A O 1
ATOM 2692 N N . PRO A 1 355 ? -10.772 30.108 -13.867 1.00 33.09 355 PRO A N 1
ATOM 2693 C CA . PRO A 1 355 ? -9.904 29.877 -15.018 1.00 33.09 355 PRO A CA 1
ATOM 2694 C C . PRO A 1 355 ? -10.223 30.822 -16.188 1.00 33.09 355 PRO A C 1
ATOM 2696 O O . PRO A 1 355 ? -11.385 31.141 -16.449 1.00 33.09 355 PRO A O 1
ATOM 2699 N N . ARG A 1 356 ? -9.193 31.207 -16.952 1.00 28.97 356 ARG A N 1
ATOM 2700 C CA . ARG A 1 356 ? -9.311 31.856 -18.272 1.00 28.97 356 ARG A CA 1
ATOM 2701 C C . ARG A 1 356 ? -8.286 31.271 -19.268 1.00 28.97 356 ARG A C 1
ATOM 2703 O O . ARG A 1 356 ? -7.326 30.645 -18.822 1.00 28.97 356 ARG A O 1
ATOM 2710 N N . PRO A 1 357 ? -8.543 31.363 -20.591 1.00 30.97 357 PRO A N 1
ATOM 2711 C CA . PRO A 1 357 ? -7.935 30.473 -21.587 1.00 30.97 357 PRO A CA 1
ATOM 2712 C C . PRO A 1 357 ? -6.559 30.922 -22.116 1.00 30.97 357 PRO A C 1
ATOM 2714 O O . PRO A 1 357 ? -6.039 31.975 -21.763 1.00 30.97 357 PRO A O 1
ATOM 2717 N N . CYS A 1 358 ? -5.979 30.068 -22.963 1.00 28.09 358 CYS A N 1
ATOM 2718 C CA . CYS A 1 358 ? -4.602 30.100 -23.458 1.00 28.09 358 CYS A CA 1
ATOM 2719 C C . CYS A 1 358 ? -4.239 31.306 -24.348 1.00 28.09 358 CYS A C 1
ATOM 2721 O O . CYS A 1 358 ? -5.042 31.730 -25.177 1.00 28.09 358 CYS A O 1
ATOM 2723 N N . GLY A 1 359 ? -2.966 31.726 -24.301 1.00 26.98 359 GLY A N 1
ATOM 2724 C CA . GLY A 1 359 ? -2.337 32.533 -25.354 1.00 26.98 359 GLY A CA 1
ATOM 2725 C C . GLY A 1 359 ? -0.974 33.129 -24.969 1.00 26.98 359 GLY A C 1
ATOM 2726 O O . GLY A 1 359 ? -0.876 33.795 -23.948 1.00 26.98 359 GLY A O 1
ATOM 2727 N N . GLY A 1 360 ? 0.042 32.943 -25.824 1.00 26.23 360 GLY A N 1
ATOM 2728 C CA . GLY A 1 360 ? 1.290 33.729 -25.826 1.00 26.23 360 GLY A CA 1
ATOM 2729 C C . GLY A 1 360 ? 2.463 33.207 -24.975 1.00 26.23 360 GLY A C 1
ATOM 2730 O O . GLY A 1 360 ? 2.360 33.064 -23.763 1.00 26.23 360 GLY A O 1
ATOM 2731 N N . ASN A 1 361 ? 3.617 33.002 -25.622 1.00 28.31 361 ASN A N 1
ATOM 2732 C CA . ASN A 1 361 ? 4.935 32.997 -24.968 1.00 28.31 361 ASN A CA 1
ATOM 2733 C C . ASN A 1 361 ? 5.481 34.434 -24.913 1.00 28.31 361 ASN A C 1
ATOM 2735 O O . ASN A 1 361 ? 5.210 35.183 -25.850 1.00 28.31 361 ASN A O 1
ATOM 2739 N N . ILE A 1 362 ? 6.351 34.744 -23.939 1.00 25.77 362 ILE A N 1
ATOM 2740 C CA . ILE A 1 362 ? 7.747 35.234 -24.113 1.00 25.77 362 ILE A CA 1
ATOM 2741 C C . ILE A 1 362 ? 8.323 35.694 -22.746 1.00 25.77 362 ILE A C 1
ATOM 2743 O O . ILE A 1 362 ? 7.573 36.031 -21.834 1.00 25.77 362 ILE A O 1
ATOM 2747 N N . PHE A 1 363 ? 9.651 35.612 -22.583 1.00 24.64 363 PHE A N 1
ATOM 2748 C CA . PHE A 1 363 ? 10.427 36.138 -21.440 1.00 24.64 363 PHE A CA 1
ATOM 2749 C C . PHE A 1 363 ? 10.343 37.688 -21.411 1.00 24.64 363 PHE A C 1
ATOM 2751 O O . PHE A 1 363 ? 10.132 38.300 -22.448 1.00 24.64 363 PHE A O 1
ATOM 2758 N N . ASP A 1 364 ? 10.489 38.407 -20.296 1.00 25.30 364 ASP A N 1
ATOM 2759 C CA . ASP A 1 364 ? 11.786 38.597 -19.628 1.00 25.30 364 ASP A CA 1
ATOM 2760 C C . ASP A 1 364 ? 11.662 39.330 -18.268 1.00 25.30 364 ASP A C 1
ATOM 2762 O O . ASP A 1 364 ? 10.588 39.776 -17.863 1.00 25.30 364 ASP A O 1
ATOM 2766 N N . PHE A 1 365 ? 12.785 39.458 -17.563 1.00 25.08 365 PHE A N 1
ATOM 2767 C CA . PHE A 1 365 ? 12.956 40.128 -16.277 1.00 25.08 365 PHE A CA 1
ATOM 2768 C C . PHE A 1 365 ? 13.573 41.525 -16.461 1.00 25.08 365 PHE A C 1
ATOM 2770 O O . PHE A 1 365 ? 14.730 41.640 -16.858 1.00 25.08 365 PHE A O 1
ATOM 2777 N N . SER A 1 366 ? 12.851 42.595 -16.104 1.00 26.11 366 SER A N 1
ATOM 2778 C CA . SER A 1 366 ? 13.460 43.884 -15.720 1.00 26.11 366 SER A CA 1
ATOM 2779 C C . SER A 1 366 ? 12.492 44.830 -15.010 1.00 26.11 366 SER A C 1
ATOM 2781 O O . SER A 1 366 ? 11.312 44.922 -15.333 1.00 26.11 366 SER A O 1
ATOM 2783 N N . THR A 1 367 ? 13.035 45.573 -14.049 1.00 28.14 367 THR A N 1
ATOM 2784 C CA . THR A 1 367 ? 12.392 46.705 -13.374 1.00 28.14 367 THR A CA 1
ATOM 2785 C C . THR A 1 367 ? 12.569 47.998 -14.163 1.00 28.14 367 THR A C 1
ATOM 2787 O O . THR A 1 367 ? 13.699 48.321 -14.516 1.00 28.14 367 THR A O 1
ATOM 2790 N N . MET A 1 368 ? 11.505 48.788 -14.311 1.00 28.44 368 MET A N 1
ATOM 2791 C CA . MET A 1 368 ? 11.425 50.201 -13.888 1.00 28.44 368 MET A CA 1
ATOM 2792 C C . MET A 1 368 ? 10.004 50.725 -14.154 1.00 28.44 368 MET A C 1
ATOM 2794 O O . MET A 1 368 ? 9.305 50.209 -15.022 1.00 28.44 368 MET A O 1
ATOM 2798 N N . ALA A 1 369 ? 9.579 51.742 -13.406 1.00 27.73 369 ALA A N 1
ATOM 2799 C CA . ALA A 1 369 ? 8.324 52.458 -13.638 1.00 27.73 369 ALA A CA 1
ATOM 2800 C C . ALA A 1 369 ? 8.614 53.895 -14.088 1.00 27.73 369 ALA A C 1
ATOM 2802 O O . ALA A 1 369 ? 9.576 54.484 -13.602 1.00 27.73 369 ALA A O 1
ATOM 2803 N N . MET A 1 370 ? 7.764 54.448 -14.956 1.00 28.44 370 MET A N 1
ATOM 2804 C CA . MET A 1 370 ? 7.455 55.880 -15.060 1.00 28.44 370 MET A CA 1
ATOM 2805 C C . MET A 1 370 ? 6.098 56.063 -15.761 1.00 28.44 370 MET A C 1
ATOM 2807 O O . MET A 1 370 ? 5.624 55.170 -16.462 1.00 28.44 370 MET A O 1
ATOM 2811 N N . ASP A 1 371 ? 5.491 57.215 -15.502 1.00 24.84 371 ASP A N 1
ATOM 2812 C CA . ASP A 1 371 ? 4.122 57.639 -15.817 1.00 24.84 371 ASP A CA 1
ATOM 2813 C C . ASP A 1 371 ? 3.710 57.601 -17.305 1.00 24.84 371 ASP A C 1
ATOM 2815 O O . ASP A 1 371 ? 4.547 57.765 -18.191 1.00 24.84 371 ASP A O 1
ATOM 2819 N N . ALA A 1 372 ? 2.396 57.511 -17.577 1.00 26.09 372 ALA A N 1
ATOM 2820 C CA . ALA A 1 372 ? 1.618 58.668 -18.072 1.00 26.09 372 ALA A CA 1
ATOM 2821 C C . ALA A 1 372 ? 0.125 58.355 -18.353 1.00 26.09 372 ALA A C 1
ATOM 2823 O O . ALA A 1 372 ? -0.227 57.296 -18.862 1.00 26.09 372 ALA A O 1
ATOM 2824 N N . ASP A 1 373 ? -0.719 59.339 -18.024 1.00 26.92 373 ASP A N 1
ATOM 2825 C CA . ASP A 1 373 ? -2.034 59.712 -18.576 1.00 26.92 373 ASP A CA 1
ATOM 2826 C C . ASP A 1 373 ? -3.058 58.661 -19.055 1.00 26.92 373 ASP A C 1
ATOM 2828 O O . ASP A 1 373 ? -2.935 58.003 -20.087 1.00 26.92 373 ASP A O 1
ATOM 2832 N N . GLY A 1 374 ? -4.206 58.664 -18.367 1.00 24.77 374 GLY A N 1
ATOM 2833 C CA . GLY A 1 374 ? -5.457 58.079 -18.844 1.00 24.77 374 GLY A CA 1
ATOM 2834 C C . GLY A 1 374 ? -6.406 59.118 -19.457 1.00 24.77 374 GLY A C 1
ATOM 2835 O O . GLY A 1 374 ? -6.772 60.109 -18.822 1.00 24.77 374 GLY A O 1
ATOM 2836 N N . HIS A 1 375 ? -6.903 58.825 -20.656 1.00 27.30 375 HIS A N 1
ATOM 2837 C CA . HIS A 1 375 ? -8.054 59.476 -21.285 1.00 27.30 375 HIS A CA 1
ATOM 2838 C C . HIS A 1 375 ? -9.137 58.410 -21.568 1.00 27.30 375 HIS A C 1
ATOM 2840 O O . HIS A 1 375 ? -8.796 57.315 -21.999 1.00 27.30 375 HIS A O 1
ATOM 2846 N N . GLN A 1 376 ? -10.447 58.633 -21.399 1.00 27.16 376 GLN A N 1
ATOM 2847 C CA . GLN A 1 376 ? -11.202 59.707 -20.731 1.00 27.16 376 GLN A CA 1
ATOM 2848 C C . GLN A 1 376 ? -12.694 59.262 -20.643 1.00 27.16 376 GLN A C 1
ATOM 2850 O O . GLN A 1 376 ? -13.059 58.221 -21.178 1.00 27.16 376 GLN A O 1
ATOM 2855 N N . HIS A 1 377 ? -13.560 60.110 -20.073 1.00 28.00 377 HIS A N 1
ATOM 2856 C CA . HIS A 1 377 ? -15.011 60.211 -20.342 1.00 28.00 377 HIS A CA 1
ATOM 2857 C C . HIS A 1 377 ? -16.052 59.238 -19.714 1.00 28.00 377 HIS A C 1
ATOM 2859 O O . HIS A 1 377 ? -16.080 58.038 -19.946 1.00 28.00 377 HIS A O 1
ATOM 2865 N N . HIS A 1 378 ? -17.021 59.893 -19.049 1.00 27.64 378 HIS A N 1
ATOM 2866 C CA . HIS A 1 378 ? -18.422 59.540 -18.733 1.00 27.64 378 HIS A CA 1
ATOM 2867 C C . HIS A 1 378 ? -18.745 58.378 -17.761 1.00 27.64 378 HIS A C 1
ATOM 2869 O O . HIS A 1 378 ? -18.420 57.234 -18.035 1.00 27.64 378 HIS A O 1
ATOM 2875 N N . SER A 1 379 ? -19.384 58.534 -16.583 1.00 24.36 379 SER A N 1
ATOM 2876 C CA . SER A 1 379 ? -20.289 59.527 -15.928 1.00 24.36 379 SER A CA 1
ATOM 2877 C C . SER A 1 379 ? -21.801 59.211 -15.969 1.00 24.36 379 SER A C 1
ATOM 2879 O O . SER A 1 379 ? -22.474 59.593 -16.924 1.00 24.36 379 SER A O 1
ATOM 2881 N N . ALA A 1 380 ? -22.358 58.646 -14.882 1.00 28.50 380 ALA A N 1
ATOM 2882 C CA . ALA A 1 380 ? -23.795 58.712 -14.555 1.00 28.50 380 ALA A CA 1
ATOM 2883 C C . ALA A 1 380 ? -24.111 58.413 -13.061 1.00 28.50 380 ALA A C 1
ATOM 2885 O O . ALA A 1 380 ? -23.944 57.292 -12.601 1.00 28.50 380 ALA A O 1
ATOM 2886 N N . PHE A 1 381 ? -24.604 59.436 -12.353 1.00 26.28 381 PHE A N 1
ATOM 2887 C CA . PHE A 1 381 ? -25.549 59.448 -11.213 1.00 26.28 381 PHE A CA 1
ATOM 2888 C C . PHE A 1 381 ? -25.409 58.552 -9.948 1.00 26.28 381 PHE A C 1
ATOM 2890 O O . PHE A 1 381 ? -25.495 57.330 -9.958 1.00 26.28 381 PHE A O 1
ATOM 2897 N N . SER A 1 382 ? -25.363 59.261 -8.810 1.00 25.77 382 SER A N 1
ATOM 2898 C CA . SER A 1 382 ? -25.747 58.870 -7.430 1.00 25.77 382 SER A CA 1
ATOM 2899 C C . SER A 1 382 ? -27.244 59.275 -7.186 1.00 25.77 382 SER A C 1
ATOM 2901 O O . SER A 1 382 ? -27.817 59.769 -8.163 1.00 25.77 382 SER A O 1
ATOM 2903 N N . PRO A 1 383 ? -27.917 59.192 -5.992 1.00 41.94 383 PRO A N 1
ATOM 2904 C CA . PRO A 1 383 ? -27.394 59.057 -4.613 1.00 41.94 383 PRO A CA 1
ATOM 2905 C C . PRO A 1 383 ? -28.243 58.255 -3.561 1.00 41.94 383 PRO A C 1
ATOM 2907 O O . PRO A 1 383 ? -29.270 57.662 -3.869 1.00 41.94 383 PRO A O 1
ATOM 2910 N N . LEU A 1 384 ? -27.831 58.381 -2.281 1.00 27.25 384 LEU A N 1
ATOM 2911 C CA . LEU A 1 384 ? -28.572 58.206 -0.998 1.00 27.25 384 LEU A CA 1
ATOM 2912 C C . LEU A 1 384 ? -28.664 56.817 -0.300 1.00 27.25 384 LEU A C 1
ATOM 2914 O O . LEU A 1 384 ? -28.459 55.757 -0.877 1.00 27.25 384 LEU A O 1
ATOM 2918 N N . ARG A 1 385 ? -28.889 56.891 1.029 1.00 27.42 385 ARG A N 1
ATOM 2919 C CA . ARG A 1 385 ? -28.973 55.834 2.080 1.00 27.42 385 ARG A CA 1
ATOM 2920 C C . ARG A 1 385 ? -30.320 56.015 2.857 1.00 27.42 385 ARG A C 1
ATOM 2922 O O . ARG A 1 385 ? -31.054 56.914 2.449 1.00 27.42 385 ARG A O 1
ATOM 2929 N N . PRO A 1 386 ? -30.619 55.392 4.036 1.00 48.22 386 PRO A N 1
ATOM 2930 C CA . PRO A 1 386 ? -30.066 54.211 4.744 1.00 48.22 386 PRO A CA 1
ATOM 2931 C C . PRO A 1 386 ? -31.151 53.213 5.284 1.00 48.22 386 PRO A C 1
ATOM 2933 O O . PRO A 1 386 ? -32.344 53.395 5.061 1.00 48.22 386 PRO A O 1
ATOM 2936 N N . SER A 1 387 ? -30.734 52.248 6.133 1.00 27.44 387 SER A N 1
ATOM 2937 C CA . SER A 1 387 ? -31.557 51.358 7.006 1.00 27.44 387 SER A CA 1
ATOM 2938 C C . SER A 1 387 ? -32.255 50.159 6.312 1.00 27.44 387 SER A C 1
ATOM 2940 O O . SER A 1 387 ? -32.442 50.192 5.104 1.00 27.44 387 SER A O 1
ATOM 2942 N N . SER A 1 388 ? -32.622 49.047 6.977 1.00 28.72 388 SER A N 1
ATOM 2943 C CA . SER A 1 388 ? -32.530 48.631 8.403 1.00 28.72 388 SER A CA 1
ATOM 2944 C C . SER A 1 388 ? -32.293 47.098 8.547 1.00 28.72 388 SER A C 1
ATOM 2946 O O . SER A 1 388 ? -32.245 46.382 7.550 1.00 28.72 388 SER A O 1
ATOM 2948 N N . THR A 1 389 ? -32.075 46.593 9.773 1.00 38.25 389 THR A N 1
ATOM 2949 C CA . THR A 1 389 ? -31.757 45.179 10.109 1.00 38.25 389 THR A CA 1
ATOM 2950 C C . THR A 1 389 ? -32.994 44.306 10.396 1.00 38.25 389 THR A C 1
ATOM 2952 O O . THR A 1 389 ? -34.049 44.829 10.751 1.00 38.25 389 THR A O 1
ATOM 2955 N N . PRO A 1 390 ? -32.881 42.969 10.240 1.00 39.69 390 PRO A N 1
ATOM 2956 C CA . PRO A 1 390 ? -32.735 42.058 11.400 1.00 39.69 390 PRO A CA 1
ATOM 2957 C C . PRO A 1 390 ? -31.653 40.968 11.158 1.00 39.69 390 PRO A C 1
ATOM 2959 O O . PRO A 1 390 ? -31.470 40.524 10.033 1.00 39.69 390 PRO A O 1
ATOM 2962 N N . SER A 1 391 ? -30.775 40.533 12.076 1.00 37.41 391 SER A N 1
ATOM 2963 C CA . SER A 1 391 ? -30.863 40.115 13.494 1.00 37.41 391 SER A CA 1
ATOM 2964 C C . SER A 1 391 ? -31.422 38.697 13.734 1.00 37.41 391 SER A C 1
ATOM 2966 O O . SER A 1 391 ? -32.635 38.531 13.737 1.00 37.41 391 SER A O 1
ATOM 2968 N N . HIS A 1 392 ? -30.536 37.708 13.983 1.00 35.97 392 HIS A N 1
ATOM 2969 C CA . HIS A 1 392 ? -30.590 36.683 15.063 1.00 35.97 392 HIS A CA 1
ATOM 2970 C C . HIS A 1 392 ? -29.729 35.426 14.767 1.00 35.97 392 HIS A C 1
ATOM 2972 O O . HIS A 1 392 ? -30.193 34.496 14.119 1.00 35.97 392 HIS A O 1
ATOM 2978 N N . LEU A 1 393 ? -28.523 35.330 15.349 1.00 36.34 393 LEU A N 1
ATOM 2979 C CA . LEU A 1 393 ? -27.850 34.050 15.660 1.00 36.34 393 LEU A CA 1
ATOM 2980 C C . LEU A 1 393 ? -26.997 34.198 16.947 1.00 36.34 393 LEU A C 1
ATOM 2982 O O . LEU A 1 393 ? -26.290 35.199 17.080 1.00 36.34 393 LEU A O 1
ATOM 2986 N N . PRO A 1 394 ? -27.039 33.253 17.912 1.00 37.25 394 PRO A N 1
ATOM 2987 C CA . PRO A 1 394 ? -26.448 33.445 19.243 1.00 37.25 394 PRO A CA 1
ATOM 2988 C C . PRO A 1 394 ? -24.993 32.940 19.364 1.00 37.25 394 PRO A C 1
ATOM 2990 O O . PRO A 1 394 ? -24.733 31.820 19.809 1.00 37.25 394 PRO A O 1
ATOM 2993 N N . SER A 1 395 ? -24.006 33.778 19.038 1.00 42.47 395 SER A N 1
ATOM 2994 C CA . SER A 1 395 ? -22.580 33.450 19.217 1.00 42.47 395 SER A CA 1
ATOM 2995 C C . SER A 1 395 ? -22.124 33.564 20.685 1.00 42.47 395 SER A C 1
ATOM 2997 O O . SER A 1 395 ? -21.719 34.634 21.147 1.00 42.47 395 SER A O 1
ATOM 2999 N N . ARG A 1 396 ? -22.158 32.451 21.433 1.00 49.81 396 ARG A N 1
ATOM 3000 C CA . ARG A 1 396 ? -21.842 32.367 22.879 1.00 49.81 396 ARG A CA 1
ATOM 3001 C C . ARG A 1 396 ? -20.339 32.478 23.225 1.00 49.81 396 ARG A C 1
ATOM 3003 O O . ARG A 1 396 ? -19.800 31.624 23.922 1.00 49.81 396 ARG A O 1
ATOM 3010 N N . THR A 1 397 ? -19.672 33.554 22.808 1.00 44.53 397 THR A N 1
ATOM 3011 C CA . THR A 1 397 ? -18.326 33.937 23.289 1.00 44.53 397 THR A CA 1
ATOM 3012 C C . THR A 1 397 ? -18.140 35.453 23.262 1.00 44.53 397 THR A C 1
ATOM 3014 O O . THR A 1 397 ? -17.589 36.006 22.311 1.00 44.53 397 THR A O 1
ATOM 3017 N N . MET A 1 398 ? -18.534 36.136 24.341 1.00 39.72 398 MET A N 1
ATOM 3018 C CA . MET A 1 398 ? -18.086 37.510 24.579 1.00 39.72 398 MET A CA 1
ATOM 3019 C C . MET A 1 398 ? -16.602 37.510 24.971 1.00 39.72 398 MET A C 1
ATOM 3021 O O . MET A 1 398 ? -16.255 37.367 26.144 1.00 39.72 398 MET A O 1
ATOM 3025 N N . LYS A 1 399 ? -15.710 37.739 23.997 1.00 41.38 399 LYS A N 1
ATOM 3026 C CA . LYS A 1 399 ? -14.476 38.475 24.310 1.00 41.38 399 LYS A CA 1
ATOM 3027 C C . LYS A 1 399 ? -14.908 39.840 24.847 1.00 41.38 399 LYS A C 1
ATOM 3029 O O . LYS A 1 399 ? -15.807 40.450 24.274 1.00 41.38 399 LYS A O 1
ATOM 3034 N N . ARG A 1 400 ? -14.290 40.311 25.934 1.00 48.84 400 ARG A N 1
ATOM 3035 C CA . ARG A 1 400 ? -14.582 41.643 26.481 1.00 48.84 400 ARG A CA 1
ATOM 3036 C C . ARG A 1 400 ? -14.239 42.692 25.425 1.00 48.84 400 ARG A C 1
ATOM 3038 O O . ARG A 1 400 ? -13.061 42.924 25.154 1.00 48.84 400 ARG A O 1
ATOM 3045 N N . PHE A 1 401 ? -15.272 43.281 24.832 1.00 43.66 401 PHE A N 1
ATOM 3046 C CA . PHE A 1 401 ? -15.151 44.502 24.052 1.00 43.66 401 PHE A CA 1
ATOM 3047 C C . PHE A 1 401 ? -14.555 45.582 24.972 1.00 43.66 401 PHE A C 1
ATOM 3049 O O . PHE A 1 401 ? -14.808 45.587 26.180 1.00 43.66 401 PHE A O 1
ATOM 3056 N N . ARG A 1 402 ? -13.654 46.401 24.432 1.00 54.00 402 ARG A N 1
ATOM 3057 C CA . ARG A 1 402 ? -12.983 47.485 25.156 1.00 54.00 402 ARG A CA 1
ATOM 3058 C C . ARG A 1 402 ? -13.242 48.754 24.365 1.00 54.00 402 ARG A C 1
ATOM 3060 O O . ARG A 1 402 ? -12.517 49.042 23.421 1.00 54.00 402 ARG A O 1
ATOM 3067 N N . ASP A 1 403 ? -14.270 49.483 24.773 1.00 60.34 403 ASP A N 1
ATOM 3068 C CA . ASP A 1 403 ? -14.847 50.647 24.085 1.00 60.34 403 ASP A CA 1
ATOM 3069 C C . ASP A 1 403 ? -13.922 51.881 23.987 1.00 60.34 403 ASP A C 1
ATOM 3071 O O . ASP A 1 403 ? -14.322 52.914 23.467 1.00 60.34 403 ASP A O 1
ATOM 3075 N N . ASN A 1 404 ? -12.664 51.761 24.425 1.00 61.72 404 ASN A N 1
ATOM 3076 C CA . ASN A 1 404 ? -11.641 52.810 24.400 1.00 61.72 404 ASN A CA 1
ATOM 3077 C C . ASN A 1 404 ? -10.498 52.471 23.418 1.00 61.72 404 ASN A C 1
ATOM 3079 O O . ASN A 1 404 ? -9.321 52.560 23.775 1.00 61.72 404 ASN A O 1
ATOM 3083 N N . ARG A 1 405 ? -10.820 52.039 22.190 1.00 71.25 405 ARG A N 1
ATOM 3084 C CA . ARG A 1 405 ? -9.863 52.092 21.067 1.00 71.25 405 ARG A CA 1
ATOM 3085 C C . ARG A 1 405 ? -9.946 53.509 20.472 1.00 71.25 405 ARG A C 1
ATOM 3087 O O . ARG A 1 405 ? -11.052 53.888 20.092 1.00 71.25 405 ARG A O 1
ATOM 3094 N N . PRO A 1 406 ? -8.838 54.269 20.372 1.00 79.62 406 P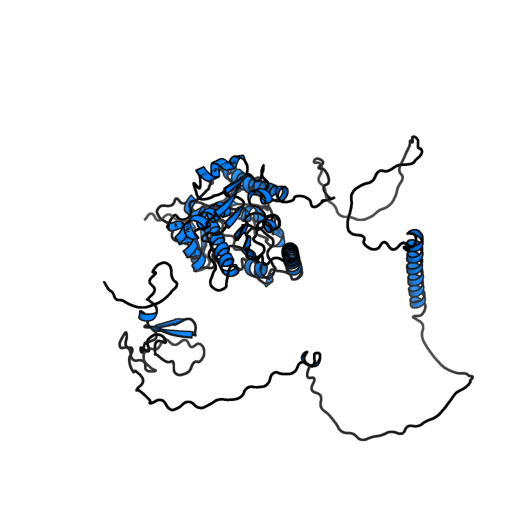RO A N 1
ATOM 3095 C CA . PRO A 1 406 ? -8.823 55.534 19.635 1.00 79.62 406 PRO A CA 1
ATOM 3096 C C . PRO A 1 406 ? -9.270 55.339 18.183 1.00 79.62 406 PRO A C 1
ATOM 3098 O O . PRO A 1 406 ? -9.181 54.232 17.644 1.00 79.62 406 PRO A O 1
ATOM 3101 N N . SER A 1 407 ? -9.733 56.405 17.538 1.00 83.88 407 SER A N 1
ATOM 3102 C CA . SER A 1 407 ? -10.055 56.364 16.113 1.00 83.88 407 SER A CA 1
ATOM 3103 C C . SER A 1 407 ? -8.829 55.964 15.285 1.00 83.88 407 SER A C 1
ATOM 3105 O O . SER A 1 407 ? -7.685 56.224 15.663 1.00 83.88 407 SER A O 1
ATOM 3107 N N . ASP A 1 408 ? -9.053 55.335 14.129 1.00 76.06 408 ASP A N 1
ATOM 3108 C CA . ASP A 1 408 ? -7.937 54.908 13.275 1.00 76.06 408 ASP A CA 1
ATOM 3109 C C . ASP A 1 408 ? -7.126 56.097 12.727 1.00 76.06 408 ASP A C 1
ATOM 3111 O O . ASP A 1 408 ? -5.942 55.937 12.441 1.00 76.06 408 ASP A O 1
ATOM 3115 N N . GLU A 1 409 ? -7.713 57.299 12.696 1.00 87.75 409 GLU A N 1
ATOM 3116 C CA . GLU A 1 409 ? -7.007 58.555 12.426 1.00 87.75 409 GLU A CA 1
ATOM 3117 C C . GLU A 1 409 ? -6.052 58.932 13.572 1.00 87.75 409 GLU A C 1
ATOM 3119 O O . GLU A 1 409 ? -4.882 59.204 13.324 1.00 87.75 409 GLU A O 1
ATOM 3124 N N . GLU A 1 410 ? -6.483 58.874 14.839 1.00 88.44 410 GLU A N 1
ATOM 3125 C CA . GLU A 1 410 ? -5.591 59.108 15.989 1.00 88.44 410 GLU A CA 1
ATOM 3126 C C . GLU A 1 410 ? -4.442 58.088 16.030 1.00 88.44 410 GLU A C 1
ATOM 3128 O O . GLU A 1 410 ? -3.294 58.449 16.297 1.00 88.44 410 GLU A O 1
ATOM 3133 N N . VAL A 1 411 ? -4.724 56.818 15.709 1.00 85.19 411 VAL A N 1
ATOM 3134 C CA . VAL A 1 411 ? -3.697 55.770 15.581 1.00 85.19 411 VAL A CA 1
ATOM 3135 C C . VAL A 1 411 ? -2.737 56.074 14.423 1.00 85.19 411 VAL A C 1
ATOM 3137 O O . VAL A 1 411 ? -1.524 55.896 14.573 1.00 85.19 411 VAL A O 1
ATOM 3140 N N . HIS A 1 412 ? -3.240 56.560 13.284 1.00 85.31 412 HIS A N 1
ATOM 3141 C CA . HIS A 1 412 ? -2.423 56.951 12.135 1.00 85.31 412 HIS A CA 1
ATOM 3142 C C . HIS A 1 412 ? -1.520 58.153 12.453 1.00 85.31 412 HIS A C 1
ATOM 3144 O O . HIS A 1 412 ? -0.302 58.050 12.302 1.00 85.31 412 HIS A O 1
ATOM 3150 N N . GLN A 1 413 ? -2.074 59.243 12.991 1.00 90.31 413 GLN A N 1
ATOM 3151 C CA . GLN A 1 413 ? -1.326 60.446 13.376 1.00 90.31 413 GLN A CA 1
ATOM 3152 C C . GLN A 1 413 ? -0.273 60.155 14.458 1.00 90.31 413 GLN A C 1
ATOM 3154 O O . GLN A 1 413 ? 0.865 60.616 14.360 1.00 90.31 413 GLN A O 1
ATOM 3159 N N . HIS A 1 414 ? -0.599 59.323 15.455 1.00 90.00 414 HIS A N 1
ATOM 3160 C CA . HIS A 1 414 ? 0.366 58.881 16.468 1.00 90.00 414 HIS A CA 1
ATOM 3161 C C . HIS A 1 414 ? 1.476 57.991 15.874 1.00 90.00 414 HIS A C 1
ATOM 3163 O O . HIS A 1 414 ? 2.622 58.029 16.320 1.00 90.00 414 HIS A O 1
ATOM 3169 N N . THR A 1 415 ? 1.172 57.199 14.843 1.00 89.62 415 THR A N 1
ATOM 3170 C CA . THR A 1 415 ? 2.185 56.405 14.125 1.00 89.62 415 THR A CA 1
ATOM 3171 C C . THR A 1 415 ? 3.101 57.302 13.288 1.00 89.62 415 THR A C 1
ATOM 3173 O O . THR A 1 415 ? 4.319 57.126 13.314 1.00 89.62 415 THR A O 1
ATOM 3176 N N . LEU A 1 416 ? 2.550 58.312 12.605 1.00 89.69 416 LEU A N 1
ATOM 3177 C CA . LEU A 1 416 ? 3.333 59.298 11.855 1.00 89.69 416 LEU A CA 1
ATOM 3178 C C . LEU A 1 416 ? 4.252 60.120 12.770 1.00 89.69 416 LEU A C 1
ATOM 3180 O O . LEU A 1 416 ? 5.427 60.289 12.446 1.00 89.69 416 LEU A O 1
ATOM 3184 N N . SER A 1 417 ? 3.774 60.585 13.929 1.00 88.94 417 SER A N 1
ATOM 3185 C CA . SER A 1 417 ? 4.600 61.380 14.851 1.00 88.94 417 SER A CA 1
ATOM 3186 C C . SER A 1 417 ? 5.759 60.577 15.458 1.00 88.94 417 SER A C 1
ATOM 3188 O O . SER A 1 417 ? 6.864 61.110 15.600 1.00 88.94 417 SER A O 1
ATOM 3190 N N . LEU A 1 418 ? 5.568 59.279 15.727 1.00 84.88 418 LEU A N 1
ATOM 3191 C CA . LEU A 1 418 ? 6.651 58.365 16.114 1.00 84.88 418 LEU A CA 1
ATOM 3192 C C . LEU A 1 418 ? 7.700 58.199 15.002 1.00 84.88 418 LEU A C 1
ATOM 3194 O O . LEU A 1 418 ? 8.898 58.240 15.282 1.00 84.88 418 LEU A O 1
ATOM 3198 N N . LEU A 1 419 ? 7.277 58.059 13.742 1.00 85.38 419 LEU A N 1
ATOM 3199 C CA . LEU A 1 419 ? 8.195 57.924 12.604 1.00 85.38 419 LEU A CA 1
ATOM 3200 C C . LEU A 1 419 ? 9.004 59.212 12.363 1.00 85.38 419 LEU A C 1
ATOM 3202 O O . LEU A 1 419 ? 10.232 59.155 12.272 1.00 85.38 419 LEU A O 1
ATOM 3206 N N . TYR A 1 420 ? 8.349 60.377 12.349 1.00 83.75 420 TYR A N 1
ATOM 3207 C CA . TYR A 1 420 ? 9.021 61.674 12.183 1.00 83.75 420 TYR A CA 1
ATOM 3208 C C . TYR A 1 420 ? 9.987 61.993 13.335 1.00 83.75 420 TYR A C 1
ATOM 3210 O O . TYR A 1 420 ? 11.108 62.451 13.098 1.00 83.75 420 TYR A O 1
ATOM 3218 N N . SER A 1 421 ? 9.599 61.729 14.587 1.00 82.69 421 SER A N 1
ATOM 3219 C CA . SER A 1 421 ? 10.470 61.984 15.746 1.00 82.69 421 SER A CA 1
ATOM 3220 C C . SER A 1 421 ? 11.695 61.059 15.785 1.00 82.69 421 SER A C 1
ATOM 3222 O O . SER A 1 421 ? 12.795 61.526 16.104 1.00 82.69 421 SER A O 1
ATOM 3224 N N . ALA A 1 422 ? 11.548 59.791 15.379 1.00 77.94 422 ALA A N 1
ATOM 3225 C CA . ALA A 1 422 ? 12.664 58.862 15.198 1.00 77.94 422 ALA A CA 1
ATOM 3226 C C . ALA A 1 422 ? 13.622 59.310 14.077 1.00 77.94 422 ALA A C 1
ATOM 3228 O O . ALA A 1 422 ? 14.844 59.277 14.255 1.00 77.94 422 ALA A O 1
ATOM 3229 N N . GLN A 1 423 ? 13.088 59.793 12.949 1.00 76.88 423 GLN A N 1
ATOM 3230 C CA . GLN A 1 423 ? 13.888 60.306 11.833 1.00 76.88 423 GLN A CA 1
ATOM 3231 C C . GLN A 1 423 ? 14.702 61.551 12.232 1.00 76.88 423 GLN A C 1
ATOM 3233 O O . GLN A 1 423 ? 15.903 61.615 11.951 1.00 76.88 423 GLN A O 1
ATOM 3238 N N . HIS A 1 424 ? 14.104 62.490 12.975 1.00 71.94 424 HIS A N 1
ATOM 3239 C CA . HIS A 1 424 ? 14.828 63.637 13.537 1.00 71.94 424 HIS A CA 1
ATOM 3240 C C . HIS A 1 424 ? 15.908 63.230 14.554 1.00 71.94 424 HIS A C 1
ATOM 3242 O O . HIS A 1 424 ? 17.002 63.796 14.535 1.00 71.94 424 HIS A O 1
ATOM 3248 N N . HIS A 1 425 ? 15.660 62.222 15.401 1.00 67.31 425 HIS A N 1
ATOM 3249 C CA . HIS A 1 425 ? 16.680 61.702 16.325 1.00 67.31 425 HIS A CA 1
ATOM 3250 C C . HIS A 1 425 ? 17.889 61.097 15.592 1.00 67.31 425 HIS A C 1
ATOM 3252 O O . HIS A 1 425 ? 19.024 61.258 16.047 1.00 67.31 425 HIS A O 1
ATOM 3258 N N . HIS A 1 426 ? 17.678 60.451 14.440 1.00 62.47 426 HIS A N 1
ATOM 3259 C CA . HIS A 1 426 ? 18.783 59.989 13.596 1.00 62.47 426 HIS A CA 1
ATOM 3260 C C . HIS A 1 426 ? 19.574 61.155 12.992 1.00 62.47 426 HIS A C 1
ATOM 3262 O O . HIS A 1 426 ? 20.803 61.141 13.038 1.00 62.47 426 HIS A O 1
ATOM 3268 N N . GLN A 1 427 ? 18.900 62.190 12.480 1.00 59.97 427 GLN A N 1
ATOM 3269 C CA . GLN A 1 427 ? 19.577 63.359 11.908 1.00 59.97 427 GLN A CA 1
ATOM 3270 C C . GLN A 1 427 ? 20.445 64.089 12.946 1.00 59.97 427 GLN A C 1
ATOM 3272 O O . GLN A 1 427 ? 21.625 64.317 12.686 1.00 59.97 427 GLN A O 1
ATOM 3277 N N . PHE A 1 428 ? 19.939 64.337 14.160 1.00 53.09 428 PHE A N 1
ATOM 3278 C CA . PHE A 1 428 ? 20.743 64.952 15.229 1.00 53.09 428 PHE A CA 1
ATOM 3279 C C . PHE A 1 428 ? 21.967 64.110 15.638 1.00 53.09 428 PHE A C 1
ATOM 3281 O O . PHE A 1 428 ? 23.028 64.677 15.918 1.00 53.09 428 PHE A O 1
ATOM 3288 N N . ARG A 1 429 ? 21.870 62.770 15.619 1.00 52.00 429 ARG A N 1
ATOM 3289 C CA . ARG A 1 429 ? 23.022 61.880 15.870 1.00 52.00 429 ARG A CA 1
ATOM 3290 C C . ARG A 1 429 ? 24.060 61.876 14.746 1.00 52.00 429 ARG A C 1
ATOM 3292 O O . ARG A 1 429 ? 25.236 61.690 15.034 1.00 52.00 429 ARG A O 1
ATOM 3299 N N . HIS A 1 430 ? 23.665 62.079 13.489 1.00 51.66 430 HIS A N 1
ATOM 3300 C CA . HIS A 1 430 ? 24.613 62.119 12.367 1.00 51.66 430 HIS A CA 1
ATOM 3301 C C . HIS A 1 430 ? 25.247 63.502 12.141 1.00 51.66 430 HIS A C 1
ATOM 3303 O O . HIS A 1 430 ? 26.347 63.574 11.599 1.00 51.66 430 HIS A O 1
ATOM 3309 N N . SER A 1 431 ? 24.628 64.591 12.610 1.00 46.19 431 SER A N 1
ATOM 3310 C CA . SER A 1 431 ? 25.189 65.953 12.527 1.00 46.19 431 SER A CA 1
ATOM 3311 C C . SER A 1 431 ? 26.254 66.285 13.587 1.00 46.19 431 SER A C 1
ATOM 3313 O O . SER A 1 431 ? 26.766 67.400 13.597 1.00 46.19 431 SER A O 1
ATOM 3315 N N . SER A 1 432 ? 26.592 65.356 14.488 1.00 46.06 432 SER A N 1
ATOM 3316 C CA . SER A 1 432 ? 27.459 65.597 15.656 1.00 46.06 432 SER A CA 1
ATOM 3317 C C . SER A 1 432 ? 28.620 64.587 15.761 1.00 46.06 432 SER A C 1
ATOM 3319 O O . SER A 1 432 ? 28.867 64.020 16.823 1.00 46.06 432 SER A O 1
ATOM 3321 N N . GLY A 1 433 ? 29.326 64.336 14.643 1.00 34.12 433 GLY A N 1
ATOM 3322 C CA . GLY A 1 433 ? 30.237 63.181 14.513 1.00 34.12 433 GLY A CA 1
ATOM 3323 C C . GLY A 1 433 ? 31.680 63.384 14.012 1.00 34.12 433 GLY A C 1
ATOM 3324 O O . GLY A 1 433 ? 32.494 62.504 14.279 1.00 34.12 433 GLY A O 1
ATOM 3325 N N . THR A 1 434 ? 32.051 64.469 13.310 1.00 32.25 434 THR A N 1
ATOM 3326 C CA . THR A 1 434 ? 33.418 64.601 12.732 1.00 32.25 434 THR A CA 1
ATOM 3327 C C . THR A 1 434 ? 33.949 66.038 12.595 1.00 32.25 434 THR A C 1
ATOM 3329 O O . THR A 1 434 ? 33.814 66.655 11.540 1.00 32.25 434 THR A O 1
ATOM 3332 N N . SER A 1 435 ? 34.669 66.523 13.609 1.00 32.59 435 SER A N 1
ATOM 3333 C CA . SER A 1 435 ? 35.816 67.443 13.456 1.00 32.59 435 SER A CA 1
ATOM 3334 C C . SER A 1 435 ? 36.636 67.471 14.754 1.00 32.59 435 SER A C 1
ATOM 3336 O O . SER A 1 435 ? 36.087 67.263 15.833 1.00 32.59 435 SER A O 1
ATOM 3338 N N . SER A 1 436 ? 37.951 67.674 14.660 1.00 31.98 436 SER A N 1
ATOM 3339 C CA . SER A 1 436 ? 38.913 67.321 15.715 1.00 31.98 436 SER A CA 1
ATOM 3340 C C . SER A 1 436 ? 39.615 68.506 16.396 1.00 31.98 436 SER A C 1
ATOM 3342 O O . SER A 1 436 ? 39.829 69.539 15.769 1.00 31.98 436 SER A O 1
ATOM 3344 N N . SER A 1 437 ? 40.138 68.224 17.598 1.00 29.14 437 SER A N 1
ATOM 3345 C CA . SER A 1 437 ? 41.345 68.811 18.223 1.00 29.14 437 SER A CA 1
ATOM 3346 C C . SER A 1 437 ? 41.218 69.943 19.263 1.00 29.14 437 SER A C 1
ATOM 3348 O O . SER A 1 437 ? 40.561 70.957 19.072 1.00 29.14 437 SER A O 1
ATOM 3350 N N . SER A 1 438 ? 42.044 69.771 20.308 1.00 29.11 438 SER A N 1
ATOM 3351 C CA . SER A 1 438 ? 42.708 70.773 21.172 1.00 29.11 438 SER A CA 1
ATOM 3352 C C . SER A 1 438 ? 41.927 71.653 22.177 1.00 29.11 438 SER A C 1
ATOM 3354 O O . SER A 1 438 ? 41.324 72.654 21.825 1.00 29.11 438 SER A O 1
ATOM 3356 N N . ASN A 1 439 ? 42.225 71.374 23.458 1.00 29.20 439 ASN A N 1
ATOM 3357 C CA . ASN A 1 439 ? 42.579 72.309 24.548 1.00 29.20 439 ASN A CA 1
ATOM 3358 C C . ASN A 1 439 ? 41.542 73.225 25.259 1.00 29.20 439 ASN A C 1
ATOM 3360 O O . ASN A 1 439 ? 41.276 74.338 24.831 1.00 29.20 439 ASN A O 1
ATOM 3364 N N . GLN A 1 440 ? 41.288 72.835 26.523 1.00 29.95 440 GLN A N 1
ATOM 3365 C CA . GLN A 1 440 ? 41.530 73.607 27.769 1.00 29.95 440 GLN A CA 1
ATOM 3366 C C . GLN A 1 440 ? 40.511 74.616 28.359 1.00 29.95 440 GLN A C 1
ATOM 3368 O O . GLN A 1 440 ? 39.937 75.443 27.671 1.00 29.95 440 GLN A O 1
ATOM 3373 N N . GLN A 1 441 ? 40.494 74.593 29.711 1.00 29.41 441 GLN A N 1
ATOM 3374 C CA . GLN A 1 441 ? 40.029 75.602 30.694 1.00 29.41 441 GLN A CA 1
ATOM 3375 C C . GLN A 1 441 ? 38.492 75.813 30.789 1.00 29.41 441 GLN A C 1
ATOM 3377 O O . GLN A 1 441 ? 37.809 75.966 29.790 1.00 29.41 441 GLN A O 1
ATOM 3382 N N . GLN A 1 442 ? 37.858 75.526 31.944 1.00 29.55 442 GLN A N 1
ATOM 3383 C CA . GLN A 1 442 ? 37.686 76.367 33.163 1.00 29.55 442 GLN A CA 1
ATOM 3384 C C . GLN A 1 442 ? 36.847 77.640 32.900 1.00 29.55 442 GLN A C 1
ATOM 3386 O O . GLN A 1 442 ? 37.091 78.313 31.912 1.00 29.55 442 GLN A O 1
ATOM 3391 N N . GLN A 1 443 ? 35.875 78.071 33.723 1.00 32.09 443 GLN A N 1
ATOM 3392 C CA . GLN A 1 443 ? 35.491 77.797 35.136 1.00 32.09 443 GLN A CA 1
ATOM 3393 C C . GLN A 1 443 ? 33.944 78.083 35.286 1.00 32.09 443 GLN A C 1
ATOM 3395 O O . GLN A 1 443 ? 33.325 78.306 34.254 1.00 32.09 443 GLN A O 1
ATOM 3400 N N . GLN A 1 444 ? 33.168 78.099 36.396 1.00 30.50 444 GLN A N 1
ATOM 3401 C CA . GLN A 1 444 ? 33.308 78.077 37.875 1.00 30.50 444 GLN A CA 1
ATOM 3402 C C .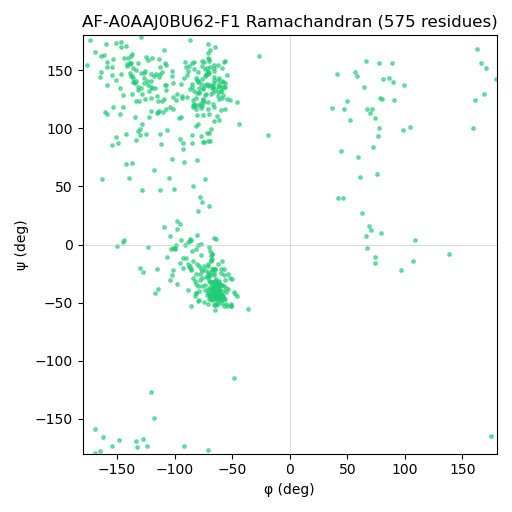 GLN A 1 444 ? 31.930 77.672 38.536 1.00 30.50 444 GLN A C 1
ATOM 3404 O O . GLN A 1 444 ? 31.020 77.259 37.830 1.00 30.50 444 GLN A O 1
ATOM 3409 N N . GLN A 1 445 ? 31.764 77.877 39.859 1.00 31.62 445 GLN A N 1
ATOM 3410 C CA . GLN A 1 445 ? 30.517 78.098 40.654 1.00 31.62 445 GLN A CA 1
ATOM 3411 C C . GLN A 1 445 ? 29.544 76.937 41.020 1.00 31.62 445 GLN A C 1
ATOM 3413 O O . GLN A 1 445 ? 28.589 76.646 40.316 1.00 31.62 445 GLN A O 1
ATOM 3418 N N . THR A 1 446 ? 29.778 76.362 42.219 1.00 30.25 446 THR A N 1
ATOM 3419 C CA . THR A 1 446 ? 28.922 76.369 43.455 1.00 30.25 446 THR A CA 1
ATOM 3420 C C . THR A 1 446 ? 27.381 76.201 43.380 1.00 30.25 446 THR A C 1
ATOM 3422 O O . THR A 1 446 ? 26.746 76.758 42.501 1.00 30.25 446 THR A O 1
ATOM 3425 N N . VAL A 1 447 ? 26.679 75.573 44.349 1.00 32.72 447 VAL A N 1
ATOM 3426 C CA . VAL A 1 447 ? 26.942 75.421 45.811 1.00 32.72 447 VAL A CA 1
ATOM 3427 C C . VAL A 1 447 ? 26.272 74.161 46.423 1.00 32.72 447 VAL A C 1
ATOM 3429 O O . VAL A 1 447 ? 25.179 73.830 45.990 1.00 32.72 447 VAL A O 1
ATOM 3432 N N . ALA A 1 448 ? 26.856 73.610 47.512 1.00 31.47 448 ALA A N 1
ATOM 3433 C CA . ALA A 1 448 ? 26.239 72.797 48.602 1.00 31.47 448 ALA A CA 1
ATOM 3434 C C . ALA A 1 448 ? 25.488 71.475 48.243 1.00 31.47 448 ALA A C 1
ATOM 3436 O O . ALA A 1 448 ? 24.795 71.396 47.243 1.00 31.47 448 ALA A O 1
ATOM 3437 N N . ALA A 1 449 ? 25.499 70.380 49.024 1.00 31.39 449 ALA A N 1
ATOM 3438 C CA . ALA A 1 449 ? 26.088 69.993 50.326 1.00 31.39 449 ALA A CA 1
ATOM 3439 C C . ALA A 1 449 ? 25.916 68.446 50.499 1.00 31.39 449 ALA A C 1
ATOM 3441 O O . ALA A 1 449 ? 25.096 67.873 49.789 1.00 31.39 449 ALA A O 1
ATOM 3442 N N . ALA A 1 450 ? 26.547 67.679 51.407 1.00 30.84 450 ALA A N 1
ATOM 3443 C CA . ALA A 1 450 ? 27.716 67.825 52.299 1.00 30.84 450 ALA A CA 1
ATOM 3444 C C . ALA A 1 450 ? 28.062 66.419 52.906 1.00 30.84 450 ALA A C 1
ATOM 3446 O O . ALA A 1 450 ? 27.630 65.405 52.371 1.00 30.84 450 ALA A O 1
ATOM 3447 N N . VAL A 1 451 ? 28.780 66.367 54.044 1.00 32.59 451 VAL A N 1
ATOM 3448 C CA . VAL A 1 451 ? 29.022 65.195 54.934 1.00 32.59 451 VAL A CA 1
ATOM 3449 C C . VAL A 1 451 ? 29.972 64.085 54.415 1.00 32.59 451 VAL A C 1
ATOM 3451 O O . VAL A 1 451 ? 29.584 63.031 53.927 1.00 32.59 451 VAL A O 1
ATOM 3454 N N . THR A 1 452 ? 31.260 64.359 54.641 1.00 31.19 452 THR A N 1
ATOM 3455 C CA . THR A 1 452 ? 32.405 63.476 54.995 1.00 31.19 452 THR A CA 1
ATOM 3456 C C . THR A 1 452 ? 32.099 62.162 55.753 1.00 31.19 452 THR A C 1
ATOM 3458 O O . THR A 1 452 ? 31.121 62.137 56.491 1.00 31.19 452 THR A O 1
ATOM 3461 N N . ALA A 1 453 ? 32.951 61.117 55.840 1.00 37.38 453 ALA A N 1
ATOM 3462 C CA . ALA A 1 453 ? 34.229 60.659 55.217 1.00 37.38 453 ALA A CA 1
ATOM 3463 C C . ALA A 1 453 ? 34.679 59.352 55.973 1.00 37.38 453 ALA A C 1
ATOM 3465 O O . ALA A 1 453 ? 33.879 58.879 56.782 1.00 37.38 453 ALA A O 1
ATOM 3466 N N . PRO A 1 454 ? 35.924 58.799 55.900 1.00 39.31 454 PRO A N 1
ATOM 3467 C CA . PRO A 1 454 ? 36.970 58.733 54.856 1.00 39.31 454 PRO A CA 1
ATOM 3468 C C . PRO A 1 454 ? 37.406 57.269 54.504 1.00 39.31 454 PRO A C 1
ATOM 3470 O O . PRO A 1 454 ? 36.860 56.300 55.020 1.00 39.31 454 PRO A O 1
ATOM 3473 N N . VAL A 1 455 ? 38.448 57.105 53.670 1.00 38.38 455 VAL A N 1
ATOM 3474 C CA . VAL A 1 455 ? 39.149 55.829 53.353 1.00 38.38 455 VAL A CA 1
ATOM 3475 C C . VAL A 1 455 ? 40.671 56.003 53.530 1.00 38.38 455 VAL A C 1
ATOM 3477 O O . VAL A 1 455 ? 41.175 57.090 53.244 1.00 38.38 455 VAL A O 1
ATOM 3480 N N . PRO A 1 456 ? 41.420 54.959 53.945 1.00 42.69 456 PRO A N 1
ATOM 3481 C CA . PRO A 1 456 ? 42.756 54.707 53.371 1.00 42.69 456 PRO A CA 1
ATOM 3482 C C . PRO A 1 456 ? 43.051 53.208 53.053 1.00 42.69 456 PRO A C 1
ATOM 3484 O O . PRO A 1 456 ? 42.304 52.347 53.516 1.00 42.69 456 PRO A O 1
ATOM 3487 N N . PRO A 1 457 ? 44.090 52.873 52.239 1.00 41.53 457 PRO A N 1
ATOM 3488 C CA . PRO A 1 457 ? 44.177 51.577 51.544 1.00 41.53 457 PRO A CA 1
ATOM 3489 C C . PRO A 1 457 ? 45.437 50.703 51.895 1.00 41.53 457 PRO A C 1
ATOM 3491 O O . PRO A 1 457 ? 45.558 50.370 53.069 1.00 41.53 457 PRO A O 1
ATOM 3494 N N . PRO A 1 458 ? 46.303 50.185 50.980 1.00 48.03 458 PRO A N 1
ATOM 3495 C CA . PRO A 1 458 ? 46.721 48.762 50.946 1.00 48.03 458 PRO A CA 1
ATOM 3496 C C . PRO A 1 458 ? 48.265 48.617 51.168 1.00 48.03 458 PRO A C 1
ATOM 3498 O O . PRO A 1 458 ? 48.822 49.522 51.791 1.00 48.03 458 PRO A O 1
ATOM 3501 N N . PRO A 1 459 ? 49.039 47.626 50.638 1.00 46.38 459 PRO A N 1
ATOM 3502 C CA . PRO A 1 459 ? 48.749 46.309 50.025 1.00 46.38 459 PRO A CA 1
ATOM 3503 C C . PRO A 1 459 ? 49.630 45.145 50.574 1.00 46.38 459 PRO A C 1
ATOM 3505 O O . PRO A 1 459 ? 50.500 45.367 51.409 1.00 46.38 459 PRO A O 1
ATOM 3508 N N . GLN A 1 460 ? 49.524 43.934 49.995 1.00 29.08 460 GLN A N 1
ATOM 3509 C CA . GLN A 1 460 ? 50.708 43.143 49.576 1.00 29.08 460 GLN A CA 1
ATOM 3510 C C . GLN A 1 460 ? 50.368 42.033 48.555 1.00 29.08 460 GLN A C 1
ATOM 3512 O O . GLN A 1 460 ? 49.202 41.723 48.324 1.00 29.08 460 GLN A O 1
ATOM 3517 N N . THR A 1 461 ? 51.392 41.514 47.867 1.00 28.08 461 THR A N 1
ATOM 3518 C CA . THR A 1 461 ? 51.317 40.717 46.624 1.00 28.08 461 THR A CA 1
ATOM 3519 C C . THR A 1 461 ? 51.652 39.234 46.807 1.00 28.08 461 THR A C 1
ATOM 3521 O O . THR A 1 461 ? 52.471 38.900 47.656 1.00 28.08 461 THR A O 1
ATOM 3524 N N . GLN A 1 462 ? 51.150 38.371 45.905 1.00 28.94 462 GLN A N 1
ATOM 3525 C CA . GLN A 1 462 ? 51.986 37.416 45.145 1.00 28.94 462 GLN A CA 1
ATOM 3526 C C . GLN A 1 462 ? 51.242 36.809 43.929 1.00 28.94 462 GLN A C 1
ATOM 3528 O O . GLN A 1 462 ? 50.162 37.278 43.575 1.00 28.94 462 GLN A O 1
ATOM 3533 N N . ASN A 1 463 ? 51.895 35.898 43.195 1.00 27.89 463 ASN A N 1
ATOM 3534 C CA . ASN A 1 463 ? 51.772 35.743 41.736 1.00 27.89 463 ASN A CA 1
ATOM 3535 C C . ASN A 1 463 ? 51.174 34.398 41.264 1.00 27.89 463 ASN A C 1
ATOM 3537 O O . ASN A 1 463 ? 51.563 33.359 41.783 1.00 27.89 463 ASN A O 1
ATOM 3541 N N . GLN A 1 464 ? 50.423 34.450 40.148 1.00 27.33 464 GLN A N 1
ATOM 3542 C CA . GLN A 1 464 ? 50.212 33.365 39.152 1.00 27.33 464 GLN A CA 1
ATOM 3543 C C . GLN A 1 464 ? 49.441 32.106 39.655 1.00 27.33 464 GLN A C 1
ATOM 3545 O O . GLN A 1 464 ? 49.297 31.880 40.846 1.00 27.33 464 GLN A O 1
ATOM 3550 N N . THR A 1 465 ? 48.806 31.268 38.821 1.00 27.03 465 THR A N 1
ATOM 3551 C CA . THR A 1 465 ? 48.830 31.114 37.345 1.00 27.03 465 THR A CA 1
ATOM 3552 C C . THR A 1 465 ? 47.405 30.888 36.792 1.00 27.03 465 THR A C 1
ATOM 3554 O O . THR A 1 465 ? 46.497 30.538 37.542 1.00 27.03 465 THR A O 1
ATOM 3557 N N . GLN A 1 466 ? 47.179 31.080 35.487 1.00 30.44 466 GLN A N 1
ATOM 3558 C CA . GLN A 1 466 ? 45.872 30.867 34.841 1.00 30.44 466 GLN A CA 1
ATOM 3559 C C . GLN A 1 466 ? 45.577 29.389 34.524 1.00 30.44 466 GLN A C 1
ATOM 3561 O O . GLN A 1 466 ? 46.439 28.683 34.007 1.00 30.44 466 GLN A O 1
ATOM 3566 N N . ALA A 1 467 ? 44.317 28.974 34.699 1.00 28.06 467 ALA A N 1
ATOM 3567 C CA . ALA A 1 467 ? 43.726 27.811 34.031 1.00 28.06 467 ALA A CA 1
ATOM 3568 C C . ALA A 1 467 ? 42.225 28.061 33.776 1.00 28.06 467 ALA A C 1
ATOM 3570 O O . ALA A 1 467 ? 41.431 28.171 34.712 1.00 28.06 467 ALA A O 1
ATOM 3571 N N . THR A 1 468 ? 41.816 28.188 32.511 1.00 34.91 468 THR A N 1
ATOM 3572 C CA . THR A 1 468 ? 40.427 28.503 32.127 1.00 34.91 468 THR A CA 1
ATOM 3573 C C . THR A 1 468 ? 39.551 27.253 32.052 1.00 34.91 468 THR A C 1
ATOM 3575 O O . THR A 1 468 ? 39.368 26.678 30.981 1.00 34.91 468 THR A O 1
ATOM 3578 N N . ALA A 1 469 ? 38.964 26.853 33.180 1.00 35.19 469 ALA A N 1
ATOM 3579 C CA . ALA A 1 469 ? 37.909 25.839 33.214 1.00 35.19 469 ALA A CA 1
ATOM 3580 C C . ALA A 1 469 ? 36.531 26.460 32.901 1.00 35.19 469 ALA A C 1
ATOM 3582 O O . ALA A 1 469 ? 36.066 27.356 33.611 1.00 35.19 469 ALA A O 1
ATOM 3583 N N . GLN A 1 470 ? 35.854 25.979 31.853 1.00 37.16 470 GLN A N 1
ATOM 3584 C CA . GLN A 1 470 ? 34.474 26.379 31.555 1.00 37.16 470 GLN A CA 1
ATOM 3585 C C . GLN A 1 470 ? 33.517 25.858 32.640 1.00 37.16 470 GLN A C 1
ATOM 3587 O O . GLN A 1 470 ? 33.577 24.692 33.029 1.00 37.16 470 GLN A O 1
ATOM 3592 N N . ARG A 1 471 ? 32.605 26.711 33.120 1.00 38.38 471 ARG A N 1
ATOM 3593 C CA . ARG A 1 471 ? 31.566 26.312 34.083 1.00 38.38 471 ARG A CA 1
ATOM 3594 C C . ARG A 1 471 ? 30.489 25.480 33.387 1.00 38.38 471 ARG A C 1
ATOM 3596 O O . ARG A 1 471 ? 29.933 25.916 32.382 1.00 38.38 471 ARG A O 1
ATOM 3603 N N . SER A 1 472 ? 30.167 24.312 33.939 1.00 50.69 472 SER A N 1
ATOM 3604 C CA . SER A 1 472 ? 29.067 23.476 33.450 1.00 50.69 472 SER A CA 1
ATOM 3605 C C . SER A 1 472 ? 27.700 24.032 33.876 1.00 50.69 472 SER A C 1
ATOM 3607 O O . SER A 1 472 ? 27.566 24.701 34.902 1.00 50.69 472 SER A O 1
ATOM 3609 N N . LEU A 1 473 ? 26.658 23.720 33.096 1.00 41.94 473 LEU A N 1
ATOM 3610 C CA . LEU A 1 473 ? 25.282 24.215 33.286 1.00 41.94 473 LEU A CA 1
ATOM 3611 C C . LEU A 1 473 ? 24.644 23.864 34.647 1.00 41.94 473 LEU A C 1
ATOM 3613 O O . LEU A 1 473 ? 23.638 24.463 35.027 1.00 41.94 473 LEU A O 1
ATOM 3617 N N . HIS A 1 474 ? 25.230 22.936 35.406 1.00 44.41 474 HIS A N 1
ATOM 3618 C CA . HIS A 1 474 ? 24.713 22.507 36.706 1.00 44.41 474 HIS A CA 1
ATOM 3619 C C . HIS A 1 474 ? 24.759 23.606 37.781 1.00 44.41 474 HIS A C 1
ATOM 3621 O O . HIS A 1 474 ? 23.919 23.594 38.679 1.00 44.41 474 HIS A O 1
ATOM 3627 N N . SER A 1 475 ? 25.647 24.607 37.669 1.00 46.69 475 SER A N 1
ATOM 3628 C CA . SER A 1 475 ? 25.681 25.726 38.629 1.00 46.69 475 SER A CA 1
ATOM 3629 C C . SER A 1 475 ? 24.570 26.768 38.423 1.00 46.69 475 SER A C 1
ATOM 3631 O O . SER A 1 475 ? 24.556 27.769 39.133 1.00 46.69 475 SER A O 1
ATOM 3633 N N . PHE A 1 476 ? 23.687 26.593 37.433 1.00 47.47 476 PHE A N 1
ATOM 3634 C CA . PHE A 1 476 ? 22.595 27.532 37.143 1.00 47.47 476 PHE A CA 1
ATOM 3635 C C . PHE A 1 476 ? 21.260 27.124 37.795 1.00 47.47 476 PHE A C 1
ATOM 3637 O O . PHE A 1 476 ? 20.357 27.947 37.903 1.00 47.47 476 PHE A O 1
ATOM 3644 N N . TRP A 1 477 ? 21.132 25.867 38.243 1.00 43.06 477 TRP A N 1
ATOM 3645 C CA . TRP A 1 477 ? 19.847 25.278 38.655 1.00 43.06 477 TRP A CA 1
ATOM 3646 C C . TRP A 1 477 ? 19.798 24.730 40.093 1.00 43.06 477 TRP A C 1
ATOM 3648 O O . TRP A 1 477 ? 18.737 24.280 40.513 1.00 43.06 477 TRP A O 1
ATOM 3658 N N . ASN A 1 478 ? 20.903 24.774 40.855 1.00 44.53 478 ASN A N 1
ATOM 3659 C CA . ASN A 1 478 ? 20.977 24.370 42.276 1.00 44.53 478 ASN A CA 1
ATOM 3660 C C . ASN A 1 478 ? 20.299 23.020 42.614 1.00 44.53 478 ASN A C 1
ATOM 3662 O O . ASN A 1 478 ? 19.662 22.867 43.656 1.00 44.53 478 ASN A O 1
ATOM 3666 N N . LEU A 1 479 ? 20.444 22.026 41.734 1.00 42.50 479 LEU A N 1
ATOM 3667 C CA . LEU A 1 479 ? 19.890 20.687 41.942 1.00 42.50 479 LEU A CA 1
ATOM 3668 C C . LEU A 1 479 ? 20.803 19.857 42.868 1.00 42.50 479 LEU A C 1
ATOM 3670 O O . LEU A 1 479 ? 22.006 19.786 42.601 1.00 42.50 479 LEU A O 1
ATOM 3674 N N . PRO A 1 480 ? 20.274 19.199 43.920 1.00 42.00 480 PRO A N 1
ATOM 3675 C CA . PRO A 1 480 ? 21.055 18.283 44.750 1.00 42.00 480 PRO A CA 1
ATOM 3676 C C . PRO A 1 480 ? 21.583 17.083 43.953 1.00 42.00 480 PRO A C 1
ATOM 3678 O O . PRO A 1 480 ? 20.874 16.520 43.119 1.00 42.00 480 PRO A O 1
ATOM 3681 N N . ALA A 1 481 ? 22.811 16.651 44.248 1.00 44.19 481 ALA A N 1
ATOM 3682 C CA . ALA A 1 481 ? 23.353 15.404 43.713 1.00 44.19 481 ALA A CA 1
ATOM 3683 C C . ALA A 1 481 ? 22.746 14.182 44.442 1.00 44.19 481 ALA A C 1
ATOM 3685 O O . ALA A 1 481 ? 22.547 14.246 45.659 1.00 44.19 481 ALA A O 1
ATOM 3686 N N . PRO A 1 482 ? 22.465 13.065 43.743 1.00 39.38 482 PRO A N 1
ATOM 3687 C CA . PRO A 1 482 ? 21.979 11.842 44.377 1.00 39.38 482 PRO A CA 1
ATOM 3688 C C . PRO A 1 482 ? 23.082 11.167 45.220 1.00 39.38 482 PRO A C 1
ATOM 3690 O O . PRO A 1 482 ? 24.257 11.231 44.850 1.00 39.38 482 PRO A O 1
ATOM 3693 N N . PRO A 1 483 ? 22.735 10.496 46.336 1.00 38.66 483 PRO A N 1
ATOM 3694 C CA . PRO A 1 483 ? 23.713 9.857 47.213 1.00 38.66 483 PRO A CA 1
ATOM 3695 C C . PRO A 1 483 ? 24.343 8.610 46.575 1.00 38.66 483 PRO A C 1
ATOM 3697 O O . PRO A 1 483 ? 23.659 7.750 46.016 1.00 38.66 483 PRO A O 1
ATOM 3700 N N . THR A 1 484 ? 25.663 8.482 46.709 1.00 32.72 484 THR A N 1
ATOM 3701 C CA . THR A 1 484 ? 26.437 7.325 46.247 1.00 32.72 484 THR A CA 1
ATOM 3702 C C . THR A 1 484 ? 26.167 6.092 47.114 1.00 32.72 484 THR A C 1
ATOM 3704 O O . THR A 1 484 ? 26.498 6.053 48.297 1.00 32.72 484 THR A O 1
ATOM 3707 N N . SER A 1 485 ? 25.603 5.040 46.518 1.00 33.69 485 SER A N 1
ATOM 3708 C CA . SER A 1 485 ? 25.434 3.746 47.193 1.00 33.69 485 SER A CA 1
ATOM 3709 C C . SER A 1 485 ? 26.712 2.915 47.074 1.00 33.69 485 SER A C 1
ATOM 3711 O O . SER A 1 485 ? 27.148 2.609 45.967 1.00 33.69 485 SER A O 1
ATOM 3713 N N . SER A 1 486 ? 27.316 2.553 48.207 1.00 32.81 486 SER A N 1
ATOM 3714 C CA . SER A 1 486 ? 28.575 1.798 48.260 1.00 32.81 486 SER A CA 1
ATOM 3715 C C . SER A 1 486 ? 28.478 0.619 49.231 1.00 32.81 486 SER A C 1
ATOM 3717 O O . SER A 1 486 ? 28.634 0.756 50.441 1.00 32.81 486 SER A O 1
ATOM 3719 N N . THR A 1 487 ? 28.216 -0.579 48.704 1.00 30.95 487 THR A N 1
ATOM 3720 C CA . THR A 1 487 ? 28.386 -1.840 49.443 1.00 30.95 487 THR A CA 1
ATOM 3721 C C . THR A 1 487 ? 28.641 -2.976 48.456 1.00 30.95 487 THR A C 1
ATOM 3723 O O . THR A 1 487 ? 27.786 -3.282 47.632 1.00 30.95 487 THR A O 1
ATOM 3726 N N . ILE A 1 488 ? 29.805 -3.618 48.560 1.00 33.38 488 ILE A N 1
ATOM 3727 C CA . ILE A 1 488 ? 30.077 -4.927 47.954 1.00 33.38 488 ILE A CA 1
ATOM 3728 C C . ILE A 1 488 ? 30.296 -5.895 49.115 1.00 33.38 488 ILE A C 1
ATOM 3730 O O . ILE A 1 488 ? 31.152 -5.651 49.964 1.00 33.38 488 ILE A O 1
ATOM 3734 N N . ALA A 1 489 ? 29.520 -6.976 49.158 1.00 31.89 489 ALA A N 1
ATOM 3735 C CA . ALA A 1 489 ? 29.708 -8.073 50.103 1.00 31.89 489 ALA A CA 1
ATOM 3736 C C . ALA A 1 489 ? 30.409 -9.252 49.397 1.00 31.89 489 ALA A C 1
ATOM 3738 O O . ALA A 1 489 ? 30.077 -9.536 48.244 1.00 31.89 489 ALA A O 1
ATOM 3739 N N . PRO A 1 490 ? 31.369 -9.940 50.041 1.00 34.34 490 PRO A N 1
ATOM 3740 C CA . PRO A 1 490 ? 32.088 -11.050 49.423 1.00 34.34 490 PRO A CA 1
ATOM 3741 C C . PRO A 1 490 ? 31.245 -12.334 49.383 1.00 34.34 490 PRO A C 1
ATOM 3743 O O . PRO A 1 490 ? 30.588 -12.698 50.358 1.00 34.34 490 PRO A O 1
ATOM 3746 N N . SER A 1 491 ? 31.306 -13.052 48.261 1.00 31.36 491 SER A N 1
ATOM 3747 C CA . SER A 1 491 ? 30.696 -14.375 48.078 1.00 31.36 491 SER A CA 1
ATOM 3748 C C . SER A 1 491 ? 31.585 -15.512 48.624 1.00 31.36 491 SER A C 1
ATOM 3750 O O . SER A 1 491 ? 32.812 -15.386 48.596 1.00 31.36 491 SER A O 1
ATOM 3752 N N . PRO A 1 492 ? 31.007 -16.641 49.084 1.00 34.28 492 PRO A N 1
ATOM 3753 C CA . PRO A 1 492 ? 31.764 -17.783 49.605 1.00 34.28 492 PRO A CA 1
ATOM 3754 C C . PRO A 1 492 ? 32.530 -18.553 48.506 1.00 34.28 492 PRO A C 1
ATOM 3756 O O . PRO A 1 492 ? 32.184 -18.453 47.327 1.00 34.28 492 PRO A O 1
ATOM 3759 N N . PRO A 1 493 ? 33.560 -19.346 48.866 1.00 34.75 493 PRO A N 1
ATOM 3760 C CA . PRO A 1 493 ? 34.405 -20.042 47.898 1.00 34.75 493 PRO A CA 1
ATOM 3761 C C . PRO A 1 493 ? 33.714 -21.265 47.276 1.00 34.75 493 PRO A C 1
ATOM 3763 O O . PRO A 1 493 ? 33.320 -22.200 47.973 1.00 34.75 493 PRO A O 1
ATOM 3766 N N . THR A 1 494 ? 33.644 -21.308 45.947 1.00 33.31 494 THR A N 1
ATOM 3767 C CA . THR A 1 494 ? 33.258 -22.503 45.181 1.00 33.31 494 THR A CA 1
ATOM 3768 C C . THR A 1 494 ? 34.453 -23.426 44.936 1.00 33.31 494 THR A C 1
ATOM 3770 O O . THR A 1 494 ? 35.544 -22.972 44.587 1.00 33.31 494 THR A O 1
ATOM 3773 N N . HIS A 1 495 ? 34.243 -24.738 45.069 1.00 31.48 495 HIS A N 1
ATOM 3774 C CA . HIS A 1 495 ? 35.259 -25.747 44.754 1.00 31.48 495 HIS A CA 1
ATOM 3775 C C . HIS A 1 495 ? 35.653 -25.700 43.268 1.00 31.48 495 HIS A C 1
ATOM 3777 O O . HIS A 1 495 ? 34.791 -25.675 42.391 1.00 31.48 495 HIS A O 1
ATOM 3783 N N . ARG A 1 496 ? 36.960 -25.773 42.978 1.00 31.38 496 ARG A N 1
ATOM 3784 C CA . ARG A 1 496 ? 37.464 -26.020 41.618 1.00 31.38 496 ARG A CA 1
ATOM 3785 C C . ARG A 1 496 ? 37.124 -27.450 41.187 1.00 31.38 496 ARG A C 1
ATOM 3787 O O . ARG A 1 496 ? 37.849 -28.382 41.527 1.00 31.38 496 ARG A O 1
ATOM 3794 N N . ALA A 1 497 ? 36.061 -27.604 40.405 1.00 36.19 497 ALA A N 1
ATOM 3795 C CA . ALA A 1 497 ? 35.943 -28.732 39.487 1.00 36.19 497 ALA A CA 1
ATOM 3796 C C . ALA A 1 497 ? 36.972 -28.584 38.348 1.00 36.19 497 ALA A C 1
ATOM 3798 O O . ALA A 1 497 ? 37.390 -27.472 38.013 1.00 36.19 497 ALA A O 1
ATOM 3799 N N . SER A 1 498 ? 37.406 -29.703 37.768 1.00 46.72 498 SER A N 1
ATOM 3800 C CA . SER A 1 498 ? 38.350 -29.719 36.646 1.00 46.72 498 SER A CA 1
ATOM 3801 C C . SER A 1 498 ? 37.734 -29.075 35.401 1.00 46.72 498 SER A C 1
ATOM 3803 O O . SER A 1 498 ? 36.615 -29.416 35.027 1.00 46.72 498 SER A O 1
ATOM 3805 N N . ALA A 1 499 ? 38.468 -28.181 34.733 1.00 58.97 499 ALA A N 1
ATOM 3806 C CA . ALA A 1 499 ? 38.021 -27.621 33.460 1.00 58.97 499 ALA A CA 1
ATOM 3807 C C . ALA A 1 499 ? 37.987 -28.717 32.367 1.00 58.97 499 ALA A C 1
ATOM 3809 O O . ALA A 1 499 ? 38.939 -29.501 32.277 1.00 58.97 499 ALA A O 1
ATOM 3810 N N . PRO A 1 500 ? 36.925 -28.793 31.543 1.00 64.94 500 PRO A N 1
ATOM 3811 C CA . PRO A 1 500 ? 36.794 -29.808 30.502 1.00 64.94 500 PRO A CA 1
ATOM 3812 C C . PRO A 1 500 ? 37.820 -29.590 29.383 1.00 64.94 500 PRO A C 1
ATOM 3814 O O . PRO A 1 500 ? 37.960 -28.495 28.842 1.00 64.94 500 PRO A O 1
ATOM 3817 N N . THR A 1 501 ? 38.547 -30.649 29.029 1.00 72.00 501 THR A N 1
ATOM 3818 C CA . THR A 1 501 ? 39.677 -30.596 28.083 1.00 72.00 501 THR A CA 1
ATOM 3819 C C . THR A 1 501 ? 39.289 -30.828 26.624 1.00 72.00 501 THR A C 1
ATOM 3821 O O . THR A 1 501 ? 40.107 -30.593 25.735 1.00 72.00 501 THR A O 1
ATOM 3824 N N . HIS A 1 502 ? 38.066 -31.288 26.362 1.00 80.62 502 HIS A N 1
ATOM 3825 C CA . HIS A 1 502 ? 37.576 -31.707 25.051 1.00 80.62 502 HIS A CA 1
ATOM 3826 C C . HIS A 1 502 ? 36.121 -31.275 24.845 1.00 80.62 502 HIS A C 1
ATOM 3828 O O . HIS A 1 502 ? 35.370 -31.102 25.803 1.00 80.62 502 HIS A O 1
ATOM 3834 N N . CYS A 1 503 ? 35.734 -31.094 23.585 1.00 82.25 503 CYS A N 1
ATOM 3835 C CA . CYS A 1 503 ? 34.373 -30.770 23.194 1.00 82.25 503 CYS A CA 1
ATOM 3836 C C . CYS A 1 503 ? 33.459 -31.990 23.352 1.00 82.25 503 CYS A C 1
ATOM 3838 O O . CYS A 1 503 ? 33.748 -33.053 22.808 1.00 82.25 503 CYS A O 1
ATOM 3840 N N . GLU A 1 504 ? 32.327 -31.828 24.029 1.00 83.31 504 GLU A N 1
ATOM 3841 C CA . GLU A 1 504 ? 31.368 -32.917 24.269 1.00 83.31 504 GLU A CA 1
ATOM 3842 C C . GLU A 1 504 ? 30.559 -33.302 23.019 1.00 83.31 504 GLU A C 1
ATOM 3844 O O . GLU A 1 504 ? 30.062 -34.423 22.935 1.00 83.31 504 GLU A O 1
ATOM 3849 N N . ASP A 1 505 ? 30.452 -32.401 22.035 1.00 82.19 505 ASP A N 1
ATOM 3850 C CA . ASP A 1 505 ? 29.710 -32.633 20.789 1.00 82.19 505 ASP A CA 1
ATOM 3851 C C . ASP A 1 505 ? 30.604 -33.186 19.646 1.00 82.19 505 ASP A C 1
ATOM 3853 O O . ASP A 1 505 ? 30.076 -33.791 18.714 1.00 82.19 505 ASP A O 1
ATOM 3857 N N . CYS A 1 506 ? 31.941 -33.022 19.690 1.00 82.19 506 CYS A N 1
ATOM 3858 C CA . CYS A 1 506 ? 32.851 -33.480 18.614 1.00 82.19 506 CYS A CA 1
ATOM 3859 C C . CYS A 1 506 ? 34.242 -34.007 19.040 1.00 82.19 506 CYS A C 1
ATOM 3861 O O . CYS A 1 506 ? 35.066 -34.332 18.185 1.00 82.19 506 CYS A O 1
ATOM 3863 N N . GLY A 1 507 ? 34.558 -34.066 20.335 1.00 77.19 507 GLY A N 1
ATOM 3864 C CA . GLY A 1 507 ? 35.825 -34.591 20.866 1.00 77.19 507 GLY A CA 1
ATOM 3865 C C . GLY A 1 507 ? 37.069 -33.706 20.682 1.00 77.19 507 GLY A C 1
ATOM 3866 O O . GLY A 1 507 ? 38.099 -33.988 21.292 1.00 77.19 507 GLY A O 1
ATOM 3867 N N . THR A 1 508 ? 37.014 -32.628 19.889 1.00 80.12 508 THR A N 1
ATOM 3868 C CA . THR A 1 508 ? 38.163 -31.723 19.673 1.00 80.12 508 THR A CA 1
ATOM 3869 C C . THR A 1 508 ? 38.619 -31.058 20.977 1.00 80.12 508 THR A C 1
ATOM 3871 O O . THR A 1 508 ? 37.791 -30.593 21.759 1.00 80.12 508 THR A O 1
ATOM 3874 N N . GLY A 1 509 ? 39.934 -30.993 21.211 1.00 76.69 509 GLY A N 1
ATOM 3875 C CA . GLY A 1 509 ? 40.515 -30.386 22.412 1.00 76.69 509 GLY A CA 1
ATOM 3876 C C . GLY A 1 509 ? 40.182 -28.895 22.560 1.00 76.69 509 GLY A C 1
ATOM 3877 O O . GLY A 1 509 ? 40.239 -28.147 21.590 1.00 76.69 509 GLY A O 1
ATOM 3878 N N . LEU A 1 510 ? 39.866 -28.458 23.783 1.00 69.38 510 LEU A N 1
ATOM 3879 C CA . LEU A 1 510 ? 39.477 -27.075 24.116 1.00 69.38 510 LEU A CA 1
ATOM 3880 C C . LEU A 1 510 ? 40.643 -26.233 24.678 1.00 69.38 510 LEU A C 1
ATOM 3882 O O . LEU A 1 510 ? 40.429 -25.246 25.377 1.00 69.38 510 LEU A O 1
ATOM 3886 N N . GLY A 1 511 ? 41.886 -26.647 24.420 1.00 57.72 511 GLY A N 1
ATOM 3887 C CA . GLY A 1 511 ? 43.091 -25.975 24.912 1.00 57.72 511 GLY A CA 1
ATOM 3888 C C . GLY A 1 511 ? 43.623 -24.888 23.962 1.00 57.72 511 GLY A C 1
ATOM 3889 O O . GLY A 1 511 ? 43.453 -25.005 22.745 1.00 57.72 511 GLY A O 1
ATOM 3890 N N . PRO A 1 512 ? 44.322 -23.860 24.482 1.00 47.06 512 PRO A N 1
ATOM 3891 C CA . PRO A 1 512 ? 44.995 -22.860 23.654 1.00 47.06 512 PRO A CA 1
ATOM 3892 C C . PRO A 1 512 ? 46.140 -23.517 22.865 1.00 47.06 512 PRO A C 1
ATOM 3894 O O . PRO A 1 512 ? 47.168 -23.876 23.436 1.00 47.06 512 PRO A O 1
ATOM 3897 N N . GLY A 1 513 ? 45.938 -23.702 21.557 1.00 45.66 513 GLY A N 1
ATOM 3898 C CA . GLY A 1 513 ? 46.893 -24.354 20.648 1.00 45.66 513 GLY A CA 1
ATOM 3899 C C . GLY A 1 513 ? 46.275 -25.325 19.629 1.00 45.66 513 GLY A C 1
ATOM 3900 O O . GLY A 1 513 ? 46.979 -25.787 18.736 1.00 45.66 513 GLY A O 1
ATOM 3901 N N . ALA A 1 514 ? 44.977 -25.636 19.725 1.00 37.94 514 ALA A N 1
ATOM 3902 C CA . ALA A 1 514 ? 44.289 -26.528 18.788 1.00 37.94 514 ALA A CA 1
ATOM 3903 C C . ALA A 1 514 ? 43.614 -25.766 1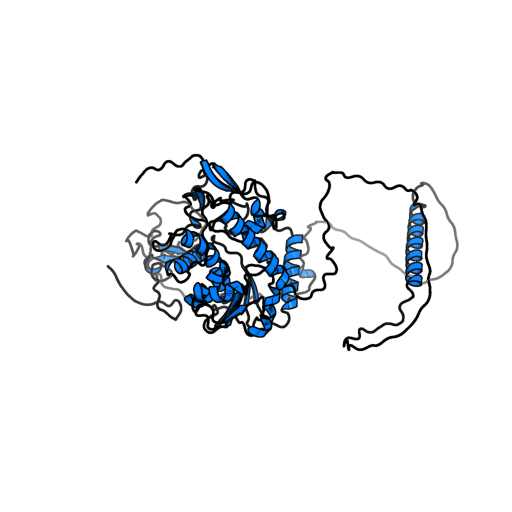7.623 1.00 37.94 514 ALA A C 1
ATOM 3905 O O . ALA A 1 514 ? 42.407 -25.539 17.647 1.00 37.94 514 ALA A O 1
ATOM 3906 N N . GLY A 1 515 ? 44.392 -25.426 16.589 1.00 35.44 515 GLY A N 1
ATOM 3907 C CA . GLY A 1 515 ? 43.889 -24.891 15.312 1.00 35.44 515 GLY A CA 1
ATOM 3908 C C . GLY A 1 515 ? 44.099 -23.385 15.131 1.00 35.44 515 GLY A C 1
ATOM 3909 O O . GLY A 1 515 ? 43.335 -22.575 15.646 1.00 35.44 515 GLY A O 1
ATOM 3910 N N . ASP A 1 516 ? 45.127 -23.030 14.361 1.00 33.28 516 ASP A N 1
ATOM 3911 C CA . ASP A 1 516 ? 45.395 -21.667 13.892 1.00 33.28 516 ASP A CA 1
ATOM 3912 C C . ASP A 1 516 ? 44.439 -21.269 12.752 1.00 33.28 516 ASP A C 1
ATOM 3914 O O . ASP A 1 516 ? 44.361 -21.961 11.735 1.00 33.28 516 ASP A O 1
ATOM 3918 N N . ALA A 1 517 ? 43.735 -20.150 12.947 1.00 32.78 517 ALA A N 1
ATOM 3919 C CA . ALA A 1 517 ? 43.220 -19.266 11.898 1.00 32.78 517 ALA A CA 1
ATOM 3920 C C . ALA A 1 517 ? 42.837 -17.900 12.519 1.00 32.78 517 ALA A C 1
ATOM 3922 O O . ALA A 1 517 ? 41.678 -17.482 12.470 1.00 32.78 517 ALA A O 1
ATOM 3923 N N . SER A 1 518 ? 43.777 -17.231 13.197 1.00 36.06 518 SER A N 1
ATOM 3924 C CA . SER A 1 518 ? 43.482 -16.013 13.974 1.00 36.06 518 SER A CA 1
ATOM 3925 C C . SER A 1 518 ? 43.407 -14.733 13.129 1.00 36.06 518 SER A C 1
ATOM 3927 O O . SER A 1 518 ? 44.378 -14.352 12.477 1.00 36.06 518 SER A O 1
ATOM 3929 N N . MET A 1 519 ? 42.292 -14.009 13.250 1.00 36.66 519 MET A N 1
ATOM 3930 C CA . MET A 1 519 ? 42.184 -12.565 13.004 1.00 36.66 519 MET A CA 1
ATOM 3931 C C . MET A 1 519 ? 41.515 -11.955 14.240 1.00 36.66 519 MET A C 1
ATOM 3933 O O . MET A 1 519 ? 40.318 -12.147 14.450 1.00 36.66 519 MET A O 1
ATOM 3937 N N . ASP A 1 520 ? 42.299 -11.294 15.092 1.00 36.78 520 ASP A N 1
ATOM 3938 C CA . ASP A 1 520 ? 41.828 -10.794 16.386 1.00 36.78 520 ASP A CA 1
ATOM 3939 C C . ASP A 1 520 ? 40.923 -9.560 16.260 1.00 36.78 520 ASP A C 1
ATOM 3941 O O . ASP A 1 520 ? 41.239 -8.606 15.547 1.00 36.78 520 ASP A O 1
ATOM 3945 N N . VAL A 1 521 ? 39.843 -9.548 17.047 1.00 36.00 521 VAL A N 1
ATOM 3946 C CA . VAL A 1 521 ? 39.096 -8.337 17.414 1.00 36.00 521 VAL A CA 1
ATOM 3947 C C . VAL A 1 521 ? 38.815 -8.376 18.919 1.00 36.00 521 VAL A C 1
ATOM 3949 O O . VAL A 1 521 ? 38.024 -9.185 19.397 1.00 36.00 521 VAL A O 1
ATOM 3952 N N . ASP A 1 522 ? 39.495 -7.491 19.645 1.00 33.31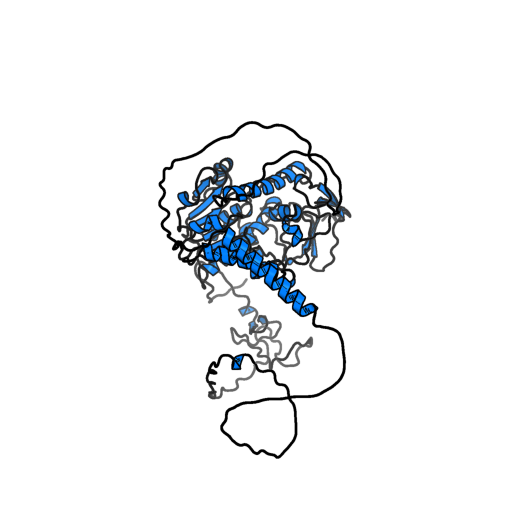 522 ASP A N 1
ATOM 3953 C CA . ASP A 1 522 ? 39.169 -6.958 20.974 1.00 33.31 522 ASP A CA 1
ATOM 3954 C C . ASP A 1 522 ? 38.695 -7.923 22.086 1.00 33.31 522 ASP A C 1
ATOM 3956 O O . ASP A 1 522 ? 37.542 -7.946 22.511 1.00 33.31 522 ASP A O 1
ATOM 3960 N N . GLY A 1 523 ? 39.675 -8.590 22.702 1.00 36.84 523 GLY A N 1
ATOM 3961 C CA . GLY A 1 523 ? 39.877 -8.481 24.155 1.00 36.84 523 GLY A CA 1
ATOM 3962 C C . GLY A 1 523 ? 38.735 -8.897 25.093 1.00 36.84 523 GLY A C 1
ATOM 3963 O O . GLY A 1 523 ? 38.166 -8.061 25.793 1.00 36.84 523 GLY A O 1
ATOM 3964 N N . CYS A 1 524 ? 38.520 -10.205 25.250 1.00 28.75 524 CYS A N 1
ATOM 3965 C CA . CYS A 1 524 ? 37.828 -10.785 26.408 1.00 28.75 524 CYS A CA 1
ATOM 3966 C C . CYS A 1 524 ? 38.686 -11.884 27.063 1.00 28.75 524 CYS A C 1
ATOM 3968 O O . CYS A 1 524 ? 39.401 -12.616 26.380 1.00 28.75 524 CYS A O 1
ATOM 3970 N N . GLY A 1 525 ? 38.648 -11.979 28.399 1.00 31.64 525 GLY A N 1
ATOM 3971 C CA . GLY A 1 525 ? 39.445 -12.946 29.172 1.00 31.64 525 GLY A CA 1
ATOM 3972 C C . GLY A 1 525 ? 39.002 -14.403 28.981 1.00 31.64 525 GLY A C 1
ATOM 3973 O O . GLY A 1 525 ? 37.924 -14.632 28.441 1.00 31.64 525 GLY A O 1
ATOM 3974 N N . LEU A 1 526 ? 39.843 -15.356 29.435 1.00 40.03 526 LEU A N 1
ATOM 3975 C CA . LEU A 1 526 ? 39.729 -16.825 29.267 1.00 40.03 526 LEU A CA 1
ATOM 3976 C C . LEU A 1 526 ? 38.311 -17.291 28.891 1.00 40.03 526 LEU A C 1
ATOM 3978 O O . LEU A 1 526 ? 37.466 -17.495 29.763 1.00 40.03 526 LEU A O 1
ATOM 3982 N N . GLY A 1 527 ? 38.072 -17.434 27.584 1.00 52.97 527 GLY A N 1
ATOM 3983 C CA . GLY A 1 527 ? 36.732 -17.620 27.041 1.00 52.97 527 GLY A CA 1
ATOM 3984 C C . GLY A 1 527 ? 36.085 -18.909 27.531 1.00 52.97 527 GLY A C 1
ATOM 3985 O O . GLY A 1 527 ? 36.493 -20.001 27.128 1.00 52.97 527 GLY A O 1
ATOM 3986 N N . ASP A 1 528 ? 35.060 -18.767 28.370 1.00 65.56 528 ASP A N 1
ATOM 3987 C CA . ASP A 1 528 ? 34.273 -19.884 28.880 1.00 65.56 528 ASP A CA 1
ATOM 3988 C C . ASP A 1 528 ? 33.700 -20.683 27.698 1.00 65.56 528 ASP A C 1
ATOM 3990 O O . ASP A 1 528 ? 32.952 -20.169 26.860 1.00 65.56 528 ASP A O 1
ATOM 3994 N N . CYS A 1 529 ? 34.128 -21.940 27.585 1.00 74.31 529 CYS A N 1
ATOM 3995 C CA . CYS A 1 529 ? 33.718 -22.817 26.494 1.00 74.31 529 CYS A CA 1
ATOM 3996 C C . CYS A 1 529 ? 32.398 -23.541 26.782 1.00 74.31 529 CYS A C 1
ATOM 3998 O O . CYS A 1 529 ? 31.968 -24.350 25.959 1.00 74.31 529 CYS A O 1
ATOM 4000 N N . SER A 1 530 ? 31.743 -23.260 27.912 1.00 83.31 530 SER A N 1
ATOM 4001 C CA . SER A 1 530 ? 30.409 -23.773 28.203 1.00 83.31 530 SER A CA 1
ATOM 4002 C C . SER A 1 530 ? 29.323 -23.121 27.331 1.00 83.31 530 SER A C 1
ATOM 4004 O O . SER A 1 530 ? 29.386 -21.957 26.931 1.00 83.31 530 SER A O 1
ATOM 4006 N N . CYS A 1 531 ? 28.278 -23.886 27.023 1.00 83.56 531 CYS A N 1
ATOM 4007 C CA . CYS A 1 531 ? 27.037 -23.364 26.464 1.00 83.56 531 CYS A CA 1
ATOM 4008 C C . CYS A 1 531 ? 26.193 -22.730 27.582 1.00 83.56 531 CYS A C 1
ATOM 4010 O O . CYS A 1 531 ? 25.710 -23.440 28.466 1.00 83.56 531 CYS A O 1
ATOM 4012 N N . GLY A 1 532 ? 25.886 -21.434 27.474 1.00 81.00 532 GLY A N 1
ATOM 4013 C CA . GLY A 1 532 ? 25.072 -20.686 28.450 1.00 81.00 532 GLY A CA 1
ATOM 4014 C C . GLY A 1 532 ? 23.605 -21.134 28.593 1.00 81.00 532 GLY A C 1
ATOM 4015 O O . GLY A 1 532 ? 22.838 -20.490 29.301 1.00 81.00 532 GLY A O 1
ATOM 4016 N N . ALA A 1 533 ? 23.194 -22.213 27.916 1.00 80.75 533 ALA A N 1
ATOM 4017 C CA . ALA A 1 533 ? 21.867 -22.823 28.026 1.00 80.75 533 ALA A CA 1
ATOM 4018 C C . ALA A 1 533 ? 21.872 -24.250 28.612 1.00 80.75 533 ALA A C 1
ATOM 4020 O O . ALA A 1 533 ? 20.831 -24.704 29.080 1.00 80.75 533 ALA A O 1
ATOM 4021 N N . CYS A 1 534 ? 22.998 -24.973 28.569 1.00 83.25 534 CYS A N 1
ATOM 4022 C CA . CYS A 1 534 ? 23.069 -26.377 29.006 1.00 83.25 534 CYS A CA 1
ATOM 4023 C C . CYS A 1 534 ? 24.385 -26.776 29.699 1.00 83.25 534 CYS A C 1
ATOM 4025 O O . CYS A 1 534 ? 24.567 -27.949 30.009 1.00 83.25 534 CYS A O 1
ATOM 4027 N N . GLY A 1 535 ? 25.310 -25.837 29.920 1.00 83.31 535 GLY A N 1
ATOM 4028 C CA . GLY A 1 535 ? 26.602 -26.059 30.584 1.00 83.31 535 GLY A CA 1
ATOM 4029 C C . GLY A 1 5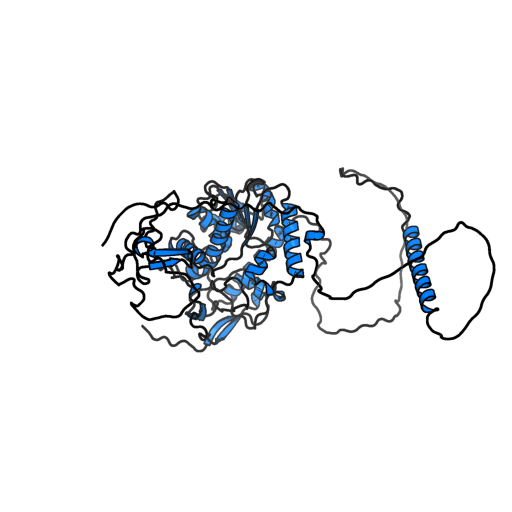35 ? 27.654 -26.798 29.748 1.00 83.31 535 GLY A C 1
ATOM 4030 O O . GLY A 1 535 ? 28.833 -26.729 30.082 1.00 83.31 535 GLY A O 1
ATOM 4031 N N . ARG A 1 536 ? 27.254 -27.461 28.653 1.00 83.50 536 ARG A N 1
ATOM 4032 C CA . ARG A 1 536 ? 28.135 -28.314 27.840 1.00 83.50 536 ARG A CA 1
ATOM 4033 C C . ARG A 1 536 ? 29.374 -27.611 27.311 1.00 83.50 536 ARG A C 1
ATOM 4035 O O . ARG A 1 536 ? 29.264 -26.505 26.784 1.00 83.50 536 ARG A O 1
ATOM 4042 N N . ALA A 1 537 ? 30.509 -28.298 27.346 1.00 86.94 537 ALA A N 1
ATOM 4043 C CA . ALA A 1 537 ? 31.776 -27.792 26.832 1.00 86.94 537 ALA A CA 1
ATOM 4044 C C . ALA A 1 537 ? 31.851 -27.945 25.302 1.00 86.94 537 ALA A C 1
ATOM 4046 O O . ALA A 1 537 ? 31.942 -29.059 24.778 1.00 86.94 537 ALA A O 1
ATOM 4047 N N . VAL A 1 538 ? 31.819 -26.830 24.567 1.00 84.81 538 VAL A N 1
ATOM 4048 C CA . VAL A 1 538 ? 31.779 -26.825 23.097 1.00 84.81 538 VAL A CA 1
ATOM 4049 C C . VAL A 1 538 ? 32.835 -25.930 22.454 1.00 84.81 538 VAL A C 1
ATOM 4051 O O . VAL A 1 538 ? 33.054 -24.781 22.851 1.00 84.81 538 VAL A O 1
ATOM 4054 N N . CYS A 1 539 ? 33.488 -26.475 21.423 1.00 84.25 539 CYS A N 1
ATOM 4055 C CA . CYS A 1 539 ? 34.434 -25.739 20.591 1.00 84.25 539 CYS A CA 1
ATOM 4056 C C . CYS A 1 539 ? 33.698 -24.725 19.703 1.00 84.25 539 CYS A C 1
ATOM 4058 O O . CYS A 1 539 ? 32.483 -24.818 19.515 1.00 84.25 539 CYS A O 1
ATOM 4060 N N . PHE A 1 540 ? 34.445 -23.781 19.123 1.00 78.56 540 PHE A N 1
ATOM 4061 C CA . PHE A 1 540 ? 33.885 -22.707 18.298 1.00 78.56 540 PHE A CA 1
ATOM 4062 C C . PHE A 1 540 ? 32.943 -23.241 17.204 1.00 78.56 540 PHE A C 1
ATOM 4064 O O . PHE A 1 540 ? 31.781 -22.850 17.169 1.00 78.56 540 PHE A O 1
ATOM 4071 N N . GLY A 1 541 ? 33.388 -24.222 16.407 1.00 77.38 541 GLY A N 1
ATOM 4072 C CA . GLY A 1 541 ? 32.596 -24.820 15.320 1.00 77.38 541 GLY A CA 1
ATOM 4073 C C . GLY A 1 541 ? 31.379 -25.656 15.748 1.00 77.38 541 GLY A C 1
ATOM 4074 O O . GLY A 1 541 ? 30.520 -25.931 14.918 1.00 77.38 541 GLY A O 1
ATOM 4075 N N . CYS A 1 542 ? 31.263 -26.035 17.026 1.00 83.56 542 CYS A N 1
ATOM 4076 C CA . CYS A 1 542 ? 30.061 -26.674 17.587 1.00 83.56 542 CYS A CA 1
ATOM 4077 C C . CYS A 1 542 ? 29.147 -25.670 18.311 1.00 83.56 542 CYS A C 1
ATOM 4079 O O . CYS A 1 542 ? 28.239 -26.064 19.050 1.00 83.56 542 CYS A O 1
ATOM 4081 N N . SER A 1 543 ? 29.376 -24.368 18.119 1.00 85.12 543 SER A N 1
ATOM 4082 C CA . SER A 1 543 ? 28.663 -23.301 18.814 1.00 85.12 543 SER A CA 1
ATOM 4083 C C . SER A 1 543 ? 28.304 -22.123 17.911 1.00 85.12 543 SER A C 1
ATOM 4085 O O . SER A 1 543 ? 28.944 -21.868 16.898 1.00 85.12 543 SER A O 1
ATOM 4087 N N . ILE A 1 544 ? 27.275 -21.383 18.313 1.00 83.12 544 ILE A N 1
ATOM 4088 C CA . ILE A 1 544 ? 26.900 -20.083 17.760 1.00 83.12 544 ILE A CA 1
ATOM 4089 C C . ILE A 1 544 ? 26.944 -19.072 18.907 1.00 83.12 544 ILE A C 1
ATOM 4091 O O . ILE A 1 544 ? 26.457 -19.342 20.009 1.00 83.12 544 ILE A O 1
ATOM 4095 N N . SER A 1 545 ? 27.527 -17.906 18.641 1.00 72.00 545 SER A N 1
ATOM 4096 C CA . SER A 1 545 ? 27.574 -16.773 19.566 1.00 72.00 545 SER A CA 1
ATOM 4097 C C . SER A 1 545 ? 26.680 -15.660 19.030 1.00 72.00 545 SER A C 1
ATOM 4099 O O . SER A 1 545 ? 26.985 -15.070 17.994 1.00 72.00 545 SER A O 1
ATOM 4101 N N . ASN A 1 546 ? 25.591 -15.347 19.734 1.00 56.62 546 ASN A N 1
ATOM 4102 C CA . ASN A 1 546 ? 24.711 -14.238 19.360 1.00 56.62 546 ASN A CA 1
ATOM 4103 C C . ASN A 1 546 ? 25.381 -12.897 19.703 1.00 56.62 546 ASN A C 1
ATOM 4105 O O . ASN A 1 546 ? 25.194 -12.391 20.807 1.00 56.62 546 ASN A O 1
ATOM 4109 N N . LEU A 1 547 ? 26.176 -12.363 18.767 1.00 50.56 547 LEU A N 1
ATOM 4110 C CA . LEU A 1 547 ? 26.679 -10.976 18.720 1.00 50.56 547 LEU A CA 1
ATOM 4111 C C . LEU A 1 547 ? 27.153 -10.388 20.072 1.00 50.56 547 LEU A C 1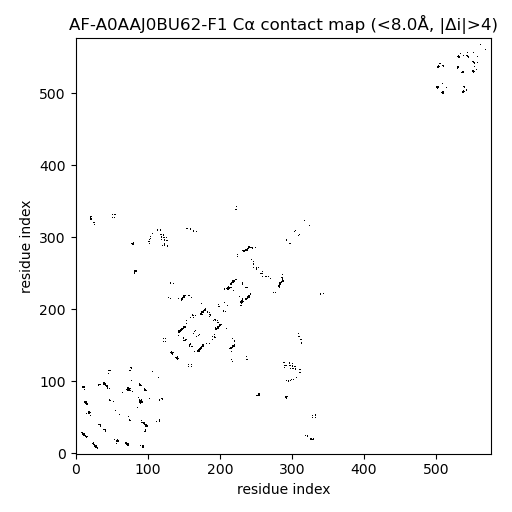
ATOM 4113 O O . LEU A 1 547 ? 26.935 -9.216 20.359 1.00 50.56 547 LEU A O 1
ATOM 4117 N N . GLY A 1 548 ? 27.830 -11.205 20.886 1.00 55.03 548 GLY A N 1
ATOM 4118 C CA . GLY A 1 548 ? 28.497 -10.785 22.124 1.00 55.03 548 GLY A CA 1
ATOM 4119 C C . GLY A 1 548 ? 27.839 -11.195 23.448 1.00 55.03 548 GLY A C 1
ATOM 4120 O O . GLY A 1 548 ? 28.526 -11.142 24.461 1.00 55.03 548 GLY A O 1
ATOM 4121 N N . GLU A 1 549 ? 26.576 -11.648 23.490 1.00 61.94 549 GLU A N 1
ATOM 4122 C CA . GLU A 1 549 ? 25.919 -11.928 24.787 1.00 61.94 549 GLU A CA 1
ATOM 4123 C C . GLU A 1 549 ? 26.189 -13.332 25.361 1.00 61.94 549 GLU A C 1
ATOM 4125 O O . GLU A 1 549 ? 26.595 -13.447 26.516 1.00 61.94 549 GLU A O 1
ATOM 4130 N N . GLN A 1 550 ? 25.956 -14.419 24.608 1.00 68.75 550 GLN A N 1
ATOM 4131 C CA . GLN A 1 550 ? 26.171 -15.799 25.093 1.00 68.75 550 GLN A CA 1
ATOM 4132 C C . GLN A 1 550 ? 26.539 -16.790 23.973 1.00 68.75 550 GLN A C 1
ATOM 4134 O O . GLN A 1 550 ? 25.938 -16.773 22.895 1.00 68.75 550 GLN A O 1
ATOM 4139 N N . ARG A 1 551 ? 27.457 -17.727 24.269 1.00 77.38 551 ARG A N 1
ATOM 4140 C CA . ARG A 1 551 ? 27.760 -18.912 23.439 1.00 77.38 551 ARG A CA 1
ATOM 4141 C C . ARG A 1 551 ? 26.699 -19.999 23.647 1.00 77.38 551 ARG A C 1
ATOM 4143 O O . ARG A 1 551 ? 26.360 -20.324 24.788 1.00 77.38 551 ARG A O 1
ATOM 4150 N N . ARG A 1 552 ? 26.199 -20.616 22.568 1.00 86.62 552 ARG A N 1
ATOM 4151 C CA . ARG A 1 552 ? 25.267 -21.762 22.626 1.00 86.62 552 ARG A CA 1
ATOM 4152 C C . ARG A 1 552 ? 25.672 -22.881 21.666 1.00 86.62 552 ARG A C 1
ATOM 4154 O O . ARG A 1 552 ? 26.067 -22.593 20.545 1.00 86.62 552 ARG A O 1
ATOM 4161 N N . CYS A 1 553 ? 25.565 -24.149 22.076 1.00 85.88 553 CYS A N 1
ATOM 4162 C CA . CYS A 1 553 ? 25.809 -25.281 21.179 1.00 85.88 553 CYS A CA 1
ATOM 4163 C C . CYS A 1 553 ? 24.705 -25.415 20.118 1.00 85.88 553 CYS A C 1
ATOM 4165 O O . CYS A 1 553 ? 23.573 -24.963 20.326 1.00 85.88 553 CYS A O 1
ATOM 4167 N N . LEU A 1 554 ? 25.013 -26.080 19.002 1.00 80.62 554 LEU A N 1
ATOM 4168 C CA . LEU A 1 554 ? 24.081 -26.244 17.875 1.00 80.62 554 LEU A CA 1
ATOM 4169 C C . LEU A 1 554 ? 22.753 -26.909 18.289 1.00 80.62 554 LEU A C 1
ATOM 4171 O O . LEU A 1 554 ? 21.686 -26.491 17.840 1.00 80.62 554 LEU A O 1
ATOM 4175 N N . VAL A 1 555 ? 22.785 -27.865 19.226 1.00 79.31 555 VAL A N 1
ATOM 4176 C CA . VAL A 1 555 ? 21.581 -28.541 19.759 1.00 79.31 555 VAL A CA 1
ATOM 4177 C C . VAL A 1 555 ? 20.659 -27.582 20.530 1.00 79.31 555 VAL A C 1
ATOM 4179 O O . VAL A 1 555 ? 19.439 -27.758 20.522 1.00 79.31 555 VAL A O 1
ATOM 4182 N N . CYS A 1 556 ? 21.219 -26.555 21.176 1.00 78.44 556 CYS A N 1
ATOM 4183 C CA . CYS A 1 556 ? 20.465 -25.504 21.866 1.00 78.44 556 CYS A CA 1
ATOM 4184 C C . CYS A 1 556 ? 20.055 -24.344 20.945 1.00 78.44 556 CYS A C 1
ATOM 4186 O O . CYS A 1 556 ? 19.144 -23.599 21.300 1.00 78.44 556 CYS A O 1
ATOM 4188 N N . ALA A 1 557 ? 20.692 -24.189 19.781 1.00 75.56 557 ALA A N 1
ATOM 4189 C CA . ALA A 1 557 ? 20.283 -23.231 18.753 1.00 75.56 557 ALA A CA 1
ATOM 4190 C C . ALA A 1 557 ? 19.126 -23.771 17.886 1.00 75.56 557 ALA A C 1
ATOM 4192 O O . ALA A 1 557 ? 18.170 -23.051 17.609 1.00 75.56 557 ALA A O 1
ATOM 4193 N N . GLY A 1 558 ? 19.177 -25.051 17.500 1.00 60.62 558 GLY A N 1
ATOM 4194 C CA . GLY A 1 558 ? 18.275 -25.660 16.513 1.00 60.62 558 GLY A CA 1
ATOM 4195 C C . GLY A 1 558 ? 16.878 -26.080 16.995 1.00 60.62 558 GLY A C 1
ATOM 4196 O O . GLY A 1 558 ? 16.172 -26.753 16.249 1.00 60.62 558 GLY A O 1
ATOM 4197 N N . ARG A 1 559 ? 16.452 -25.745 18.223 1.00 47.19 559 ARG A N 1
ATOM 4198 C CA . ARG A 1 559 ? 15.128 -26.140 18.752 1.00 47.19 559 ARG A CA 1
ATOM 4199 C C . ARG A 1 559 ? 14.143 -24.972 18.816 1.00 47.19 559 ARG A C 1
ATOM 4201 O O . ARG A 1 559 ? 14.094 -24.248 19.807 1.00 47.19 559 ARG A O 1
ATOM 4208 N N . ARG A 1 560 ? 13.276 -24.876 17.805 1.00 40.34 560 ARG A N 1
ATOM 4209 C CA . ARG A 1 560 ? 11.991 -24.161 17.863 1.00 40.34 560 ARG A CA 1
ATOM 4210 C C . ARG A 1 560 ? 10.912 -25.007 17.185 1.00 40.34 560 ARG A C 1
ATOM 4212 O O . ARG A 1 560 ? 11.112 -25.459 16.066 1.00 40.34 560 ARG A O 1
ATOM 4219 N N . VAL A 1 561 ? 9.785 -25.213 17.864 1.00 37.72 561 VAL A N 1
ATOM 4220 C CA . VAL A 1 561 ? 8.582 -25.873 17.330 1.00 37.72 561 VAL A CA 1
ATOM 4221 C C . VAL A 1 561 ? 7.376 -25.043 17.761 1.00 37.72 561 VAL A C 1
ATOM 4223 O O . VAL A 1 561 ? 7.345 -24.536 18.881 1.00 37.72 561 VAL A O 1
ATOM 4226 N N . TRP A 1 562 ? 6.410 -24.875 16.863 1.00 36.06 562 TRP A N 1
ATOM 4227 C CA . TRP A 1 562 ? 5.200 -24.087 17.084 1.00 36.06 562 TRP A CA 1
ATOM 4228 C C . TRP A 1 562 ? 4.064 -24.991 17.576 1.00 36.06 562 TRP A C 1
ATOM 4230 O O . TRP A 1 562 ? 3.742 -25.992 16.940 1.00 36.06 562 TRP A O 1
ATOM 4240 N N . VAL A 1 563 ? 3.438 -24.618 18.694 1.00 36.78 563 VAL A N 1
ATOM 4241 C CA . VAL A 1 563 ? 2.131 -25.130 19.131 1.00 36.78 563 VAL A CA 1
ATOM 4242 C C . VAL A 1 563 ? 1.200 -23.925 19.293 1.00 36.78 563 VAL A C 1
ATOM 4244 O O . VAL A 1 563 ? 1.632 -22.866 19.746 1.00 36.78 563 VAL A O 1
ATOM 4247 N N . GLY A 1 564 ? -0.048 -24.039 18.840 1.00 39.66 564 GLY A N 1
ATOM 4248 C CA . GLY A 1 564 ? -0.950 -22.891 18.708 1.00 39.66 564 GLY A CA 1
ATOM 4249 C C . GLY A 1 564 ? -1.447 -22.304 20.037 1.00 39.66 564 GLY A C 1
ATOM 4250 O O . GLY A 1 564 ? -1.712 -23.030 20.990 1.00 39.66 564 GLY A O 1
ATOM 4251 N N . GLY A 1 565 ? -1.652 -20.983 20.057 1.00 43.62 565 GLY A N 1
ATOM 4252 C CA . GLY A 1 565 ? -2.466 -20.276 21.056 1.00 43.62 565 GLY A CA 1
ATOM 4253 C C . GLY A 1 565 ? -1.730 -19.638 22.240 1.00 43.62 565 GLY A C 1
ATOM 4254 O O . GLY A 1 565 ? -2.265 -18.703 22.827 1.00 43.62 565 GLY A O 1
ATOM 4255 N N . ILE A 1 566 ? -0.516 -20.081 22.589 1.00 37.09 566 ILE A N 1
ATOM 4256 C CA . ILE A 1 566 ? 0.275 -19.511 23.697 1.00 37.09 566 ILE A CA 1
ATOM 4257 C C . ILE A 1 566 ? 1.738 -19.353 23.250 1.00 37.09 566 ILE A C 1
ATOM 4259 O O . ILE A 1 566 ? 2.247 -20.163 22.479 1.00 37.09 566 ILE A O 1
ATOM 4263 N N . GLY A 1 567 ? 2.399 -18.275 23.686 1.00 37.53 567 GLY A N 1
ATOM 4264 C CA . GLY A 1 567 ? 3.733 -17.881 23.218 1.00 37.53 567 GLY A CA 1
ATOM 4265 C C . GLY A 1 567 ? 4.878 -18.847 23.563 1.00 37.53 567 GLY A C 1
ATOM 4266 O O . GLY A 1 567 ? 4.730 -19.776 24.357 1.00 37.53 567 GLY A O 1
ATOM 4267 N N . TRP A 1 568 ? 6.044 -18.580 22.958 1.00 39.91 568 TRP A N 1
ATOM 4268 C CA . TRP A 1 568 ? 7.266 -19.396 23.018 1.00 39.91 568 TRP A CA 1
ATOM 4269 C C . TRP A 1 568 ? 7.606 -19.906 24.430 1.00 39.91 568 TRP A C 1
ATOM 4271 O O . TRP A 1 568 ? 8.157 -19.187 25.261 1.00 39.91 568 TRP A O 1
ATOM 4281 N N . THR A 1 569 ? 7.334 -21.187 24.669 1.00 37.75 569 THR A N 1
ATOM 4282 C CA . THR A 1 569 ? 7.691 -21.936 25.881 1.00 37.75 569 THR A CA 1
ATOM 4283 C C . THR A 1 569 ? 8.294 -23.281 25.463 1.00 37.75 569 THR A C 1
ATOM 4285 O O . THR A 1 569 ? 8.010 -23.775 24.373 1.00 37.75 569 THR A O 1
ATOM 4288 N N . GLY A 1 570 ? 9.210 -23.842 26.260 1.00 35.78 570 GLY A N 1
ATOM 4289 C CA . GLY A 1 570 ? 10.065 -24.954 25.818 1.00 35.78 570 GLY A CA 1
ATOM 4290 C C . GLY A 1 570 ? 10.002 -26.200 26.700 1.00 35.78 570 GLY A C 1
ATOM 4291 O O . GLY A 1 570 ? 10.029 -26.091 27.922 1.00 35.78 570 GLY A O 1
ATOM 4292 N N . GLY A 1 571 ? 10.019 -27.385 26.075 1.00 32.28 571 GLY A N 1
ATOM 4293 C CA . GLY A 1 571 ? 10.269 -28.663 26.756 1.00 32.28 571 GLY A CA 1
ATOM 4294 C C . GLY A 1 571 ? 9.808 -29.906 25.979 1.00 32.28 571 GLY A C 1
ATOM 4295 O O . GLY A 1 571 ? 8.627 -30.012 25.689 1.00 32.28 571 GLY A O 1
ATOM 4296 N N . ALA A 1 572 ? 10.739 -30.850 25.735 1.00 32.97 572 ALA A N 1
ATOM 4297 C CA . ALA A 1 572 ? 10.559 -32.226 25.204 1.00 32.97 572 ALA A CA 1
ATOM 4298 C C . ALA A 1 572 ? 9.845 -32.398 23.830 1.00 32.97 572 ALA A C 1
ATOM 4300 O O . ALA A 1 572 ? 8.981 -31.623 23.457 1.00 32.97 572 ALA A O 1
ATOM 4301 N N . GLY A 1 573 ? 10.148 -33.391 22.981 1.00 29.80 573 GLY A N 1
ATOM 4302 C CA . GLY A 1 573 ? 11.229 -34.392 22.907 1.00 29.80 573 GLY A CA 1
ATOM 4303 C C . GLY A 1 573 ? 11.329 -34.891 21.442 1.00 29.80 573 GLY A C 1
ATOM 4304 O O . GLY A 1 573 ? 10.338 -34.863 20.729 1.00 29.80 573 GLY A O 1
ATOM 4305 N N . VAL A 1 574 ? 12.526 -35.057 20.863 1.00 31.12 574 VAL A N 1
ATOM 4306 C CA . VAL A 1 574 ? 13.129 -36.371 20.502 1.00 31.12 574 VAL A CA 1
ATOM 4307 C C . VAL A 1 574 ? 12.175 -37.338 19.754 1.00 31.12 574 VAL A C 1
ATOM 4309 O O . VAL A 1 574 ? 11.221 -37.804 20.359 1.00 31.12 574 VAL A O 1
ATOM 4312 N N . GLY A 1 575 ? 12.426 -37.746 18.499 1.00 30.77 575 GLY A N 1
ATOM 4313 C CA . GLY A 1 575 ? 13.452 -37.287 17.544 1.00 30.77 575 GLY A CA 1
ATOM 4314 C C . GLY A 1 575 ? 13.716 -38.241 16.359 1.00 30.77 575 GLY A C 1
ATOM 4315 O O . GLY A 1 575 ? 13.319 -39.396 16.403 1.00 30.77 575 GLY A O 1
ATOM 4316 N N . VAL A 1 576 ? 14.452 -37.722 15.363 1.00 31.83 576 VAL A N 1
ATOM 4317 C CA . VAL A 1 576 ? 15.309 -38.406 14.359 1.00 31.83 576 VAL A CA 1
ATOM 4318 C C . VAL A 1 576 ? 14.713 -39.554 13.520 1.00 31.83 576 VAL A C 1
ATOM 4320 O O . VAL A 1 576 ? 14.687 -40.703 13.952 1.00 31.83 576 VAL A O 1
ATOM 4323 N N . CYS A 1 577 ? 14.472 -39.257 12.239 1.00 31.89 577 CYS A N 1
ATOM 4324 C CA . CYS A 1 577 ? 15.298 -39.786 11.142 1.00 31.89 577 CYS A CA 1
ATOM 4325 C C . CYS A 1 577 ? 15.776 -38.602 10.288 1.00 31.89 577 CYS A C 1
ATOM 4327 O O . CYS A 1 577 ? 15.016 -37.608 10.233 1.00 31.89 577 CYS A O 1
#

Organism: NCBI:txid1093897

Secondary structure (DSSP, 8-state):
----PPPSEEEEEEESSS--GGG-EEEEEEPPPP-STTEEEEEPS-----HHHHHHHHTTTTTT--PPSSEEPP-SS--PSS--S------SBSEEEEEGGG--PPPTTS-HHHHHHSHHHHHHHHHHHHHHHHHH-TT----BT-EEEES-TTSHHHHHHHHHHHHTT-BSEEEEEE-GGGHHHHHHHSTTT-SEEEETTTS-HHHHH-TT-BSEEEE-SS-GGGTTTTB-TTT-EEEESSSPPPHHHHHHHH-GGGS-HHHHHHHHHHHHHHHHHTTTS--EEEE----TT-HHHHHHHHHHHHTTSS--------TT-HHHHHHHHHHHHHHHHHHHHHT--S------PPP-----------------------------------------------S-PPPHHHHHHHHHHHHHHHHHHHHHHHSSS-----------------------------------PPPPGGGGT-PPPPPPP---PPPPPPP-PPPP-B-TTT--B-STTS-------S--SS---B-TTT--B--GGGEEE-TTS-EEEHHHHS-----TTS-----------

Radius of gyration: 37.34 Å; Cα contacts (8 Å, |Δi|>4): 728; chains: 1; bounding box: 85×118×81 Å